Protein AF-0000000085050202 (afdb_homodimer)

Nearest PDB structures (foldseek):
  3bhq-assembly1_B  TM=9.056E-01  e=1.295E-11  Mesorhizobium japonicum MAFF 303099
  2g3b-assembly1_B  TM=7.176E-01  e=5.788E-06  Rhodococcus jostii RHA1
  3bti-assembly1_A  TM=6.705E-01  e=1.036E-05  Staphylococcus aureus subsp. aureus Mu50
  4kwa-assembly1_B  TM=7.167E-01  e=1.817E-04  Saccharomonospora viridis DSM 43017
  4gfk-assembly1_A  TM=6.713E-01  e=2.317E-04  Vibrio cholerae O1 biovar El Tor str. N16961

Sequence (414 aa):
MQELKSRPDKDARREAILDVASRIFLEEGFDATSMSAIAAKLGGSKGTLYNYFKSKEELFEAFVDRHCAIHARLIDSFEVEGGGYREALRRWARQYLRIVTSDSTMRNYRVIMAVSERWPDIGRAFYENGPLRGARNVANFLAEAAHAGEFVIDDTLRAAHQFIALCQSRYQKARFLNYLPEPDEAEIAAEVEAAVDTFYSAYGRRSMQELKSRPDKDARREAILDVASRIFLEEGFDATSMSAIAAKLGGSKGTLYNYFKSKEELFEAFVDRHCAIHARLIDSFEVEGGGYREALRRWARQYLRIVTSDSTMRNYRVIMAVSERWPDIGRAFYENGPLRGARNVANFLAEAAHAGEFVIDDTLRAAHQFIALCQSRYQKARFLNYLPEPDEAEIAAEVEAAVDTFYSAYGRRS

pLDDT: mean 91.56, std 10.5, range [34.25, 98.69]

Radius of gyration: 24.24 Å; Cα contacts (8 Å, |Δi|>4): 446; chains: 2; bounding box: 86×62×42 Å

Structure (mmCIF, N/CA/C/O backbone):
data_AF-0000000085050202-model_v1
#
loop_
_entity.id
_entity.type
_entity.pdbx_description
1 polymer 'Regulatory protein TetR'
#
loop_
_atom_site.group_PDB
_atom_site.id
_atom_site.type_symbol
_atom_site.label_atom_id
_atom_site.label_alt_id
_atom_site.label_comp_id
_atom_site.label_asym_id
_atom_site.label_entity_id
_atom_site.label_seq_id
_atom_site.pdbx_PDB_ins_code
_atom_site.Cartn_x
_atom_site.Cartn_y
_atom_site.Cartn_z
_atom_site.occupancy
_atom_site.B_iso_or_equiv
_atom_site.auth_seq_id
_atom_site.auth_comp_id
_atom_site.auth_asym_id
_atom_site.auth_atom_id
_atom_site.pdbx_PDB_model_num
ATOM 1 N N . MET A 1 1 ? -38.844 30.297 11.633 1 34.25 1 MET A N 1
ATOM 2 C CA . MET A 1 1 ? -39.375 28.953 11.523 1 34.25 1 MET A CA 1
ATOM 3 C C . MET A 1 1 ? -38.344 27.984 10.992 1 34.25 1 MET A C 1
ATOM 5 O O . MET A 1 1 ? -37.875 28.109 9.859 1 34.25 1 MET A O 1
ATOM 9 N N . GLN A 1 2 ? -37.375 27.484 11.742 1 40.16 2 GLN A N 1
ATOM 10 C CA . GLN A 1 2 ? -36.219 26.625 11.531 1 40.16 2 GLN A CA 1
ATOM 11 C C . GLN A 1 2 ? -36.594 25.375 10.75 1 40.16 2 GLN A C 1
ATOM 13 O O . GLN A 1 2 ? -37.281 24.484 11.266 1 40.16 2 GLN A O 1
ATOM 18 N N . GLU A 1 3 ? -37.062 25.406 9.633 1 45.31 3 GLU A N 1
ATOM 19 C CA . GLU A 1 3 ? -37.625 24.312 8.844 1 45.31 3 GLU A CA 1
ATOM 20 C C . GLU A 1 3 ? -36.75 23.078 8.906 1 45.31 3 GLU A C 1
ATOM 22 O O . GLU A 1 3 ? -35.531 23.156 8.625 1 45.31 3 GLU A O 1
ATOM 27 N N . LEU A 1 4 ? -37.188 22.203 9.734 1 45.69 4 LEU A N 1
ATOM 28 C CA . LEU A 1 4 ? -36.625 20.859 9.852 1 45.69 4 LEU A CA 1
ATOM 29 C C . LEU A 1 4 ? -36.281 20.297 8.477 1 45.69 4 LEU A C 1
ATOM 31 O O . LEU A 1 4 ? -37.188 20 7.68 1 45.69 4 LEU A O 1
ATOM 35 N N . LYS A 1 5 ? -35.312 20.844 8.062 1 54.69 5 LYS A N 1
ATOM 36 C CA . LYS A 1 5 ? -34.938 20.25 6.777 1 54.69 5 LYS A CA 1
ATOM 37 C C . LYS A 1 5 ? -35.156 18.75 6.785 1 54.69 5 LYS A C 1
ATOM 39 O O . LYS A 1 5 ? -34.844 18.078 7.766 1 54.69 5 LYS A O 1
ATOM 44 N N . SER A 1 6 ? -35.844 18.266 5.879 1 56.88 6 SER A N 1
ATOM 45 C CA . SER A 1 6 ? -36.125 16.844 5.719 1 56.88 6 SER A CA 1
ATOM 46 C C . SER A 1 6 ? -34.844 16.016 5.66 1 56.88 6 SER A C 1
ATOM 48 O O . SER A 1 6 ? -33.781 16.562 5.438 1 56.88 6 SER A O 1
ATOM 50 N N . ARG A 1 7 ? -34.938 14.789 6.109 1 58.72 7 ARG A N 1
ATOM 51 C CA . ARG A 1 7 ? -33.844 13.844 6.098 1 58.72 7 ARG A CA 1
ATOM 52 C C . ARG A 1 7 ? -33.094 13.883 4.762 1 58.72 7 ARG A C 1
ATOM 54 O O . ARG A 1 7 ? -31.859 13.938 4.734 1 58.72 7 ARG A O 1
ATOM 61 N N . PRO A 1 8 ? -33.875 14.047 3.805 1 63.38 8 PRO A N 1
ATOM 62 C CA . PRO A 1 8 ? -33.188 14.141 2.506 1 63.38 8 PRO A CA 1
ATOM 63 C C . PRO A 1 8 ? -32.406 15.445 2.34 1 63.38 8 PRO A C 1
ATOM 65 O O . PRO A 1 8 ? -31.344 15.445 1.731 1 63.38 8 PRO A O 1
ATOM 68 N N . ASP A 1 9 ? -32.906 16.297 2.906 1 62.94 9 ASP A N 1
ATOM 69 C CA . ASP A 1 9 ? -32.25 17.594 2.785 1 62.94 9 ASP A CA 1
ATOM 70 C C . ASP A 1 9 ? -30.953 17.625 3.576 1 62.94 9 ASP A C 1
ATOM 72 O O . ASP A 1 9 ? -29.953 18.172 3.111 1 62.94 9 ASP A O 1
ATOM 76 N N . LYS A 1 10 ? -31.141 17 4.637 1 74.06 10 LYS A N 1
ATOM 77 C CA . LYS A 1 10 ? -29.969 16.953 5.504 1 74.06 10 LYS A CA 1
ATOM 78 C C . LYS A 1 10 ? -28.844 16.141 4.871 1 74.06 10 LYS A C 1
ATOM 80 O O . LYS A 1 10 ? -27.672 16.516 4.949 1 74.06 10 LYS A O 1
ATOM 85 N N . ASP A 1 11 ? -29.312 15.148 4.281 1 81 11 ASP A N 1
ATOM 86 C CA . ASP A 1 11 ? -28.344 14.273 3.629 1 81 11 ASP A CA 1
ATOM 87 C C . ASP A 1 11 ? -27.688 14.969 2.436 1 81 11 ASP A C 1
ATOM 89 O O . ASP A 1 11 ? -26.484 14.82 2.205 1 81 11 ASP A O 1
ATOM 93 N N . ALA A 1 12 ? -28.5 15.719 1.801 1 86.94 12 ALA A N 1
ATOM 94 C CA . ALA A 1 12 ? -27.984 16.453 0.646 1 86.94 12 ALA A CA 1
ATOM 95 C C . ALA A 1 12 ? -26.984 17.516 1.074 1 86.94 12 ALA A C 1
ATOM 97 O O . ALA A 1 12 ? -25.984 17.75 0.388 1 86.94 12 ALA A O 1
ATOM 98 N N . ARG A 1 13 ? -27.297 18.141 2.129 1 87.5 13 ARG A N 1
ATOM 99 C CA . ARG A 1 13 ? -26.391 19.172 2.637 1 87.5 13 ARG A CA 1
ATOM 100 C C . ARG A 1 13 ? -25.094 18.547 3.146 1 87.5 13 ARG A C 1
ATOM 102 O O . ARG A 1 13 ? -24 19.094 2.934 1 87.5 13 ARG A O 1
ATOM 109 N N . ARG A 1 14 ? -25.25 17.5 3.826 1 92.81 14 ARG A N 1
ATOM 110 C CA . ARG A 1 14 ? -24.078 16.781 4.305 1 92.81 14 ARG A CA 1
ATOM 111 C C . ARG A 1 14 ? -23.156 16.406 3.15 1 92.81 14 ARG A C 1
ATOM 113 O O . ARG A 1 14 ? -21.938 16.562 3.248 1 92.81 14 ARG A O 1
ATOM 120 N N . GLU A 1 15 ? -23.75 15.961 2.074 1 92.88 15 GLU A N 1
ATOM 121 C CA . GLU A 1 15 ? -22.969 15.562 0.9 1 92.88 15 GLU A CA 1
ATOM 122 C C . GLU A 1 15 ? -22.328 16.766 0.229 1 92.88 15 GLU A C 1
ATOM 124 O O . GLU A 1 15 ? -21.219 16.672 -0.294 1 92.88 15 GLU A O 1
ATOM 129 N N . ALA A 1 16 ? -23 17.828 0.232 1 91.31 16 ALA A N 1
ATOM 130 C CA . ALA A 1 16 ? -22.453 19.047 -0.344 1 91.31 16 ALA A CA 1
ATOM 131 C C . ALA A 1 16 ? -21.234 19.516 0.439 1 91.31 16 ALA A C 1
ATOM 133 O O . ALA A 1 16 ? -20.25 19.984 -0.148 1 91.31 16 ALA A O 1
ATOM 134 N N . ILE A 1 17 ? -21.312 19.406 1.714 1 93.31 17 ILE A N 1
ATOM 135 C CA . ILE A 1 17 ? -20.203 19.781 2.576 1 93.31 17 ILE A CA 1
ATOM 136 C C . ILE A 1 17 ? -19.016 18.844 2.295 1 93.31 17 ILE A C 1
ATOM 138 O O . ILE A 1 17 ? -17.875 19.312 2.164 1 93.31 17 ILE A O 1
ATOM 142 N N . LEU A 1 18 ? -19.312 17.625 2.182 1 94.69 18 LEU A N 1
ATOM 143 C CA . LEU A 1 18 ? -18.266 16.641 1.933 1 94.69 18 LEU A CA 1
ATOM 144 C C . LEU A 1 18 ? -17.609 16.875 0.577 1 94.69 18 LEU A C 1
ATOM 146 O O . LEU A 1 18 ? -16.406 16.672 0.423 1 94.69 18 LEU A O 1
ATOM 150 N N . ASP A 1 19 ? -18.375 17.266 -0.406 1 94.69 19 ASP A N 1
ATOM 151 C CA . ASP A 1 19 ? -17.828 17.578 -1.727 1 94.69 19 ASP A CA 1
ATOM 152 C C . ASP A 1 19 ? -16.797 18.688 -1.65 1 94.69 19 ASP A C 1
ATOM 154 O O . ASP A 1 19 ? -15.703 18.578 -2.207 1 94.69 19 ASP A O 1
ATOM 158 N N . VAL A 1 20 ? -17.141 19.703 -0.959 1 93.88 20 VAL A N 1
ATOM 159 C CA . VAL A 1 20 ? -16.266 20.875 -0.836 1 93.88 20 VAL A CA 1
ATOM 160 C C . VAL A 1 20 ? -15.039 20.516 0 1 93.88 20 VAL A C 1
ATOM 162 O O . VAL A 1 20 ? -13.914 20.844 -0.368 1 93.88 20 VAL A O 1
ATOM 165 N N . ALA A 1 21 ? -15.312 19.906 1.106 1 94.94 21 ALA A N 1
ATOM 166 C CA . ALA A 1 21 ? -14.219 19.531 1.989 1 94.94 21 ALA A CA 1
ATOM 167 C C . ALA A 1 21 ? -13.234 18.594 1.277 1 94.94 21 ALA A C 1
ATOM 169 O O . ALA A 1 21 ? -12.016 18.719 1.443 1 94.94 21 ALA A O 1
ATOM 170 N N . SER A 1 22 ? -13.766 17.656 0.504 1 95 22 SER A N 1
ATOM 171 C CA . SER A 1 22 ? -12.93 16.719 -0.224 1 95 22 SER A CA 1
ATOM 172 C C . SER A 1 22 ? -11.992 17.422 -1.187 1 95 22 SER A C 1
ATOM 174 O O . SER A 1 22 ? -10.805 17.094 -1.263 1 95 22 SER A O 1
ATOM 176 N N . ARG A 1 23 ? -12.516 18.359 -1.868 1 94.62 23 ARG A N 1
ATOM 177 C CA . ARG A 1 23 ? -11.703 19.125 -2.799 1 94.62 23 ARG A CA 1
ATOM 178 C C . ARG A 1 23 ? -10.586 19.859 -2.068 1 94.62 23 ARG A C 1
ATOM 180 O O . ARG A 1 23 ? -9.453 19.906 -2.539 1 94.62 23 ARG A O 1
ATOM 187 N N . ILE A 1 24 ? -10.875 20.391 -0.924 1 94.38 24 ILE A N 1
ATOM 188 C CA . ILE A 1 24 ? -9.906 21.156 -0.149 1 94.38 24 ILE A CA 1
ATOM 189 C C . ILE A 1 24 ? -8.844 20.219 0.411 1 94.38 24 ILE A C 1
ATOM 191 O O . ILE A 1 24 ? -7.645 20.516 0.352 1 94.38 24 ILE A O 1
ATOM 195 N N . PHE A 1 25 ? -9.32 19.078 0.972 1 94.88 25 PHE A N 1
ATOM 196 C CA . PHE A 1 25 ? -8.375 18.078 1.483 1 94.88 25 PHE A CA 1
ATOM 197 C C . PHE A 1 25 ? -7.422 17.625 0.385 1 94.88 25 PHE A C 1
ATOM 199 O O . PHE A 1 25 ? -6.23 17.438 0.629 1 94.88 25 PHE A O 1
ATOM 206 N N . LEU A 1 26 ? -7.898 17.469 -0.786 1 92.56 26 LEU A N 1
ATOM 207 C CA . LEU A 1 26 ? -7.098 16.953 -1.891 1 92.56 26 LEU A CA 1
ATOM 208 C C . LEU A 1 26 ? -6.152 18.031 -2.424 1 92.56 26 LEU A C 1
ATOM 210 O O . LEU A 1 26 ? -5.051 17.719 -2.879 1 92.56 26 LEU A O 1
ATOM 214 N N . GLU A 1 27 ? -6.562 19.266 -2.361 1 90.06 27 GLU A N 1
ATOM 215 C CA . GLU A 1 27 ? -5.773 20.375 -2.898 1 90.06 27 GLU A CA 1
ATOM 216 C C . GLU A 1 27 ? -4.75 20.875 -1.879 1 90.06 27 GLU A C 1
ATOM 218 O O . GLU A 1 27 ? -3.607 21.172 -2.23 1 90.06 27 GLU A O 1
ATOM 223 N N . GLU A 1 28 ? -5.184 20.906 -0.562 1 89.75 28 GLU A N 1
ATOM 224 C CA . GLU A 1 28 ? -4.375 21.609 0.432 1 89.75 28 GLU A CA 1
ATOM 225 C C . GLU A 1 28 ? -3.834 20.641 1.482 1 89.75 28 GLU A C 1
ATOM 227 O O . GLU A 1 28 ? -2.896 20.969 2.213 1 89.75 28 GLU A O 1
ATOM 232 N N . GLY A 1 29 ? -4.43 19.484 1.476 1 90.25 29 GLY A N 1
ATOM 233 C CA . GLY A 1 29 ? -4.059 18.562 2.527 1 90.25 29 GLY A CA 1
ATOM 234 C C . GLY A 1 29 ? -4.84 18.766 3.811 1 90.25 29 GLY A C 1
ATOM 235 O O . GLY A 1 29 ? -5.547 19.766 3.959 1 90.25 29 GLY A O 1
ATOM 236 N N . PHE A 1 30 ? -4.695 17.875 4.715 1 92.06 30 PHE A N 1
ATOM 237 C CA . PHE A 1 30 ? -5.434 17.891 5.973 1 92.06 30 PHE A CA 1
ATOM 238 C C . PHE A 1 30 ? -4.914 18.984 6.891 1 92.06 30 PHE A C 1
ATOM 240 O O . PHE A 1 30 ? -5.699 19.734 7.473 1 92.06 30 PHE A O 1
ATOM 247 N N . ASP A 1 31 ? -3.676 19.078 7.016 1 87.31 31 ASP A N 1
ATOM 248 C CA . ASP A 1 31 ? -3.07 19.984 8 1 87.31 31 ASP A CA 1
ATOM 249 C C . ASP A 1 31 ? -3.305 21.438 7.629 1 87.31 31 ASP A C 1
ATOM 251 O O . ASP A 1 31 ? -3.516 22.281 8.508 1 87.31 31 ASP A O 1
ATOM 255 N N . ALA A 1 32 ? -3.338 21.719 6.398 1 88.81 32 ALA A N 1
ATOM 256 C CA . ALA A 1 32 ? -3.479 23.094 5.926 1 88.81 32 ALA A CA 1
ATOM 257 C C . ALA A 1 32 ? -4.945 23.516 5.887 1 88.81 32 ALA A C 1
ATOM 259 O O . ALA A 1 32 ? -5.258 24.688 5.637 1 88.81 32 ALA A O 1
ATOM 260 N N . THR A 1 33 ? -5.785 22.578 6.145 1 93.75 33 THR A N 1
ATOM 261 C CA . THR A 1 33 ? -7.219 22.844 6.07 1 93.75 33 THR A CA 1
ATOM 262 C C . THR A 1 33 ? -7.785 23.141 7.453 1 93.75 33 THR A C 1
ATOM 264 O O . THR A 1 33 ? -7.367 22.547 8.445 1 93.75 33 THR A O 1
ATOM 267 N N . SER A 1 34 ? -8.758 24.109 7.48 1 93.62 34 SER A N 1
ATOM 268 C CA . SER A 1 34 ? -9.469 24.406 8.719 1 93.62 34 SER A CA 1
ATOM 269 C C . SER A 1 34 ? -10.977 24.406 8.508 1 93.62 34 SER A C 1
ATOM 271 O O . SER A 1 34 ? -11.461 24.578 7.383 1 93.62 34 SER A O 1
ATOM 273 N N . MET A 1 35 ? -11.617 24.203 9.648 1 94 35 MET A N 1
ATOM 274 C CA . MET A 1 35 ? -13.07 24.25 9.594 1 94 35 MET A CA 1
ATOM 275 C C . MET A 1 35 ? -13.555 25.625 9.117 1 94 35 MET A C 1
ATOM 277 O O . MET A 1 35 ? -14.531 25.719 8.383 1 94 35 MET A O 1
ATOM 281 N N . SER A 1 36 ? -12.891 26.609 9.516 1 91.94 36 SER A N 1
ATOM 282 C CA . SER A 1 36 ? -13.234 27.969 9.109 1 91.94 36 SER A CA 1
ATOM 283 C C . SER A 1 36 ? -13.07 28.156 7.602 1 91.94 36 SER A C 1
ATOM 285 O O . SER A 1 36 ? -13.906 28.766 6.953 1 91.94 36 SER A O 1
ATOM 287 N N . ALA A 1 37 ? -12 27.672 7.035 1 90.5 37 ALA A N 1
ATOM 288 C CA . ALA A 1 37 ? -11.75 27.766 5.602 1 90.5 37 ALA A CA 1
ATOM 289 C C . ALA A 1 37 ? -12.82 27.031 4.805 1 90.5 37 ALA A C 1
ATOM 291 O O . ALA A 1 37 ? -13.25 27.5 3.744 1 90.5 37 ALA A O 1
ATOM 292 N N . ILE A 1 38 ? -13.195 25.828 5.309 1 93.06 38 ILE A N 1
ATOM 293 C CA . ILE A 1 38 ? -14.227 25.047 4.648 1 93.06 38 ILE A CA 1
ATOM 294 C C . ILE A 1 38 ? -15.555 25.797 4.699 1 93.06 38 ILE A C 1
ATOM 296 O O . ILE A 1 38 ? -16.281 25.859 3.701 1 93.06 38 ILE A O 1
ATOM 300 N N . ALA A 1 39 ? -15.852 26.344 5.801 1 92.38 39 ALA A N 1
ATOM 301 C CA . ALA A 1 39 ? -17.078 27.109 5.969 1 92.38 39 ALA A CA 1
ATOM 302 C C . ALA A 1 39 ? -17.125 28.297 5.008 1 92.38 39 ALA A C 1
ATOM 304 O O . ALA A 1 39 ? -18.172 28.594 4.43 1 92.38 39 ALA A O 1
ATOM 305 N N . ALA A 1 40 ? -16.016 28.938 4.898 1 90.62 40 ALA A N 1
ATOM 306 C CA . ALA A 1 40 ? -15.922 30.109 4.02 1 90.62 40 ALA A CA 1
ATOM 307 C C . ALA A 1 40 ? -16.188 29.719 2.568 1 90.62 40 ALA A C 1
ATOM 309 O O . ALA A 1 40 ? -16.844 30.469 1.832 1 90.62 40 ALA A O 1
ATOM 310 N N . LYS A 1 41 ? -15.727 28.625 2.143 1 89.81 41 LYS A N 1
ATOM 311 C CA . LYS A 1 41 ? -15.891 28.172 0.764 1 89.81 41 LYS A CA 1
ATOM 312 C C . LYS A 1 41 ? -17.312 27.688 0.511 1 89.81 41 LYS A C 1
ATOM 314 O O . LYS A 1 41 ? -17.797 27.703 -0.628 1 89.81 41 LYS A O 1
ATOM 319 N N . LEU A 1 42 ? -17.922 27.125 1.479 1 87.19 42 LEU A N 1
ATOM 320 C CA . LEU A 1 42 ? -19.297 26.656 1.37 1 87.19 42 LEU A CA 1
ATOM 321 C C . LEU A 1 42 ? -20.266 27.812 1.264 1 87.19 42 LEU A C 1
ATOM 323 O O . LEU A 1 42 ? -21.391 27.641 0.783 1 87.19 42 LEU A O 1
ATOM 327 N N . GLY A 1 43 ? -19.828 28.984 1.609 1 82.25 43 GLY A N 1
ATOM 328 C CA . GLY A 1 43 ? -20.703 30.141 1.64 1 82.25 43 GLY A CA 1
ATOM 329 C C . GLY A 1 43 ? -21.703 30.109 2.779 1 82.25 43 GLY A C 1
ATOM 330 O O . GLY A 1 43 ? -22.688 30.844 2.773 1 82.25 43 GLY A O 1
ATOM 331 N N . GLY A 1 44 ? -21.562 29.281 3.611 1 72.69 44 GLY A N 1
ATOM 332 C CA . GLY A 1 44 ? -22.438 29.219 4.766 1 72.69 44 GLY A CA 1
ATOM 333 C C . GLY A 1 44 ? -21.75 29.594 6.066 1 72.69 44 GLY A C 1
ATOM 334 O O . GLY A 1 44 ? -20.578 29.984 6.066 1 72.69 44 GLY A O 1
ATOM 335 N N . SER A 1 45 ? -22.594 29.484 7.078 1 75.88 45 SER A N 1
ATOM 336 C CA . SER A 1 45 ? -22.062 29.797 8.398 1 75.88 45 SER A CA 1
ATOM 337 C C . SER A 1 45 ? -21.25 28.641 8.961 1 75.88 45 SER A C 1
ATOM 339 O O . SER A 1 45 ? -21.484 27.484 8.609 1 75.88 45 SER A O 1
ATOM 341 N N . LYS A 1 46 ? -20.266 29 9.789 1 85.38 46 LYS A N 1
ATOM 342 C CA . LYS A 1 46 ? -19.5 28.031 10.57 1 85.38 46 LYS A CA 1
ATOM 343 C C . LYS A 1 46 ? -20.422 27.156 11.406 1 85.38 46 LYS A C 1
ATOM 345 O O . LYS A 1 46 ? -20.172 25.953 11.57 1 85.38 46 LYS A O 1
ATOM 350 N N . GLY A 1 47 ? -21.438 27.766 11.758 1 85.69 47 GLY A N 1
ATOM 351 C CA . GLY A 1 47 ? -22.391 27.031 12.57 1 85.69 47 GLY A CA 1
ATOM 352 C C . GLY A 1 47 ? -23.062 25.891 11.828 1 85.69 47 GLY A C 1
ATOM 353 O O . GLY A 1 47 ? -23.234 24.797 12.391 1 85.69 47 GLY A O 1
ATOM 354 N N . THR A 1 48 ? -23.406 26.125 10.664 1 84.69 48 THR A N 1
ATOM 355 C CA . THR A 1 48 ? -24.016 25.094 9.844 1 84.69 48 THR A CA 1
ATOM 356 C C . THR A 1 48 ? -23.062 23.922 9.656 1 84.69 48 THR A C 1
ATOM 358 O O . THR A 1 48 ? -23.453 22.766 9.781 1 84.69 48 THR A O 1
ATOM 361 N N . LEU A 1 49 ? -21.828 24.188 9.367 1 92.06 49 LEU A N 1
ATOM 362 C CA . LEU A 1 49 ? -20.828 23.141 9.188 1 92.06 49 LEU A CA 1
ATOM 363 C C . LEU A 1 49 ? -20.688 22.312 10.453 1 92.06 49 LEU A C 1
ATOM 365 O O . LEU A 1 49 ? -20.641 21.078 10.391 1 92.06 49 LEU A O 1
ATOM 369 N N . TYR A 1 50 ? -20.766 22.953 11.57 1 93.06 50 TYR A N 1
ATOM 370 C CA . TYR A 1 50 ? -20.531 22.297 12.852 1 93.06 50 TYR A CA 1
ATOM 371 C C . TYR A 1 50 ? -21.766 21.5 13.281 1 93.06 50 TYR A C 1
ATOM 373 O O . TYR A 1 50 ? -21.672 20.609 14.133 1 93.06 50 TYR A O 1
ATOM 381 N N . ASN A 1 51 ? -22.906 21.859 12.734 1 92.06 51 ASN A N 1
ATOM 382 C CA . ASN A 1 51 ? -24.094 21.062 12.969 1 92.06 51 ASN A CA 1
ATOM 383 C C . ASN A 1 51 ? -23.984 19.672 12.352 1 92.06 51 ASN A C 1
ATOM 385 O O . ASN A 1 51 ? -24.562 18.719 12.859 1 92.06 51 ASN A O 1
ATOM 389 N N . TYR A 1 52 ? -23.203 19.625 11.367 1 93.75 52 TYR A N 1
ATOM 390 C CA . TYR A 1 52 ? -23.062 18.359 10.656 1 93.75 52 TYR A CA 1
ATOM 391 C C . TYR A 1 52 ? -21.797 17.609 11.078 1 93.75 52 TYR A C 1
ATOM 393 O O . TYR A 1 52 ? -21.797 16.391 11.188 1 93.75 52 TYR A O 1
ATOM 401 N N . PHE A 1 53 ? -20.656 18.344 11.305 1 96.19 53 PHE A N 1
ATOM 402 C CA . PHE A 1 53 ? -19.375 17.781 11.695 1 96.19 53 PHE A CA 1
ATOM 403 C C . PHE A 1 53 ? -18.75 18.562 12.836 1 96.19 53 PHE A C 1
ATOM 405 O O . PHE A 1 53 ? -18.406 19.75 12.672 1 96.19 53 PHE A O 1
ATOM 412 N N . LYS A 1 54 ? -18.484 17.953 13.836 1 95.44 54 LYS A N 1
ATOM 413 C CA . LYS A 1 54 ? -18.094 18.625 15.07 1 95.44 54 LYS A CA 1
ATOM 414 C C . LYS A 1 54 ? -16.609 19 15.039 1 95.44 54 LYS A C 1
ATOM 416 O O . LYS A 1 54 ? -16.156 19.828 15.836 1 95.44 54 LYS A O 1
ATOM 421 N N . SER A 1 55 ? -15.883 18.297 14.156 1 95.38 55 SER A N 1
ATOM 422 C CA . SER A 1 55 ? -14.453 18.562 14.07 1 95.38 55 SER A CA 1
ATOM 423 C C . SER A 1 55 ? -13.914 18.266 12.68 1 95.38 55 SER A C 1
ATOM 425 O O . SER A 1 55 ? -14.578 17.609 11.875 1 95.38 55 SER A O 1
ATOM 427 N N . LYS A 1 56 ? -12.828 18.797 12.422 1 95.38 56 LYS A N 1
ATOM 428 C CA . LYS A 1 56 ? -12.133 18.5 11.172 1 95.38 56 LYS A CA 1
ATOM 429 C C . LYS A 1 56 ? -11.852 17 11.039 1 95.38 56 LYS A C 1
ATOM 431 O O . LYS A 1 56 ? -11.898 16.453 9.938 1 95.38 56 LYS A O 1
ATOM 436 N N . GLU A 1 57 ? -11.562 16.344 12.203 1 95.75 57 GLU A N 1
ATOM 437 C CA . GLU A 1 57 ? -11.289 14.906 12.242 1 95.75 57 GLU A CA 1
ATOM 438 C C . GLU A 1 57 ? -12.523 14.102 11.844 1 95.75 57 GLU A C 1
ATOM 440 O O . GLU A 1 57 ? -12.422 13.164 11.047 1 95.75 57 GLU A O 1
ATOM 445 N N . GLU A 1 58 ? -13.578 14.508 12.32 1 96.75 58 GLU A N 1
ATOM 446 C CA . GLU A 1 58 ? -14.82 13.836 11.953 1 96.75 58 GLU A CA 1
ATOM 447 C C . GLU A 1 58 ? -15.125 14 10.469 1 96.75 58 GLU A C 1
ATOM 449 O O . GLU A 1 58 ? -15.578 13.062 9.812 1 96.75 58 GLU A O 1
ATOM 454 N N . LEU A 1 59 ? -14.922 15.195 10.062 1 96.69 59 LEU A N 1
ATOM 455 C CA . LEU A 1 59 ? -15.117 15.484 8.648 1 96.69 59 LEU A CA 1
ATOM 456 C C . LEU A 1 59 ? -14.172 14.656 7.785 1 96.69 59 LEU A C 1
ATOM 458 O O . LEU A 1 59 ? -14.57 14.148 6.734 1 96.69 59 LEU A O 1
ATOM 462 N N . PHE A 1 60 ? -12.961 14.531 8.195 1 97.25 60 PHE A N 1
ATOM 463 C CA . PHE A 1 60 ? -11.977 13.75 7.457 1 97.25 60 PHE A CA 1
ATOM 464 C C . PHE A 1 60 ? -12.336 12.273 7.469 1 97.25 60 PHE A C 1
ATOM 466 O O . PHE A 1 60 ? -12.164 11.578 6.461 1 97.25 60 PHE A O 1
ATOM 473 N N . GLU A 1 61 ? -12.859 11.758 8.578 1 97.5 61 GLU A N 1
ATOM 474 C CA . GLU A 1 61 ? -13.344 10.383 8.633 1 97.5 61 GLU A CA 1
ATOM 475 C C . GLU A 1 61 ? -14.453 10.141 7.609 1 97.5 61 GLU A C 1
ATOM 477 O O . GLU A 1 61 ? -14.477 9.109 6.941 1 97.5 61 GLU A O 1
ATOM 482 N N . ALA A 1 62 ? -15.297 11.07 7.547 1 97.19 62 ALA A N 1
ATOM 483 C CA . ALA A 1 62 ? -16.391 10.969 6.582 1 97.19 62 ALA A CA 1
ATOM 484 C C . ALA A 1 62 ? -15.859 10.984 5.148 1 97.19 62 ALA A C 1
ATOM 486 O O . ALA A 1 62 ? -16.391 10.297 4.277 1 97.19 62 ALA A O 1
ATOM 487 N N . PHE A 1 63 ? -14.883 11.852 4.887 1 96.81 63 PHE A N 1
ATOM 488 C CA . PHE A 1 63 ? -14.195 11.906 3.598 1 96.81 63 PHE A CA 1
ATOM 489 C C . PHE A 1 63 ? -13.617 10.547 3.232 1 96.81 63 PHE A C 1
ATOM 491 O O . PHE A 1 63 ? -13.805 10.062 2.111 1 96.81 63 PHE A O 1
ATOM 498 N N . VAL A 1 64 ? -12.984 9.836 4.188 1 97.31 64 VAL A N 1
ATOM 499 C CA . VAL A 1 64 ? -12.367 8.531 3.973 1 97.31 64 VAL A CA 1
ATOM 500 C C . VAL A 1 64 ? -13.453 7.48 3.736 1 97.31 64 VAL A C 1
ATOM 502 O O . VAL A 1 64 ? -13.344 6.664 2.814 1 97.31 64 VAL A O 1
ATOM 505 N N . ASP A 1 65 ? -14.469 7.559 4.496 1 96.62 65 ASP A N 1
ATOM 506 C CA . ASP A 1 65 ? -15.57 6.609 4.371 1 96.62 65 ASP A CA 1
ATOM 507 C C . ASP A 1 65 ? -16.234 6.723 3.002 1 96.62 65 ASP A C 1
ATOM 509 O O . ASP A 1 65 ? -16.578 5.711 2.389 1 96.62 65 ASP A O 1
ATOM 513 N N . ARG A 1 66 ? -16.438 7.879 2.625 1 94.75 66 ARG A N 1
ATOM 514 C CA . ARG A 1 66 ? -17.078 8.109 1.329 1 94.75 66 ARG A CA 1
ATOM 515 C C . ARG A 1 66 ? -16.203 7.586 0.195 1 94.75 66 ARG A C 1
ATOM 517 O O . ARG A 1 66 ? -16.703 7.035 -0.783 1 94.75 66 ARG A O 1
ATOM 524 N N . HIS A 1 67 ? -14.93 7.875 0.264 1 94.25 67 HIS A N 1
ATOM 525 C CA . HIS A 1 67 ? -13.992 7.352 -0.728 1 94.25 67 HIS A CA 1
ATOM 526 C C . HIS A 1 67 ? -14.102 5.836 -0.836 1 94.25 67 HIS A C 1
ATOM 528 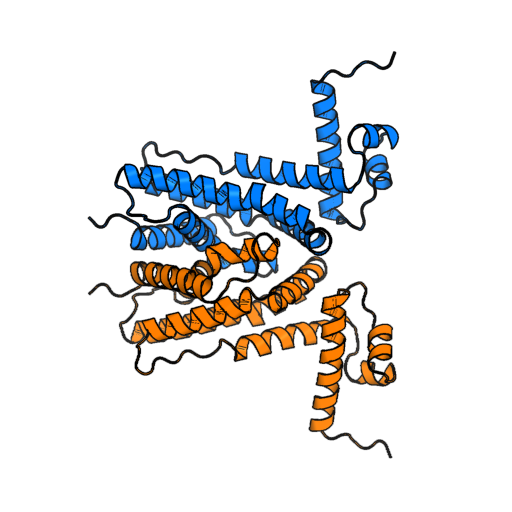O O . HIS A 1 67 ? -14.188 5.293 -1.939 1 94.25 67 HIS A O 1
ATOM 534 N N . CYS A 1 68 ? -14.141 5.133 0.295 1 95.75 68 CYS A N 1
ATOM 535 C CA . CYS A 1 68 ? -14.234 3.678 0.318 1 95.75 68 CYS A CA 1
ATOM 536 C C . CYS A 1 68 ? -15.562 3.211 -0.275 1 95.75 68 CYS A C 1
ATOM 538 O O . CYS A 1 68 ? -15.602 2.242 -1.035 1 95.75 68 CYS A O 1
ATOM 540 N N . ALA A 1 69 ? -16.594 3.949 0.014 1 94 69 ALA A N 1
ATOM 541 C CA . ALA A 1 69 ? -17.922 3.572 -0.468 1 94 69 ALA A CA 1
ATOM 542 C C . ALA A 1 69 ? -18.016 3.717 -1.984 1 94 69 ALA A C 1
ATOM 544 O O . ALA A 1 69 ? -18.609 2.871 -2.66 1 94 69 ALA A O 1
ATOM 545 N N . ILE A 1 70 ? -17.516 4.695 -2.486 1 90.62 70 ILE A N 1
ATOM 546 C CA . ILE A 1 70 ? -17.531 4.953 -3.924 1 90.62 70 ILE A CA 1
ATOM 547 C C . ILE A 1 70 ? -16.75 3.861 -4.652 1 90.62 70 ILE A C 1
ATOM 549 O O . ILE A 1 70 ? -17.219 3.314 -5.652 1 90.62 70 ILE A O 1
ATOM 553 N N . HIS A 1 71 ? -15.609 3.535 -4.16 1 91.62 71 HIS A N 1
ATOM 554 C CA . HIS A 1 71 ? -14.773 2.516 -4.789 1 91.62 71 HIS A CA 1
ATOM 555 C C . HIS A 1 71 ? -15.422 1.137 -4.688 1 91.62 71 HIS A C 1
ATOM 557 O O . HIS A 1 71 ? -15.375 0.353 -5.637 1 91.62 71 HIS A O 1
ATOM 563 N N . ALA A 1 72 ? -16 0.879 -3.568 1 90.5 72 ALA A N 1
ATOM 564 C CA . ALA A 1 72 ? -16.703 -0.388 -3.389 1 90.5 72 ALA A CA 1
ATOM 565 C C . ALA A 1 72 ? -17.797 -0.559 -4.434 1 90.5 72 ALA A C 1
ATOM 567 O O . ALA A 1 72 ? -17.969 -1.645 -4.992 1 90.5 72 ALA A O 1
ATOM 568 N N . ARG A 1 73 ? -18.453 0.47 -4.707 1 89.06 73 ARG A N 1
ATOM 569 C CA . ARG A 1 73 ? -19.562 0.412 -5.668 1 89.06 73 ARG A CA 1
ATOM 570 C C . ARG A 1 73 ? -19.031 0.173 -7.078 1 89.06 73 ARG A C 1
ATOM 572 O O . ARG A 1 73 ? -19.688 -0.49 -7.887 1 89.06 73 ARG A O 1
ATOM 579 N N . LEU A 1 74 ? -17.891 0.614 -7.297 1 86.38 74 LEU A N 1
ATOM 580 C CA . LEU A 1 74 ? -17.328 0.548 -8.641 1 86.38 74 LEU A CA 1
ATOM 581 C C . LEU A 1 74 ? -16.734 -0.83 -8.914 1 86.38 74 LEU A C 1
ATOM 583 O O . LEU A 1 74 ? -16.672 -1.271 -10.07 1 86.38 74 LEU A O 1
ATOM 587 N N . ILE A 1 75 ? -16.344 -1.543 -7.879 1 84.19 75 ILE A N 1
ATOM 588 C CA . ILE A 1 75 ? -15.625 -2.787 -8.133 1 84.19 75 ILE A CA 1
ATOM 589 C C . ILE A 1 75 ? -16.266 -3.928 -7.352 1 84.19 75 ILE A C 1
ATOM 591 O O . ILE A 1 75 ? -15.602 -4.914 -7.02 1 84.19 75 ILE A O 1
ATOM 595 N N . ASP A 1 76 ? -17.422 -3.879 -7.043 1 80.81 76 ASP A N 1
ATOM 596 C CA . ASP A 1 76 ? -18.047 -4.844 -6.145 1 80.81 76 ASP A CA 1
ATOM 597 C C . ASP A 1 76 ? -18.641 -6.016 -6.926 1 80.81 76 ASP A C 1
ATOM 599 O O . ASP A 1 76 ? -18.891 -7.082 -6.359 1 80.81 76 ASP A O 1
ATOM 603 N N . SER A 1 77 ? -18.734 -5.898 -8.047 1 83.06 77 SER A N 1
ATOM 604 C CA . SER A 1 77 ? -19.562 -6.914 -8.688 1 83.06 77 SER A CA 1
ATOM 605 C C . SER A 1 77 ? -18.766 -7.746 -9.68 1 83.06 77 SER A C 1
ATOM 607 O O . SER A 1 77 ? -17.938 -7.211 -10.422 1 83.06 77 SER A O 1
ATOM 609 N N . PHE A 1 78 ? -18.891 -9.031 -9.5 1 89.44 78 PHE A N 1
ATOM 610 C CA . PHE A 1 78 ? -18.453 -10 -10.492 1 89.44 78 PHE A CA 1
ATOM 611 C C . PHE A 1 78 ? -19.641 -10.523 -11.297 1 89.44 78 PHE A C 1
ATOM 613 O O . PHE A 1 78 ? -20.672 -10.891 -10.727 1 89.44 78 PHE A O 1
ATOM 620 N N . GLU A 1 79 ? -19.625 -10.406 -12.516 1 84 79 GLU A N 1
ATOM 621 C CA . GLU A 1 79 ? -20.656 -10.977 -13.375 1 84 79 GLU A CA 1
ATOM 622 C C . GLU A 1 79 ? -20.141 -12.18 -14.141 1 84 79 GLU A C 1
ATOM 624 O O . GLU A 1 79 ? -19.359 -12.039 -15.086 1 84 79 GLU A O 1
ATOM 629 N N . VAL A 1 80 ? -20.609 -13.352 -13.844 1 85.44 80 VAL A N 1
ATOM 630 C CA . VAL A 1 80 ? -20.125 -14.602 -14.438 1 85.44 80 VAL A CA 1
ATOM 631 C C . VAL A 1 80 ? -21 -14.969 -15.633 1 85.44 80 VAL A C 1
ATOM 633 O O . VAL A 1 80 ? -20.531 -15.633 -16.562 1 85.44 80 VAL A O 1
ATOM 636 N N . GLU A 1 81 ? -21.875 -14.266 -16.047 1 76 81 GLU A N 1
ATOM 637 C CA . GLU A 1 81 ? -22.75 -14.75 -17.125 1 76 81 GLU A CA 1
ATOM 638 C C . GLU A 1 81 ? -22.047 -14.727 -18.469 1 76 81 GLU A C 1
ATOM 640 O O . GLU A 1 81 ? -21.297 -13.789 -18.766 1 76 81 GLU A O 1
ATOM 645 N N . GLY A 1 82 ? -22.078 -15.734 -19.297 1 77.44 82 GLY A N 1
ATOM 646 C CA . GLY A 1 82 ? -21.734 -15.883 -20.703 1 77.44 82 GLY A CA 1
ATOM 647 C C . GLY A 1 82 ? -20.25 -16.078 -20.922 1 77.44 82 GLY A C 1
ATOM 648 O O . GLY A 1 82 ? -19.844 -16.75 -21.875 1 77.44 82 GLY A O 1
ATOM 649 N N . GLY A 1 83 ? -19.359 -15.617 -20.078 1 82.94 83 GLY A N 1
ATOM 650 C CA . GLY A 1 83 ? -17.922 -15.695 -20.344 1 82.94 83 GLY A CA 1
ATOM 651 C C . GLY A 1 83 ? -17.188 -16.547 -19.328 1 82.94 83 GLY A C 1
ATOM 652 O O . GLY A 1 83 ? -15.992 -16.828 -19.5 1 82.94 83 GLY A O 1
ATOM 653 N N . GLY A 1 84 ? -17.938 -16.969 -18.281 1 93.5 84 GLY A N 1
ATOM 654 C CA . GLY A 1 84 ? -17.328 -17.844 -17.297 1 93.5 84 GLY A CA 1
ATOM 655 C C . GLY A 1 84 ? -16.531 -17.094 -16.234 1 93.5 84 GLY A C 1
ATOM 656 O O . GLY A 1 84 ? -16.5 -15.859 -16.25 1 93.5 84 GLY A O 1
ATOM 657 N N . TYR A 1 85 ? -15.953 -17.812 -15.352 1 95.19 85 TYR A N 1
ATOM 658 C CA . TYR A 1 85 ? -15.258 -17.25 -14.203 1 95.19 85 TYR A CA 1
ATOM 659 C C . TYR A 1 85 ? -14.008 -16.5 -14.641 1 95.19 85 TYR A C 1
ATOM 661 O O . TYR A 1 85 ? -13.68 -15.445 -14.078 1 95.19 85 TYR A O 1
ATOM 669 N N . ARG A 1 86 ? -13.336 -17 -15.641 1 95.56 86 ARG A N 1
ATOM 670 C CA . ARG A 1 86 ? -12.109 -16.359 -16.109 1 95.56 86 ARG A CA 1
ATOM 671 C C . ARG A 1 86 ? -12.398 -14.977 -16.672 1 95.56 86 ARG A C 1
ATOM 673 O O . ARG A 1 86 ? -11.672 -14.016 -16.375 1 95.56 86 ARG A O 1
ATOM 680 N N . GLU A 1 87 ? -13.414 -14.875 -17.5 1 96.06 87 GLU A N 1
ATOM 681 C CA . GLU A 1 87 ? -13.789 -13.578 -18.078 1 96.06 87 GLU A CA 1
ATOM 682 C C . GLU A 1 87 ? -14.297 -12.625 -17 1 96.06 87 GLU A C 1
ATOM 684 O O . GLU A 1 87 ? -14.062 -11.414 -17.078 1 96.06 87 GLU A O 1
ATOM 689 N N . ALA A 1 88 ? -15.055 -13.125 -16.031 1 96.25 88 ALA A N 1
ATOM 690 C CA . ALA A 1 88 ? -15.516 -12.305 -14.914 1 96.25 88 ALA A CA 1
ATOM 691 C C . ALA A 1 88 ? -14.344 -11.727 -14.133 1 96.25 88 ALA A C 1
ATOM 693 O O . ALA A 1 88 ? -14.352 -10.555 -13.758 1 96.25 88 ALA A O 1
ATOM 694 N N . LEU A 1 89 ? -13.375 -12.57 -13.898 1 96.44 89 LEU A N 1
ATOM 695 C CA . LEU A 1 89 ? -12.18 -12.141 -13.18 1 96.44 89 LEU A CA 1
ATOM 696 C C . LEU A 1 89 ? -11.414 -11.094 -13.977 1 96.44 89 LEU A C 1
ATOM 698 O O . LEU A 1 89 ? -10.938 -10.109 -13.414 1 96.44 89 LEU A O 1
ATOM 702 N N . ARG A 1 90 ? -11.273 -11.289 -15.273 1 96.62 90 ARG A N 1
ATOM 703 C CA . ARG A 1 90 ? -10.602 -10.352 -16.172 1 96.62 90 ARG A CA 1
ATOM 704 C C . ARG A 1 90 ? -11.289 -8.992 -16.172 1 96.62 90 ARG A C 1
ATOM 706 O O . ARG A 1 90 ? -10.633 -7.957 -16.062 1 96.62 90 ARG A O 1
ATOM 713 N N . ARG A 1 91 ? -12.586 -8.969 -16.234 1 95.56 91 ARG A N 1
ATOM 714 C CA . ARG A 1 91 ? -13.352 -7.73 -16.25 1 95.56 91 ARG A CA 1
ATOM 715 C C . ARG A 1 91 ? -13.219 -6.977 -14.938 1 95.56 91 ARG A C 1
ATOM 717 O O . ARG A 1 91 ? -13.055 -5.758 -14.922 1 95.56 91 ARG A O 1
ATOM 724 N N . TRP A 1 92 ? -13.336 -7.711 -13.914 1 96.5 92 TRP A N 1
ATOM 725 C CA . TRP A 1 92 ? -13.164 -7.098 -12.602 1 96.5 92 TRP A CA 1
ATOM 726 C C . TRP A 1 92 ? -11.781 -6.465 -12.477 1 96.5 92 TRP A C 1
ATOM 728 O O . TRP A 1 92 ? -11.648 -5.328 -12.016 1 96.5 92 TRP A O 1
ATOM 738 N N . ALA A 1 93 ? -10.789 -7.215 -12.859 1 97.81 93 ALA A N 1
ATOM 739 C CA . ALA A 1 93 ? -9.406 -6.766 -12.719 1 97.81 93 ALA A CA 1
ATOM 740 C C . ALA A 1 93 ? -9.148 -5.512 -13.547 1 97.81 93 ALA A C 1
ATOM 742 O O . ALA A 1 93 ? -8.414 -4.617 -13.117 1 97.81 93 ALA A O 1
ATOM 743 N N . ARG A 1 94 ? -9.664 -5.418 -14.766 1 97.19 94 ARG A N 1
ATOM 744 C CA . ARG A 1 94 ? -9.5 -4.238 -15.609 1 97.19 94 ARG A CA 1
ATOM 745 C C . ARG A 1 94 ? -10.117 -3.008 -14.953 1 97.19 94 ARG A C 1
ATOM 747 O O . ARG A 1 94 ? -9.508 -1.935 -14.945 1 97.19 94 ARG A O 1
ATOM 754 N N . GLN A 1 95 ? -11.32 -3.199 -14.422 1 96.25 95 GLN A N 1
ATOM 755 C CA . GLN A 1 95 ? -11.977 -2.096 -13.734 1 96.25 95 GLN A CA 1
ATOM 756 C C . GLN A 1 95 ? -11.211 -1.69 -12.477 1 96.25 95 GLN A C 1
ATOM 758 O O . GLN A 1 95 ? -11.023 -0.501 -12.211 1 96.25 95 GLN A O 1
ATOM 763 N N . TYR A 1 96 ? -10.797 -2.65 -11.766 1 97 96 TYR A N 1
ATOM 764 C CA . TYR A 1 96 ? -10.031 -2.424 -10.547 1 97 96 TYR A CA 1
ATOM 765 C C . TYR A 1 96 ? -8.758 -1.64 -10.836 1 97 96 TYR A C 1
ATOM 767 O O . TYR A 1 96 ? -8.484 -0.626 -10.188 1 97 96 TYR A O 1
ATOM 775 N N . LEU A 1 97 ? -7.984 -2.18 -11.789 1 97.62 97 LEU A N 1
ATOM 776 C CA . LEU A 1 97 ? -6.707 -1.549 -12.094 1 97.62 97 LEU A CA 1
ATOM 777 C C . LEU A 1 97 ? -6.91 -0.121 -12.594 1 97.62 97 LEU A C 1
ATOM 779 O O . LEU A 1 97 ? -6.133 0.774 -12.25 1 97.62 97 LEU A O 1
ATOM 783 N N . ARG A 1 98 ? -7.934 0.114 -13.383 1 96.5 98 ARG A N 1
ATOM 784 C CA . ARG A 1 98 ? -8.273 1.448 -13.875 1 96.5 98 ARG A CA 1
ATOM 785 C C . ARG A 1 98 ? -8.508 2.412 -12.711 1 96.5 98 ARG A C 1
ATOM 787 O O . ARG A 1 98 ? -7.992 3.531 -12.719 1 96.5 98 ARG A O 1
ATOM 794 N N . ILE A 1 99 ? -9.148 1.96 -11.773 1 95.5 99 ILE A N 1
ATOM 795 C CA . ILE A 1 99 ? -9.555 2.809 -10.656 1 95.5 99 ILE A CA 1
ATOM 796 C C . ILE A 1 99 ? -8.359 3.062 -9.742 1 95.5 99 ILE A C 1
ATOM 798 O O . ILE A 1 99 ? -8.07 4.211 -9.398 1 95.5 99 ILE A O 1
ATOM 802 N N . VAL A 1 100 ? -7.652 2.043 -9.398 1 95.69 100 VAL A N 1
ATOM 803 C CA . VAL A 1 100 ? -6.652 2.154 -8.336 1 95.69 100 VAL A CA 1
ATOM 804 C C . VAL A 1 100 ? -5.398 2.834 -8.883 1 95.69 100 VAL A C 1
ATOM 806 O O . VAL A 1 100 ? -4.555 3.297 -8.109 1 95.69 100 VAL A O 1
ATOM 809 N N . THR A 1 101 ? -5.27 2.943 -10.227 1 96.94 101 THR A N 1
ATOM 810 C CA . THR A 1 101 ? -4.094 3.586 -10.797 1 96.94 101 THR A CA 1
ATOM 811 C C . THR A 1 101 ? -4.434 4.988 -11.297 1 96.94 101 THR A C 1
ATOM 813 O O . THR A 1 101 ? -3.57 5.688 -11.828 1 96.94 101 THR A O 1
ATOM 816 N N . SER A 1 102 ? -5.641 5.453 -11.094 1 96.06 102 SER A N 1
ATOM 817 C CA . SER A 1 102 ? -6.047 6.777 -11.555 1 96.06 102 SER A CA 1
ATOM 818 C C . SER A 1 102 ? -5.398 7.879 -10.727 1 96.06 102 SER A C 1
ATOM 820 O O . SER A 1 102 ? -5.105 7.684 -9.547 1 96.06 102 SER A O 1
ATOM 822 N N . ASP A 1 103 ? -5.234 9.008 -11.305 1 93.62 103 ASP A N 1
ATOM 823 C CA . ASP A 1 103 ? -4.66 10.156 -10.602 1 93.62 103 ASP A CA 1
ATOM 824 C C . ASP A 1 103 ? -5.516 10.547 -9.398 1 93.62 103 ASP A C 1
ATOM 826 O O . ASP A 1 103 ? -4.988 10.938 -8.359 1 93.62 103 ASP A O 1
ATOM 830 N N . SER A 1 104 ? -6.75 10.461 -9.602 1 92.62 104 SER A N 1
ATOM 831 C CA . SER A 1 104 ? -7.664 10.82 -8.523 1 92.62 104 SER A CA 1
ATOM 832 C C . SER A 1 104 ? -7.488 9.898 -7.32 1 92.62 104 SER A C 1
ATOM 834 O O . SER A 1 104 ? -7.41 10.359 -6.184 1 92.62 104 SER A O 1
ATOM 836 N N . THR A 1 105 ? -7.457 8.602 -7.539 1 94.19 105 THR A N 1
ATOM 837 C CA . THR A 1 105 ? -7.281 7.641 -6.457 1 94.19 105 THR A CA 1
ATOM 838 C C . THR A 1 105 ? -5.926 7.828 -5.781 1 94.19 105 THR A C 1
ATOM 840 O O . THR A 1 105 ? -5.816 7.734 -4.555 1 94.19 105 THR A O 1
ATOM 843 N N . MET A 1 106 ? -4.887 8.086 -6.582 1 92.12 106 MET A N 1
ATOM 844 C CA . MET A 1 106 ? -3.549 8.305 -6.039 1 92.12 106 MET A CA 1
ATOM 845 C C . MET A 1 106 ? -3.521 9.516 -5.117 1 92.12 106 MET A C 1
ATOM 847 O O . MET A 1 106 ? -2.885 9.484 -4.062 1 92.12 106 MET A O 1
ATOM 851 N N . ARG A 1 107 ? -4.164 10.57 -5.496 1 90.88 107 ARG A N 1
ATOM 852 C CA . ARG A 1 107 ? -4.227 11.766 -4.664 1 90.88 107 ARG A CA 1
ATOM 853 C C . ARG A 1 107 ? -4.918 11.477 -3.338 1 90.88 107 ARG A C 1
ATOM 855 O O . ARG A 1 107 ? -4.473 11.93 -2.283 1 90.88 107 ARG A O 1
ATOM 862 N N . ASN A 1 108 ? -6.027 10.742 -3.441 1 93.38 108 ASN A N 1
ATOM 863 C CA . ASN A 1 108 ? -6.738 10.352 -2.229 1 93.38 108 ASN A CA 1
ATOM 864 C C . ASN A 1 108 ? -5.855 9.531 -1.298 1 93.38 108 ASN A C 1
ATOM 866 O O . ASN A 1 108 ? -5.793 9.797 -0.096 1 93.38 108 ASN A O 1
ATOM 870 N N . TYR A 1 109 ? -5.188 8.578 -1.806 1 91.75 109 TYR A N 1
ATOM 871 C CA . TYR A 1 109 ? -4.316 7.707 -1.02 1 91.75 109 TYR A CA 1
ATOM 872 C C . TYR A 1 109 ? -3.219 8.516 -0.333 1 91.75 109 TYR A C 1
ATOM 874 O O . TYR A 1 109 ? -2.922 8.289 0.843 1 91.75 109 TYR A O 1
ATOM 882 N N . ARG A 1 110 ? -2.613 9.414 -1.041 1 88.94 110 ARG A N 1
ATOM 883 C CA . ARG A 1 110 ? -1.522 10.219 -0.502 1 88.94 110 ARG A CA 1
ATOM 884 C C . ARG A 1 110 ? -1.994 11.062 0.679 1 88.94 110 ARG A C 1
ATOM 886 O O . ARG A 1 110 ? -1.297 11.164 1.689 1 88.94 110 ARG A O 1
ATOM 893 N N . VAL A 1 111 ? -3.168 11.656 0.55 1 91.44 111 VAL A N 1
ATOM 894 C CA . VAL A 1 111 ? -3.693 12.492 1.619 1 91.44 111 VAL A CA 1
ATOM 895 C C . VAL A 1 111 ? -3.996 11.641 2.85 1 91.44 111 VAL A C 1
ATOM 897 O O . VAL A 1 111 ? -3.695 12.039 3.977 1 91.44 111 VAL A O 1
ATOM 900 N N . ILE A 1 112 ? -4.523 10.484 2.621 1 93.06 112 ILE A N 1
ATOM 901 C CA . ILE A 1 112 ? -4.891 9.602 3.723 1 93.06 112 ILE A CA 1
ATOM 902 C C . ILE A 1 112 ? -3.629 9.07 4.402 1 93.06 112 ILE A C 1
ATOM 904 O O . ILE A 1 112 ? -3.549 9.031 5.633 1 93.06 112 ILE A O 1
ATOM 908 N N . MET A 1 113 ? -2.695 8.703 3.643 1 89.69 113 MET A N 1
ATOM 909 C CA . MET A 1 113 ? -1.438 8.18 4.172 1 89.69 113 MET A CA 1
ATOM 910 C C . MET A 1 113 ? -0.72 9.234 5.008 1 89.69 113 MET A C 1
ATOM 912 O O . MET A 1 113 ? -0.153 8.922 6.055 1 89.69 113 MET A O 1
ATOM 916 N N . ALA A 1 114 ? -0.737 10.43 4.527 1 86.25 114 ALA A N 1
ATOM 917 C CA . ALA A 1 114 ? -0.06 11.523 5.219 1 86.25 114 ALA A CA 1
ATOM 918 C C . ALA A 1 114 ? -0.641 11.734 6.613 1 86.25 114 ALA A C 1
ATOM 920 O O . ALA A 1 114 ? 0.085 12.086 7.547 1 86.25 114 ALA A O 1
ATOM 921 N N . VAL A 1 115 ? -1.873 11.461 6.75 1 90.31 115 VAL A N 1
ATOM 922 C CA . VAL A 1 115 ? -2.561 11.703 8.016 1 90.31 115 VAL A CA 1
ATOM 923 C C . VAL A 1 115 ? -2.414 10.477 8.922 1 90.31 115 VAL A C 1
ATOM 925 O O . VAL A 1 115 ? -2.418 10.609 10.148 1 90.31 115 VAL A O 1
ATOM 928 N N . SER A 1 116 ? -2.229 9.359 8.359 1 90.62 116 SER A N 1
ATOM 929 C CA . SER A 1 116 ? -2.223 8.086 9.07 1 90.62 116 SER A CA 1
ATOM 930 C C . SER A 1 116 ? -1.014 7.977 9.992 1 90.62 116 SER A C 1
ATOM 932 O O . SER A 1 116 ? -1.01 7.172 10.93 1 90.62 116 SER A O 1
ATOM 934 N N . GLU A 1 117 ? 0.05 8.656 9.688 1 82.5 117 GLU A N 1
ATOM 935 C CA . GLU A 1 117 ? 1.235 8.625 10.539 1 82.5 117 GLU A CA 1
ATOM 936 C C . GLU A 1 117 ? 0.927 9.164 11.938 1 82.5 117 GLU A C 1
ATOM 938 O O . GLU A 1 117 ? 1.396 8.617 12.938 1 82.5 117 GLU A O 1
ATOM 943 N N . ARG A 1 118 ? 0.169 10.203 12.016 1 84.62 118 ARG A N 1
ATOM 944 C CA . ARG A 1 118 ? -0.147 10.82 13.297 1 84.62 118 ARG A CA 1
ATOM 945 C C . ARG A 1 118 ? -1.49 10.328 13.828 1 84.62 118 ARG A C 1
ATOM 947 O O . ARG A 1 118 ? -1.8 10.508 15.008 1 84.62 118 ARG A O 1
ATOM 954 N N . TRP A 1 119 ? -2.283 9.758 12.945 1 92.81 119 TRP A N 1
ATOM 955 C CA . TRP A 1 119 ? -3.602 9.227 13.273 1 92.81 119 TRP A CA 1
ATOM 956 C C . TRP A 1 119 ? -3.762 7.809 12.742 1 92.81 119 TRP A C 1
ATOM 958 O O . TRP A 1 119 ? -4.57 7.562 11.844 1 92.81 119 TRP A O 1
ATOM 968 N N . PRO A 1 120 ? -3.084 6.855 13.375 1 92.94 120 PRO A N 1
ATOM 969 C CA . PRO A 1 120 ? -3.037 5.48 12.875 1 92.94 120 PRO A CA 1
ATOM 970 C C . PRO A 1 120 ? -4.426 4.863 12.711 1 92.94 120 PRO A C 1
ATOM 972 O O . PRO A 1 120 ? -4.637 4.043 11.812 1 92.94 120 PRO A O 1
ATOM 975 N N . ASP A 1 121 ? -5.367 5.312 13.453 1 95.81 121 ASP A N 1
ATOM 976 C CA . ASP A 1 121 ? -6.703 4.727 13.406 1 95.81 121 ASP A CA 1
ATOM 977 C C . ASP A 1 121 ? -7.387 5.027 12.07 1 95.81 121 ASP A C 1
ATOM 979 O O . ASP A 1 121 ? -8.164 4.211 11.57 1 95.81 121 ASP A O 1
ATOM 983 N N . ILE A 1 122 ? -7.129 6.184 11.531 1 96.19 122 ILE A N 1
ATOM 984 C CA . ILE A 1 122 ? -7.742 6.52 10.25 1 96.19 122 ILE A CA 1
ATOM 985 C C . ILE A 1 122 ? -7.172 5.629 9.156 1 96.19 122 ILE A C 1
ATOM 987 O O . ILE A 1 122 ? -7.875 5.273 8.203 1 96.19 122 ILE A O 1
ATOM 991 N N . GLY A 1 123 ? -5.852 5.328 9.25 1 95.69 123 GLY A N 1
ATOM 992 C CA . GLY A 1 123 ? -5.242 4.391 8.32 1 95.69 123 GLY A CA 1
ATOM 993 C C . GLY A 1 123 ? -5.824 2.994 8.414 1 95.69 123 GLY A C 1
ATOM 994 O O . GLY A 1 123 ? -6.098 2.363 7.391 1 95.69 123 GLY A O 1
ATOM 995 N N . ARG A 1 124 ? -6.078 2.6 9.602 1 97.12 124 ARG A N 1
ATOM 996 C CA . ARG A 1 124 ? -6.656 1.276 9.82 1 97.12 124 ARG A CA 1
ATOM 997 C C . ARG A 1 124 ? -8.086 1.205 9.289 1 97.12 124 ARG A C 1
ATOM 999 O O . ARG A 1 124 ? -8.477 0.209 8.68 1 97.12 124 ARG A O 1
ATOM 1006 N N . ALA A 1 125 ? -8.781 2.229 9.562 1 96.75 125 ALA A N 1
ATOM 1007 C CA . ALA A 1 125 ? -10.156 2.285 9.07 1 96.75 125 ALA A CA 1
ATOM 1008 C C . ALA A 1 125 ? -10.188 2.279 7.539 1 96.75 125 ALA A C 1
ATOM 1010 O O . ALA A 1 125 ? -11.031 1.61 6.934 1 96.75 125 ALA A O 1
ATOM 1011 N N . PHE A 1 126 ? -9.375 3.02 6.977 1 97.19 126 PHE A N 1
ATOM 1012 C CA . PHE A 1 126 ? -9.281 3.055 5.523 1 97.19 126 PHE A CA 1
ATOM 1013 C C . PHE A 1 126 ? -8.953 1.673 4.969 1 97.19 126 PHE A C 1
ATOM 1015 O O . PHE A 1 126 ? -9.586 1.218 4.012 1 97.19 126 PHE A O 1
ATOM 1022 N N . TYR A 1 127 ? -7.984 1.021 5.555 1 97.44 127 TYR A N 1
ATOM 1023 C CA . TYR A 1 127 ? -7.602 -0.309 5.094 1 97.44 127 TYR A CA 1
ATOM 1024 C C .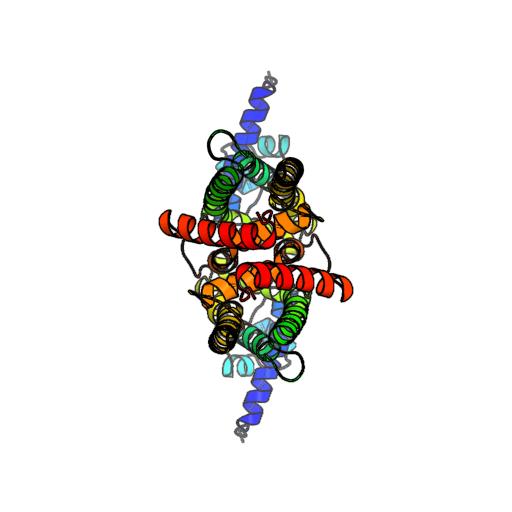 TYR A 1 127 ? -8.773 -1.279 5.199 1 97.44 127 TYR A C 1
ATOM 1026 O O . TYR A 1 127 ? -9.047 -2.041 4.27 1 97.44 127 TYR A O 1
ATOM 1034 N N . GLU A 1 128 ? -9.43 -1.312 6.332 1 97.12 128 GLU A N 1
ATOM 1035 C CA . GLU A 1 128 ? -10.516 -2.25 6.621 1 97.12 128 GLU A CA 1
ATOM 1036 C C . GLU A 1 128 ? -11.688 -2.049 5.664 1 97.12 128 GLU A C 1
ATOM 1038 O O . GLU A 1 128 ? -12.273 -3.02 5.184 1 97.12 128 GLU A O 1
ATOM 1043 N N . ASN A 1 129 ? -11.938 -0.76 5.406 1 96.12 129 ASN A N 1
ATOM 1044 C CA . ASN A 1 129 ? -13.156 -0.461 4.656 1 96.12 129 ASN A CA 1
ATOM 1045 C C . ASN A 1 129 ? -12.867 -0.307 3.166 1 96.12 129 ASN A C 1
ATOM 1047 O O . ASN A 1 129 ? -13.797 -0.19 2.361 1 96.12 129 ASN A O 1
ATOM 1051 N N . GLY A 1 130 ? -11.68 -0.342 2.807 1 96 130 GLY A N 1
ATOM 1052 C CA . GLY A 1 130 ? -11.266 -0.213 1.416 1 96 130 GLY A CA 1
ATOM 1053 C C . GLY A 1 130 ? -10.523 -1.43 0.896 1 96 130 GLY A C 1
ATOM 1054 O O . GLY A 1 130 ? -11.141 -2.367 0.385 1 96 130 GLY A O 1
ATOM 1055 N N . PRO A 1 131 ? -9.195 -1.476 1.072 1 96.5 131 PRO A N 1
ATOM 1056 C CA . PRO A 1 131 ? -8.391 -2.568 0.525 1 96.5 131 PRO A CA 1
ATOM 1057 C C . PRO A 1 131 ? -8.836 -3.941 1.019 1 96.5 131 PRO A C 1
ATOM 1059 O O . PRO A 1 131 ? -8.992 -4.871 0.221 1 96.5 131 PRO A O 1
ATOM 1062 N N . LEU A 1 132 ? -9.07 -4.055 2.293 1 97.5 132 LEU A N 1
ATOM 1063 C CA . LEU A 1 132 ? -9.445 -5.355 2.838 1 97.5 132 LEU A CA 1
ATOM 1064 C C . LEU A 1 132 ? -10.844 -5.758 2.369 1 97.5 132 LEU A C 1
ATOM 1066 O O . LEU A 1 132 ? -11.094 -6.934 2.088 1 97.5 132 LEU A O 1
ATOM 1070 N N . ARG A 1 133 ? -11.719 -4.844 2.395 1 96.19 133 ARG A N 1
ATOM 1071 C CA . ARG A 1 133 ? -13.055 -5.129 1.872 1 96.19 133 ARG A CA 1
ATOM 1072 C C . ARG A 1 133 ? -12.984 -5.602 0.424 1 96.19 133 ARG A C 1
ATOM 1074 O O . ARG A 1 133 ? -13.695 -6.527 0.033 1 96.19 133 ARG A O 1
ATOM 1081 N N . GLY A 1 134 ? -12.164 -4.949 -0.374 1 95.56 134 GLY A N 1
ATOM 1082 C CA . GLY A 1 134 ? -11.945 -5.391 -1.742 1 95.56 134 GLY A CA 1
ATOM 1083 C C . GLY A 1 134 ? -11.406 -6.809 -1.832 1 95.56 134 GLY A C 1
ATOM 1084 O O . GLY A 1 134 ? -11.875 -7.602 -2.648 1 95.56 134 GLY A O 1
ATOM 1085 N N . ALA A 1 135 ? -10.461 -7.121 -1.019 1 97.25 135 ALA A N 1
ATOM 1086 C CA . ALA A 1 135 ? -9.875 -8.461 -0.995 1 97.25 135 ALA A CA 1
ATOM 1087 C C . ALA A 1 135 ? -10.914 -9.508 -0.585 1 97.25 135 ALA A C 1
ATOM 1089 O O . ALA A 1 135 ? -10.945 -10.609 -1.137 1 97.25 135 ALA A O 1
ATOM 1090 N N . ARG A 1 136 ? -11.719 -9.172 0.363 1 97.31 136 ARG A N 1
ATOM 1091 C CA . ARG A 1 136 ? -12.773 -10.086 0.812 1 97.31 136 ARG A CA 1
ATOM 1092 C C . ARG A 1 136 ? -13.789 -10.336 -0.295 1 97.31 136 ARG A C 1
ATOM 1094 O O . ARG A 1 136 ? -14.297 -11.453 -0.435 1 97.31 136 ARG A O 1
ATOM 1101 N N . ASN A 1 137 ? -14.086 -9.281 -0.989 1 96.44 137 ASN A N 1
ATOM 1102 C CA . ASN A 1 137 ? -14.984 -9.445 -2.131 1 96.44 137 ASN A CA 1
ATOM 1103 C C . ASN A 1 137 ? -14.414 -10.43 -3.15 1 96.44 137 ASN A C 1
ATOM 1105 O O . ASN A 1 137 ? -15.125 -11.297 -3.648 1 96.44 137 ASN A O 1
ATOM 1109 N N . VAL A 1 138 ? -13.188 -10.297 -3.529 1 97.75 138 VAL A N 1
ATOM 1110 C CA . VAL A 1 138 ? -12.523 -11.219 -4.453 1 97.75 138 VAL A CA 1
ATOM 1111 C C . VAL A 1 138 ? -12.492 -12.617 -3.852 1 97.75 138 VAL A C 1
ATOM 1113 O O . VAL A 1 138 ? -12.727 -13.609 -4.551 1 97.75 138 VAL A O 1
ATOM 1116 N N . ALA A 1 139 ? -12.188 -12.711 -2.576 1 98.19 139 ALA A N 1
ATOM 1117 C CA . ALA A 1 139 ? -12.133 -14 -1.896 1 98.19 139 ALA A CA 1
ATOM 1118 C C . ALA A 1 139 ? -13.469 -14.727 -1.994 1 98.19 139 ALA A C 1
ATOM 1120 O O . ALA A 1 139 ? -13.516 -15.945 -2.188 1 98.19 139 ALA A O 1
ATOM 1121 N N . ASN A 1 140 ? -14.531 -14 -1.808 1 97.38 140 ASN A N 1
ATOM 1122 C CA . ASN A 1 140 ? -15.859 -14.578 -1.918 1 97.38 140 ASN A CA 1
ATOM 1123 C C . ASN A 1 140 ? -16.125 -15.109 -3.324 1 97.38 140 ASN A C 1
ATOM 1125 O O . ASN A 1 140 ? -16.688 -16.188 -3.49 1 97.38 140 ASN A O 1
ATOM 1129 N N . PHE A 1 141 ? -15.781 -14.336 -4.281 1 97.06 141 PHE A N 1
ATOM 1130 C CA . PHE A 1 141 ? -15.914 -14.773 -5.668 1 97.06 141 PHE A CA 1
ATOM 1131 C C . PHE A 1 141 ? -15.109 -16.047 -5.914 1 97.06 141 PHE A C 1
ATOM 1133 O O . PHE A 1 141 ? -15.594 -16.984 -6.555 1 97.06 141 PHE A O 1
ATOM 1140 N N . LEU A 1 142 ? -13.859 -16.078 -5.398 1 98 142 LEU A N 1
ATOM 1141 C CA . LEU A 1 142 ? -12.977 -17.219 -5.594 1 98 142 LEU A CA 1
ATOM 1142 C C . LEU A 1 142 ? -13.531 -18.469 -4.902 1 98 142 LEU A C 1
ATOM 1144 O O . LEU A 1 142 ? -13.391 -19.578 -5.41 1 98 142 LEU A O 1
ATOM 1148 N N . ALA A 1 143 ? -14.109 -18.266 -3.76 1 97.69 143 ALA A N 1
ATOM 1149 C CA . ALA A 1 143 ? -14.734 -19.391 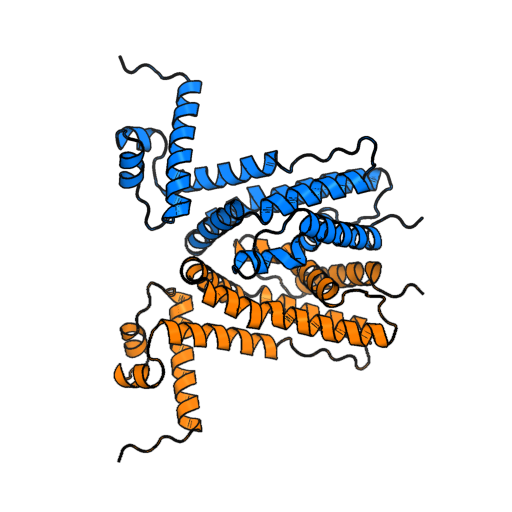-3.049 1 97.69 143 ALA A CA 1
ATOM 1150 C C . ALA A 1 143 ? -15.867 -20 -3.867 1 97.69 143 ALA A C 1
ATOM 1152 O O . ALA A 1 143 ? -15.984 -21.219 -3.951 1 97.69 143 ALA A O 1
ATOM 1153 N N . GLU A 1 144 ? -16.672 -19.156 -4.406 1 95.88 144 GLU A N 1
ATOM 1154 C CA . GLU A 1 144 ? -17.766 -19.625 -5.266 1 95.88 144 GLU A CA 1
ATOM 1155 C C . GLU A 1 144 ? -17.219 -20.359 -6.488 1 95.88 144 GLU A C 1
ATOM 1157 O O . GLU A 1 144 ? -17.75 -21.406 -6.863 1 95.88 144 GLU A O 1
ATOM 1162 N N . ALA A 1 145 ? -16.297 -19.766 -7.102 1 96.62 145 ALA A N 1
ATOM 1163 C CA . ALA A 1 145 ? -15.688 -20.359 -8.289 1 96.62 145 ALA A CA 1
ATOM 1164 C C . ALA A 1 145 ? -15.031 -21.703 -7.953 1 96.62 145 ALA A C 1
ATOM 1166 O O . ALA A 1 145 ? -15.055 -22.625 -8.766 1 96.62 145 ALA A O 1
ATOM 1167 N N . ALA A 1 146 ? -14.398 -21.781 -6.812 1 96.94 146 ALA A N 1
ATOM 1168 C CA . ALA A 1 146 ? -13.797 -23.047 -6.367 1 96.94 146 ALA A CA 1
ATOM 1169 C C . ALA A 1 146 ? -14.859 -24.109 -6.137 1 96.94 146 ALA A C 1
ATOM 1171 O O . ALA A 1 146 ? -14.656 -25.281 -6.477 1 96.94 146 ALA A O 1
ATOM 1172 N N . HIS A 1 147 ? -15.906 -23.75 -5.527 1 96.12 147 HIS A N 1
ATOM 1173 C CA . HIS A 1 147 ? -17.016 -24.672 -5.309 1 96.12 147 HIS A CA 1
ATOM 1174 C C . HIS A 1 147 ? -17.562 -25.188 -6.633 1 96.12 147 HIS A C 1
ATOM 1176 O O . HIS A 1 147 ? -18.016 -26.344 -6.711 1 96.12 147 HIS A O 1
ATOM 1182 N N . ALA A 1 148 ? -17.531 -24.375 -7.617 1 94.94 148 ALA A N 1
ATOM 1183 C CA . ALA A 1 148 ? -18 -24.75 -8.953 1 94.94 148 ALA A CA 1
ATOM 1184 C C . ALA A 1 148 ? -16.938 -25.562 -9.688 1 94.94 148 ALA A C 1
ATOM 1186 O O . ALA A 1 148 ? -17.172 -26.016 -10.82 1 94.94 148 ALA A O 1
ATOM 1187 N N . GLY A 1 149 ? -15.773 -25.719 -9.141 1 95.12 149 GLY A N 1
ATOM 1188 C CA . GLY A 1 149 ? -14.742 -26.578 -9.703 1 95.12 149 GLY A CA 1
ATOM 1189 C C . GLY A 1 149 ? -13.75 -25.844 -10.57 1 95.12 149 GLY A C 1
ATOM 1190 O O . GLY A 1 149 ? -12.93 -26.453 -11.258 1 95.12 149 GLY A O 1
ATOM 1191 N N . GLU A 1 150 ? -13.805 -24.5 -10.562 1 95.25 150 GLU A N 1
ATOM 1192 C CA . GLU A 1 150 ? -12.93 -23.688 -11.398 1 95.25 150 GLU A CA 1
ATOM 1193 C C . GLU A 1 150 ? -11.516 -23.625 -10.828 1 95.25 150 GLU A C 1
ATOM 1195 O O . GLU A 1 150 ? -10.539 -23.578 -11.578 1 95.25 150 GLU A O 1
ATOM 1200 N N . PHE A 1 151 ? -11.477 -23.547 -9.492 1 96.5 151 PHE A N 1
ATOM 1201 C CA . PHE A 1 151 ? -10.203 -23.344 -8.805 1 96.5 151 PHE A CA 1
ATOM 1202 C C . PHE A 1 151 ? -10.016 -24.406 -7.719 1 96.5 151 PHE A C 1
ATOM 1204 O O . PHE A 1 151 ? -10.992 -24.969 -7.215 1 96.5 151 PHE A O 1
ATOM 1211 N N . VAL A 1 152 ? -8.766 -24.75 -7.402 1 96.94 152 VAL A N 1
ATOM 1212 C CA . VAL A 1 152 ? -8.367 -25.453 -6.191 1 96.94 152 VAL A CA 1
ATOM 1213 C C . VAL A 1 152 ? -7.637 -24.5 -5.25 1 96.94 152 VAL A C 1
ATOM 1215 O O . VAL A 1 152 ? -6.469 -24.172 -5.469 1 96.94 152 VAL A O 1
ATOM 1218 N N . ILE A 1 153 ? -8.391 -24.047 -4.254 1 96.75 153 ILE A N 1
ATOM 1219 C CA . ILE A 1 153 ? -7.859 -23.016 -3.361 1 96.75 153 ILE A CA 1
ATOM 1220 C C . ILE A 1 153 ? -8.133 -23.406 -1.91 1 96.75 153 ILE A C 1
ATOM 1222 O O . ILE A 1 153 ? -9.281 -23.625 -1.524 1 96.75 153 ILE A O 1
ATOM 1226 N N . ASP A 1 154 ? -7.02 -23.453 -1.118 1 94.31 154 ASP A N 1
ATOM 1227 C CA . ASP A 1 154 ? -7.164 -23.781 0.299 1 94.31 154 ASP A CA 1
ATOM 1228 C C . ASP A 1 154 ? -7.465 -22.516 1.117 1 94.31 154 ASP A C 1
ATOM 1230 O O . ASP A 1 154 ? -8.195 -22.578 2.109 1 94.31 154 ASP A O 1
ATOM 1234 N N . ASP A 1 155 ? -6.941 -21.359 0.753 1 97.19 155 ASP A N 1
ATOM 1235 C CA . ASP A 1 155 ? -7.086 -20.078 1.43 1 97.19 155 ASP A CA 1
ATOM 1236 C C . ASP A 1 155 ? -7.488 -18.984 0.446 1 97.19 155 ASP A C 1
ATOM 1238 O O . ASP A 1 155 ? -6.629 -18.312 -0.13 1 97.19 155 ASP A O 1
ATOM 1242 N N . THR A 1 156 ? -8.812 -18.75 0.377 1 98.12 156 THR A N 1
ATOM 1243 C CA . THR A 1 156 ? -9.328 -17.859 -0.653 1 98.12 156 THR A CA 1
ATOM 1244 C C . THR A 1 156 ? -8.914 -16.422 -0.378 1 98.12 156 THR A C 1
ATOM 1246 O O . THR A 1 156 ? -8.75 -15.633 -1.308 1 98.12 156 THR A O 1
ATOM 1249 N N . LEU A 1 157 ? -8.742 -16.031 0.856 1 98.25 157 LEU A N 1
ATOM 1250 C CA . LEU A 1 157 ? -8.32 -14.672 1.152 1 98.25 157 LEU A CA 1
ATOM 1251 C C . LEU A 1 157 ? -6.871 -14.453 0.725 1 98.25 157 LEU A C 1
ATOM 1253 O O . LEU A 1 157 ? -6.531 -13.398 0.183 1 98.25 157 LEU A O 1
ATOM 1257 N N . ARG A 1 158 ? -6.016 -15.406 0.967 1 97.44 158 ARG A N 1
ATOM 1258 C CA . ARG A 1 158 ? -4.645 -15.305 0.478 1 97.44 158 ARG A CA 1
ATOM 1259 C C . ARG A 1 158 ? -4.609 -15.234 -1.045 1 97.44 158 ARG A C 1
ATOM 1261 O O . ARG A 1 158 ? -3.883 -14.422 -1.616 1 97.44 158 ARG A O 1
ATOM 1268 N N . ALA A 1 159 ? -5.387 -16.125 -1.651 1 98.31 159 ALA A N 1
ATOM 1269 C CA . ALA A 1 159 ? -5.445 -16.141 -3.111 1 98.31 159 ALA A CA 1
ATOM 1270 C C . ALA A 1 159 ? -5.938 -14.797 -3.648 1 98.31 159 ALA A C 1
ATOM 1272 O O . ALA A 1 159 ? -5.457 -14.32 -4.676 1 98.31 159 ALA A O 1
ATOM 1273 N N . ALA A 1 160 ? -6.93 -14.188 -2.957 1 98.5 160 ALA A N 1
ATOM 1274 C CA . ALA A 1 160 ? -7.457 -12.891 -3.357 1 98.5 160 ALA A CA 1
ATOM 1275 C C . ALA A 1 160 ? -6.383 -11.812 -3.275 1 98.5 160 ALA A C 1
ATOM 1277 O O . ALA A 1 160 ? -6.242 -10.992 -4.191 1 98.5 160 ALA A O 1
ATOM 1278 N N . HIS A 1 161 ? -5.637 -11.773 -2.186 1 98.5 161 HIS A N 1
ATOM 1279 C CA . HIS A 1 161 ? -4.531 -10.836 -2.043 1 98.5 161 HIS A CA 1
ATOM 1280 C C . HIS A 1 161 ? -3.496 -11.023 -3.145 1 98.5 161 HIS A C 1
ATOM 1282 O O . HIS A 1 161 ? -2.98 -10.047 -3.695 1 98.5 161 HIS A O 1
ATOM 1288 N N . GLN A 1 162 ? -3.162 -12.273 -3.449 1 98.56 162 GLN A N 1
ATOM 1289 C CA . GLN A 1 162 ? -2.186 -12.555 -4.496 1 98.56 162 GLN A CA 1
ATOM 1290 C C . GLN A 1 162 ? -2.684 -12.07 -5.855 1 98.56 162 GLN A C 1
ATOM 1292 O O . GLN A 1 162 ? -1.917 -11.508 -6.641 1 98.56 162 GLN A O 1
ATOM 1297 N N . PHE A 1 163 ? -3.973 -12.289 -6.141 1 98.69 163 PHE A N 1
ATOM 1298 C CA . PHE A 1 163 ? -4.516 -11.867 -7.426 1 98.69 163 PHE A CA 1
ATOM 1299 C C . PHE A 1 163 ? -4.457 -10.352 -7.562 1 98.69 163 PHE A C 1
ATOM 1301 O O . PHE A 1 163 ? -4.039 -9.828 -8.602 1 98.69 163 PHE A O 1
ATOM 1308 N N . ILE A 1 164 ? -4.859 -9.664 -6.555 1 98.25 164 ILE A N 1
ATOM 1309 C CA . ILE A 1 164 ? -4.848 -8.203 -6.551 1 98.25 164 ILE A CA 1
ATOM 1310 C C . ILE A 1 164 ? -3.416 -7.695 -6.715 1 98.25 164 ILE A C 1
ATOM 1312 O O . ILE A 1 164 ? -3.168 -6.754 -7.469 1 98.25 164 ILE A O 1
ATOM 1316 N N . ALA A 1 165 ? -2.525 -8.312 -6.031 1 98.38 165 ALA A N 1
ATOM 1317 C CA . ALA A 1 165 ? -1.116 -7.938 -6.133 1 98.38 165 ALA A CA 1
ATOM 1318 C C . ALA A 1 165 ? -0.596 -8.133 -7.551 1 98.38 165 ALA A C 1
ATOM 1320 O O . ALA A 1 165 ? 0.145 -7.297 -8.07 1 98.38 165 ALA A O 1
ATOM 1321 N N . LEU A 1 166 ? -0.932 -9.242 -8.164 1 98.5 166 LEU A N 1
ATOM 1322 C CA . LEU A 1 166 ? -0.533 -9.516 -9.539 1 98.5 166 LEU A CA 1
ATOM 1323 C C . LEU A 1 166 ? -1.046 -8.438 -10.484 1 98.5 166 LEU A C 1
ATOM 1325 O O . LEU A 1 166 ? -0.332 -8.016 -11.398 1 98.5 166 LEU A O 1
ATOM 1329 N N . CYS A 1 167 ? -2.26 -7.984 -10.242 1 98 167 CYS A N 1
ATOM 1330 C CA . CYS A 1 167 ? -2.881 -6.996 -11.117 1 98 167 CYS A CA 1
ATOM 1331 C C . CYS A 1 167 ? -2.131 -5.672 -11.062 1 98 167 CYS A C 1
ATOM 1333 O O . CYS A 1 167 ? -2.061 -4.949 -12.055 1 98 167 CYS A O 1
ATOM 1335 N N . GLN A 1 168 ? -1.567 -5.379 -9.969 1 96.81 168 GLN A N 1
ATOM 1336 C CA . GLN A 1 168 ? -1.005 -4.047 -9.805 1 96.81 168 GLN A CA 1
ATOM 1337 C C . GLN A 1 168 ? 0.516 -4.102 -9.68 1 96.81 168 GLN A C 1
ATOM 1339 O O . GLN A 1 168 ? 1.146 -3.123 -9.273 1 96.81 168 GLN A O 1
ATOM 1344 N N . SER A 1 169 ? 1.128 -5.176 -10.016 1 97.31 169 SER A N 1
ATOM 1345 C CA . SER A 1 169 ? 2.518 -5.473 -9.68 1 97.31 169 SER A CA 1
ATOM 1346 C C . SER A 1 169 ? 3.459 -4.414 -10.242 1 97.31 169 SER A C 1
ATOM 1348 O O . SER A 1 169 ? 4.395 -3.986 -9.57 1 97.31 169 SER A O 1
ATOM 1350 N N . ARG A 1 170 ? 3.232 -3.918 -11.414 1 96.12 170 ARG A N 1
ATOM 1351 C CA . ARG A 1 170 ? 4.121 -2.951 -12.055 1 96.12 170 ARG A CA 1
ATOM 1352 C C . ARG A 1 170 ? 3.725 -1.524 -11.695 1 96.12 170 ARG A C 1
ATOM 1354 O O . ARG A 1 170 ? 4.562 -0.619 -11.711 1 96.12 170 ARG A O 1
ATOM 1361 N N . TYR A 1 171 ? 2.549 -1.353 -11.273 1 96.75 171 TYR A N 1
ATOM 1362 C CA . TYR A 1 171 ? 2.035 0.012 -11.344 1 96.75 171 TYR A CA 1
ATOM 1363 C C . TYR A 1 171 ? 1.89 0.608 -9.945 1 96.75 171 TYR A C 1
ATOM 1365 O O . TYR A 1 171 ? 1.967 1.827 -9.773 1 96.75 171 TYR A O 1
ATOM 1373 N N . GLN A 1 172 ? 1.653 -0.156 -8.945 1 93.88 172 GLN A N 1
ATOM 1374 C CA . GLN A 1 172 ? 1.244 0.405 -7.66 1 93.88 172 GLN A CA 1
ATOM 1375 C C . GLN A 1 172 ? 2.312 1.344 -7.105 1 93.88 172 GLN A C 1
ATOM 1377 O O . GLN A 1 172 ? 2.064 2.539 -6.934 1 93.88 172 GLN A O 1
ATOM 1382 N N . LYS A 1 173 ? 3.521 0.852 -6.875 1 94.38 173 LYS A N 1
ATOM 1383 C CA . LYS A 1 173 ? 4.586 1.682 -6.32 1 94.38 173 LYS A CA 1
ATOM 1384 C C . LYS A 1 173 ? 5.012 2.764 -7.309 1 94.38 173 LYS A C 1
ATOM 1386 O O . LYS A 1 173 ? 5.328 3.887 -6.91 1 94.38 173 LYS A O 1
ATOM 1391 N N . ALA A 1 174 ? 5.078 2.41 -8.625 1 96.94 174 ALA A N 1
ATOM 1392 C CA . ALA A 1 174 ? 5.492 3.361 -9.656 1 96.94 174 ALA A CA 1
ATOM 1393 C C . ALA A 1 174 ? 4.547 4.559 -9.703 1 96.94 174 ALA A C 1
ATOM 1395 O O . ALA A 1 174 ? 4.984 5.695 -9.914 1 96.94 174 ALA A O 1
ATOM 1396 N N . ARG A 1 175 ? 3.24 4.285 -9.555 1 95.12 175 ARG A N 1
ATOM 1397 C CA . ARG A 1 175 ? 2.258 5.363 -9.547 1 95.12 175 ARG A CA 1
ATOM 1398 C C . ARG A 1 175 ? 2.361 6.188 -8.266 1 95.12 175 ARG A C 1
ATOM 1400 O O . ARG A 1 175 ? 2.326 7.418 -8.312 1 95.12 175 ARG A O 1
ATOM 1407 N N . PHE A 1 176 ? 2.516 5.504 -7.156 1 91.38 176 PHE A N 1
ATOM 1408 C CA . PHE A 1 176 ? 2.611 6.184 -5.871 1 91.38 176 PHE A CA 1
ATOM 1409 C C . PHE A 1 176 ? 3.787 7.156 -5.855 1 91.38 176 PHE A C 1
ATOM 1411 O O . PHE A 1 176 ? 3.723 8.211 -5.219 1 91.38 176 PHE A O 1
ATOM 1418 N N . LEU A 1 177 ? 4.805 6.781 -6.566 1 93.44 177 LEU A N 1
ATOM 1419 C CA . LEU A 1 177 ? 6.043 7.551 -6.504 1 93.44 177 LEU A CA 1
ATOM 1420 C C . LEU A 1 177 ? 6.215 8.406 -7.754 1 93.44 177 LEU A C 1
ATOM 1422 O O . LEU A 1 177 ? 7.324 8.859 -8.055 1 93.44 177 LEU A O 1
ATOM 1426 N N . ASN A 1 178 ? 5.168 8.516 -8.562 1 92.38 178 ASN A N 1
ATOM 1427 C CA . ASN A 1 178 ? 5.086 9.414 -9.703 1 92.38 178 ASN A CA 1
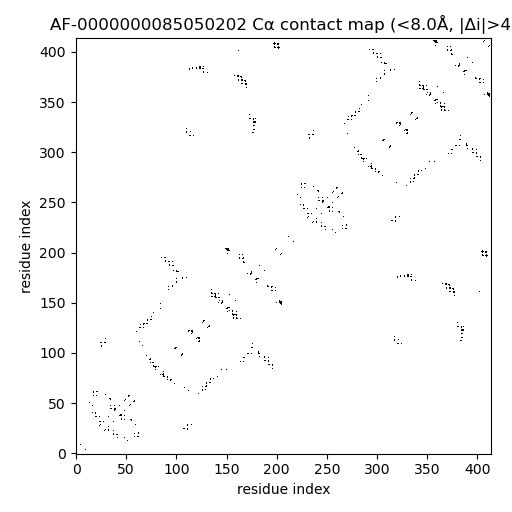ATOM 1428 C C . ASN A 1 178 ? 6.062 9.016 -10.805 1 92.38 178 ASN A C 1
ATOM 1430 O O . ASN A 1 178 ? 6.559 9.875 -11.539 1 92.38 178 ASN A O 1
ATOM 1434 N N . TYR A 1 179 ? 6.406 7.781 -10.828 1 96.5 179 TYR A N 1
ATOM 1435 C CA . TYR A 1 179 ? 7.371 7.305 -11.812 1 96.5 179 TYR A CA 1
ATOM 1436 C C . TYR A 1 179 ? 6.691 6.996 -13.141 1 96.5 179 TYR A C 1
ATOM 1438 O O . TYR A 1 179 ? 7.242 7.273 -14.203 1 96.5 179 TYR A O 1
ATOM 1446 N N . LEU A 1 180 ? 5.473 6.406 -13.094 1 97 180 LEU A N 1
ATOM 1447 C CA . LEU A 1 180 ? 4.684 6.121 -14.281 1 97 180 LEU A CA 1
ATOM 1448 C C . LEU A 1 180 ? 3.395 6.938 -14.289 1 97 180 LEU A C 1
ATOM 1450 O O . LEU A 1 180 ? 2.809 7.184 -13.234 1 97 180 LEU A O 1
ATOM 1454 N N . PRO A 1 181 ? 2.99 7.332 -15.445 1 96.06 181 PRO A N 1
ATOM 1455 C CA . PRO A 1 181 ? 1.665 7.945 -15.547 1 96.06 181 PRO A CA 1
ATOM 1456 C C . PRO A 1 181 ? 0.534 6.922 -15.5 1 96.06 181 PRO A C 1
ATOM 1458 O O . PRO A 1 181 ? 0.79 5.719 -15.422 1 96.06 181 PRO A O 1
ATOM 1461 N N . GLU A 1 182 ? -0.676 7.441 -15.438 1 96.75 182 GLU A N 1
ATOM 1462 C CA . GLU A 1 182 ? -1.838 6.566 -15.555 1 96.75 182 GLU A CA 1
ATOM 1463 C C . GLU A 1 182 ? -1.738 5.672 -16.781 1 96.75 182 GLU A C 1
ATOM 1465 O O . GLU A 1 182 ? -1.452 6.152 -17.891 1 96.75 182 GLU A O 1
ATOM 1470 N N . PRO A 1 183 ? -1.872 4.367 -16.562 1 97.75 183 PRO A N 1
ATOM 1471 C CA . PRO A 1 183 ? -1.834 3.494 -17.75 1 97.75 183 PRO A CA 1
ATOM 1472 C C . PRO A 1 183 ? -3.039 3.686 -18.656 1 97.75 183 PRO A C 1
ATOM 1474 O O . PRO A 1 183 ? -4.129 4.027 -18.188 1 97.75 183 PRO A O 1
ATOM 1477 N N . ASP A 1 184 ? -2.799 3.498 -19.906 1 97.75 184 ASP A N 1
ATOM 1478 C CA . ASP A 1 184 ? -3.928 3.512 -20.828 1 97.75 184 ASP A CA 1
ATOM 1479 C C . ASP A 1 184 ? -4.598 2.141 -20.906 1 97.75 184 ASP A C 1
ATOM 1481 O O . ASP A 1 184 ? -4.188 1.208 -20.203 1 97.75 184 ASP A O 1
ATOM 1485 N N . GLU A 1 185 ? -5.605 2.053 -21.719 1 97.81 185 GLU A N 1
ATOM 1486 C CA . GLU A 1 185 ? -6.43 0.848 -21.75 1 97.81 185 GLU A CA 1
ATOM 1487 C C . GLU A 1 185 ? -5.629 -0.355 -22.25 1 97.81 185 GLU A C 1
ATOM 1489 O O . GLU A 1 185 ? -5.848 -1.479 -21.781 1 97.81 185 GLU A O 1
ATOM 1494 N N . ALA A 1 186 ? -4.75 -0.165 -23.172 1 98.12 186 ALA A N 1
ATOM 1495 C CA . ALA A 1 186 ? -3.934 -1.257 -23.703 1 98.12 186 ALA A CA 1
ATOM 1496 C C . ALA A 1 186 ? -2.971 -1.777 -22.641 1 98.12 186 ALA A C 1
ATOM 1498 O O . ALA A 1 186 ? -2.744 -2.986 -22.531 1 98.12 186 ALA A O 1
ATOM 1499 N N . GLU A 1 187 ? -2.355 -0.885 -21.875 1 97.69 187 GLU A N 1
ATOM 1500 C CA . GLU A 1 187 ? -1.458 -1.258 -20.781 1 97.69 187 GLU A CA 1
ATOM 1501 C C . GLU A 1 187 ? -2.205 -2.016 -19.688 1 97.69 187 GLU A C 1
ATOM 1503 O O . GLU A 1 187 ? -1.7 -3.008 -19.156 1 97.69 187 GLU A O 1
ATOM 1508 N N . ILE A 1 188 ? -3.379 -1.532 -19.391 1 98.31 188 ILE A N 1
ATOM 1509 C CA . ILE A 1 188 ? -4.215 -2.193 -18.391 1 98.31 188 ILE A CA 1
ATOM 1510 C C . ILE A 1 188 ? -4.551 -3.607 -18.859 1 98.31 188 ILE A C 1
ATOM 1512 O O . ILE A 1 188 ? -4.43 -4.566 -18.078 1 98.31 188 ILE A O 1
ATOM 1516 N N . ALA A 1 189 ? -4.98 -3.719 -20.078 1 98.06 189 ALA A N 1
ATOM 1517 C CA . ALA A 1 189 ? -5.344 -5.023 -20.625 1 98.06 189 ALA A CA 1
ATOM 1518 C C . ALA A 1 189 ? -4.16 -5.988 -20.578 1 98.06 189 ALA A C 1
ATOM 1520 O O . ALA A 1 189 ? -4.324 -7.16 -20.219 1 98.06 189 ALA A O 1
ATOM 1521 N N . ALA A 1 190 ? -2.98 -5.516 -20.906 1 97.38 190 ALA A N 1
ATOM 1522 C CA . ALA A 1 190 ? -1.787 -6.355 -20.922 1 97.38 190 ALA A CA 1
ATOM 1523 C C . ALA A 1 190 ? -1.439 -6.828 -19.516 1 97.38 190 ALA A C 1
ATOM 1525 O O . ALA A 1 190 ? -1.079 -7.992 -19.312 1 97.38 190 ALA A O 1
ATOM 1526 N N . GLU A 1 191 ? -1.538 -5.922 -18.531 1 97.31 191 GLU A N 1
ATOM 1527 C CA . GLU A 1 191 ? -1.232 -6.262 -17.141 1 97.31 191 GLU A CA 1
ATOM 1528 C C . GLU A 1 191 ? -2.23 -7.277 -16.594 1 97.31 191 GLU A C 1
ATOM 1530 O O . GLU A 1 191 ? -1.844 -8.219 -15.891 1 97.31 191 GLU A O 1
ATOM 1535 N N . VAL A 1 192 ? -3.414 -7.035 -16.875 1 98.25 192 VAL A N 1
ATOM 1536 C CA . VAL A 1 192 ? -4.48 -7.891 -16.359 1 98.25 192 VAL A CA 1
ATOM 1537 C C . VAL A 1 192 ? -4.375 -9.281 -16.984 1 98.25 192 VAL A C 1
ATOM 1539 O O . VAL A 1 192 ? -4.559 -10.289 -16.312 1 98.25 192 VAL A O 1
ATOM 1542 N N . GLU A 1 193 ? -4.164 -9.352 -18.281 1 98 193 GLU A N 1
ATOM 1543 C CA . GLU A 1 193 ? -4.012 -10.648 -18.938 1 98 193 GLU A CA 1
ATOM 1544 C C . GLU A 1 193 ? -2.881 -11.453 -18.312 1 98 193 GLU A C 1
ATOM 1546 O O . GLU A 1 193 ? -3.035 -12.648 -18.062 1 98 193 GLU A O 1
ATOM 1551 N N . ALA A 1 194 ? -1.745 -10.82 -18.094 1 97.19 194 ALA A N 1
ATOM 1552 C CA . ALA A 1 194 ? -0.611 -11.492 -17.469 1 97.19 194 ALA A CA 1
ATOM 1553 C C . ALA A 1 194 ? -0.959 -11.953 -16.062 1 97.19 194 ALA A C 1
ATOM 1555 O O . ALA A 1 194 ? -0.552 -13.039 -15.641 1 97.19 194 ALA A O 1
ATOM 1556 N N . ALA A 1 195 ? -1.703 -11.109 -15.305 1 98.38 195 ALA A N 1
ATOM 1557 C CA . ALA A 1 195 ? -2.104 -11.438 -13.938 1 98.38 195 ALA A CA 1
ATOM 1558 C C . ALA A 1 195 ? -3.053 -12.633 -13.914 1 98.38 195 ALA A C 1
ATOM 1560 O O . ALA A 1 195 ? -2.893 -13.547 -13.109 1 98.38 195 ALA A O 1
ATOM 1561 N N . VAL A 1 196 ? -4.035 -12.625 -14.805 1 98.06 196 VAL A N 1
ATOM 1562 C CA . VAL A 1 196 ? -5.023 -13.695 -14.875 1 98.06 196 VAL A CA 1
ATOM 1563 C C . VAL A 1 196 ? -4.34 -15 -15.273 1 98.06 196 VAL A C 1
ATOM 1565 O O . VAL A 1 196 ? -4.605 -16.062 -14.688 1 98.06 196 VAL A O 1
ATOM 1568 N N . ASP A 1 197 ? -3.457 -14.953 -16.25 1 96.94 197 ASP A N 1
ATOM 1569 C CA . ASP A 1 197 ? -2.729 -16.141 -16.703 1 96.94 197 ASP A CA 1
ATOM 1570 C C . ASP A 1 197 ? -1.911 -16.734 -15.555 1 96.94 197 ASP A C 1
ATOM 1572 O O . ASP A 1 197 ? -1.925 -17.953 -15.352 1 96.94 197 ASP A O 1
ATOM 1576 N N . THR A 1 198 ? -1.187 -15.883 -14.859 1 97.19 198 THR A N 1
ATOM 1577 C CA . THR A 1 198 ? -0.375 -16.344 -13.734 1 97.19 198 THR A CA 1
ATOM 1578 C C . THR A 1 198 ? -1.253 -16.953 -12.648 1 97.19 198 THR A C 1
ATOM 1580 O O . THR A 1 198 ? -0.936 -18.016 -12.117 1 97.19 198 THR A O 1
ATOM 1583 N N . PHE A 1 199 ? -2.338 -16.297 -12.328 1 98.12 199 PHE A N 1
ATOM 1584 C CA . PHE A 1 199 ? -3.236 -16.766 -11.273 1 98.12 199 PHE A CA 1
ATOM 1585 C C . PHE A 1 199 ? -3.828 -18.125 -11.633 1 98.12 199 PHE A C 1
ATOM 1587 O O . PHE A 1 199 ? -3.887 -19.016 -10.797 1 98.12 199 PHE A O 1
ATOM 1594 N N . TYR A 1 200 ? -4.301 -18.297 -12.867 1 97.19 200 TYR A N 1
ATOM 1595 C CA . TYR A 1 200 ? -4.902 -19.562 -13.305 1 97.19 200 TYR A CA 1
ATOM 1596 C C . TYR A 1 200 ? -3.867 -20.672 -13.344 1 97.19 200 TYR A C 1
ATOM 1598 O O . TYR A 1 200 ? -4.188 -21.828 -13.07 1 97.19 200 TYR A O 1
ATOM 1606 N N . SER A 1 201 ? -2.613 -20.391 -13.711 1 95 201 SER A N 1
ATOM 1607 C CA . SER A 1 201 ? -1.562 -21.391 -13.688 1 95 201 SER A CA 1
ATOM 1608 C C . SER A 1 201 ? -1.356 -21.953 -12.281 1 95 201 SER A C 1
ATOM 1610 O O . SER A 1 201 ? -1.031 -23.125 -12.117 1 95 201 SER A O 1
ATOM 1612 N N . ALA A 1 202 ? -1.601 -21.141 -11.297 1 94 202 ALA A N 1
ATOM 1613 C CA . ALA A 1 202 ? -1.348 -21.531 -9.914 1 94 202 ALA A CA 1
ATOM 1614 C C . ALA A 1 202 ? -2.578 -22.188 -9.297 1 94 202 ALA A C 1
ATOM 1616 O O . ALA A 1 202 ? -2.463 -23.188 -8.562 1 94 202 ALA A O 1
ATOM 1617 N N . TYR A 1 203 ? -3.723 -21.641 -9.664 1 95.12 203 TYR A N 1
ATOM 1618 C CA . TYR A 1 203 ? -4.895 -22.016 -8.883 1 95.12 203 TYR A CA 1
ATOM 1619 C C . TYR A 1 203 ? -5.934 -22.703 -9.766 1 95.12 203 TYR A C 1
ATOM 1621 O O . TYR A 1 203 ? -6.859 -23.344 -9.258 1 95.12 203 TYR A O 1
ATOM 1629 N N . GLY A 1 204 ? -5.809 -22.469 -11.031 1 93.75 204 GLY A N 1
ATOM 1630 C CA . GLY A 1 204 ? -6.781 -23.078 -11.922 1 93.75 204 GLY A CA 1
ATOM 1631 C C . GLY A 1 204 ? -6.781 -24.594 -11.867 1 93.75 204 GLY A C 1
ATOM 1632 O O . GLY A 1 204 ? -5.727 -25.203 -11.703 1 93.75 204 GLY A O 1
ATOM 1633 N N . ARG A 1 205 ? -7.93 -25.141 -11.953 1 86.81 205 ARG A N 1
ATOM 1634 C CA . ARG A 1 205 ? -8 -26.609 -11.984 1 86.81 205 ARG A CA 1
ATOM 1635 C C . ARG A 1 205 ? -7.344 -27.156 -13.242 1 86.81 205 ARG A C 1
ATOM 1637 O O . ARG A 1 205 ? -7.586 -26.656 -14.344 1 86.81 205 ARG A O 1
ATOM 1644 N N . ARG A 1 206 ? -6.375 -27.969 -12.93 1 72.38 206 ARG A N 1
ATOM 1645 C CA . ARG A 1 206 ? -5.66 -28.625 -14.023 1 72.38 206 ARG A CA 1
ATOM 1646 C C . ARG A 1 206 ? -6.547 -29.656 -14.719 1 72.38 206 ARG A C 1
ATOM 1648 O O . ARG A 1 206 ? -7.324 -30.359 -14.07 1 72.38 206 ARG A O 1
ATOM 1655 N N . SER A 1 207 ? -6.949 -29.359 -15.961 1 55 207 SER A N 1
ATOM 1656 C CA . SER A 1 207 ? -7.645 -30.422 -16.672 1 55 207 SER A CA 1
ATOM 1657 C C . SER A 1 207 ? -6.797 -31.688 -16.75 1 55 207 SER A C 1
ATOM 1659 O O . SER A 1 207 ? -5.566 -31.625 -16.75 1 55 207 SER A O 1
ATOM 1661 N N . MET B 1 1 ? 45.875 26.234 10.758 1 34.91 1 MET B N 1
ATOM 1662 C CA . MET B 1 1 ? 46.312 25.188 9.828 1 34.91 1 MET B CA 1
ATOM 1663 C C . MET B 1 1 ? 45.125 24.281 9.469 1 34.91 1 MET B C 1
ATOM 1665 O O . MET B 1 1 ? 44.562 23.594 10.336 1 34.91 1 MET B O 1
ATOM 1669 N N . GLN B 1 2 ? 44.125 24.672 8.648 1 41.19 2 GLN B N 1
ATOM 1670 C CA . GLN B 1 2 ? 42.938 24.031 8.117 1 41.19 2 GLN B CA 1
ATOM 1671 C C . GLN B 1 2 ? 43.219 22.594 7.68 1 41.19 2 GLN B C 1
ATOM 1673 O O . GLN B 1 2 ? 43.875 22.375 6.664 1 41.19 2 GLN B O 1
ATOM 1678 N N . GLU B 1 3 ? 43.562 21.75 8.484 1 45.25 3 GLU B N 1
ATOM 1679 C CA . GLU B 1 3 ? 44 20.391 8.156 1 45.25 3 GLU B CA 1
ATOM 1680 C C . GLU B 1 3 ? 43 19.75 7.176 1 45.25 3 GLU B C 1
ATOM 1682 O O . GLU B 1 3 ? 41.812 19.703 7.426 1 45.25 3 GLU B O 1
ATOM 1687 N N . LEU B 1 4 ? 43.406 19.75 5.965 1 46.47 4 LEU B N 1
ATOM 1688 C CA . LEU B 1 4 ? 42.75 19.047 4.879 1 46.47 4 LEU B CA 1
ATOM 1689 C C . LEU B 1 4 ? 42.281 17.672 5.332 1 46.47 4 LEU B C 1
ATOM 1691 O O . LEU B 1 4 ? 43.094 16.781 5.559 1 46.47 4 LEU B O 1
ATOM 1695 N N . LYS B 1 5 ? 41.25 17.828 6.082 1 55.12 5 LYS B N 1
ATOM 1696 C CA . LYS B 1 5 ? 40.781 16.516 6.477 1 55.12 5 LYS B CA 1
ATOM 1697 C C . LYS B 1 5 ? 40.844 15.531 5.305 1 55.12 5 LYS B C 1
ATOM 1699 O O . LYS B 1 5 ? 40.5 15.891 4.176 1 55.12 5 LYS B O 1
ATOM 1704 N N . SER B 1 6 ? 41.438 14.422 5.469 1 56.91 6 SER B N 1
ATOM 1705 C CA . SER B 1 6 ? 41.594 13.375 4.469 1 56.91 6 SER B CA 1
ATOM 1706 C C . SER B 1 6 ? 40.219 12.914 3.939 1 56.91 6 SER B C 1
ATOM 1708 O O . SER B 1 6 ? 39.188 13.164 4.559 1 56.91 6 SER B O 1
ATOM 1710 N N . ARG B 1 7 ? 40.188 12.477 2.717 1 58.84 7 ARG B N 1
ATOM 1711 C CA . ARG B 1 7 ? 39 11.961 2.049 1 58.84 7 ARG B CA 1
ATOM 1712 C C . ARG B 1 7 ? 38.219 11.031 2.967 1 58.84 7 ARG B C 1
ATOM 1714 O O . ARG B 1 7 ? 37 11.148 3.084 1 58.84 7 ARG B O 1
ATOM 1721 N N . PRO B 1 8 ? 38.938 10.312 3.682 1 62.78 8 PRO B N 1
ATOM 1722 C CA . PRO B 1 8 ? 38.219 9.438 4.617 1 62.78 8 PRO B CA 1
ATOM 1723 C C . PRO B 1 8 ? 37.562 10.211 5.75 1 62.78 8 PRO B C 1
ATOM 1725 O O . PRO B 1 8 ? 36.469 9.836 6.191 1 62.78 8 PRO B O 1
ATOM 1728 N N . ASP B 1 9 ? 38.156 11.164 6.035 1 63.25 9 ASP B N 1
ATOM 1729 C CA . ASP B 1 9 ? 37.594 11.953 7.133 1 63.25 9 ASP B CA 1
ATOM 1730 C C . ASP B 1 9 ? 36.344 12.688 6.699 1 63.25 9 ASP B C 1
ATOM 1732 O O . ASP B 1 9 ? 35.375 12.758 7.449 1 63.25 9 ASP B O 1
ATOM 1736 N N . LYS B 1 10 ? 36.5 13.094 5.527 1 73.81 10 LYS B N 1
ATOM 1737 C CA . LYS B 1 10 ? 35.375 13.836 4.992 1 73.81 10 LYS B CA 1
ATOM 1738 C C . LYS B 1 10 ? 34.156 12.922 4.812 1 73.81 10 LYS B C 1
ATOM 1740 O O . LYS B 1 10 ? 33.031 13.32 5.102 1 73.81 10 LYS B O 1
ATOM 1745 N N . ASP B 1 11 ? 34.531 11.805 4.422 1 81 11 ASP B N 1
ATOM 1746 C CA . ASP B 1 11 ? 33.469 10.828 4.207 1 81 11 ASP B CA 1
ATOM 1747 C C . ASP B 1 11 ? 32.812 10.414 5.531 1 81 11 ASP B C 1
ATOM 1749 O O . ASP B 1 11 ? 31.609 10.258 5.617 1 81 11 ASP B O 1
ATOM 1753 N N . ALA B 1 12 ? 33.688 10.328 6.473 1 86.94 12 ALA B N 1
ATOM 1754 C CA . ALA B 1 12 ? 33.188 9.945 7.797 1 86.94 12 ALA B CA 1
ATOM 1755 C C . ALA B 1 12 ? 32.281 11.039 8.375 1 86.94 12 ALA B C 1
ATOM 1757 O O . ALA B 1 12 ? 31.281 10.742 9.023 1 86.94 12 ALA B O 1
ATOM 1758 N N . ARG B 1 13 ? 32.688 12.227 8.164 1 87.38 13 ARG B N 1
ATOM 1759 C CA . ARG B 1 13 ? 31.906 13.344 8.664 1 87.38 13 ARG B CA 1
ATOM 1760 C C . ARG B 1 13 ? 30.578 13.453 7.91 1 87.38 13 ARG B C 1
ATOM 1762 O O . ARG B 1 13 ? 29.531 13.727 8.508 1 87.38 13 ARG B O 1
ATOM 1769 N N . ARG B 1 14 ? 30.656 13.289 6.68 1 92.75 14 ARG B N 1
ATOM 1770 C CA . ARG B 1 14 ? 29.453 13.297 5.859 1 92.75 14 ARG B CA 1
ATOM 1771 C C . ARG B 1 14 ? 28.453 12.258 6.352 1 92.75 14 ARG B C 1
ATOM 1773 O O . ARG B 1 14 ? 27.266 12.539 6.461 1 92.75 14 ARG B O 1
ATOM 1780 N N . GLU B 1 15 ? 28.969 11.109 6.684 1 92.88 15 GLU B N 1
ATOM 1781 C CA . GLU B 1 15 ? 28.109 10.023 7.156 1 92.88 15 GLU B CA 1
ATOM 1782 C C . GLU B 1 15 ? 27.547 10.336 8.539 1 92.88 15 GLU B C 1
ATOM 1784 O O . GLU B 1 15 ? 26.406 9.969 8.844 1 92.88 15 GLU B O 1
ATOM 1789 N N . ALA B 1 16 ? 28.312 10.938 9.305 1 91.19 16 ALA B N 1
ATOM 1790 C CA . ALA B 1 16 ? 27.859 11.32 10.633 1 91.19 16 ALA B CA 1
ATOM 1791 C C . ALA B 1 16 ? 26.719 12.328 10.547 1 91.19 16 ALA B C 1
ATOM 1793 O O . ALA B 1 16 ? 25.75 12.258 11.32 1 91.19 16 ALA B O 1
ATOM 1794 N N . ILE B 1 17 ? 26.844 13.234 9.648 1 93.25 17 ILE B N 1
ATOM 1795 C CA . ILE B 1 17 ? 25.797 14.219 9.414 1 93.25 17 ILE B CA 1
ATOM 1796 C C . ILE B 1 17 ? 24.531 13.516 8.938 1 93.25 17 ILE B C 1
ATOM 1798 O O . ILE B 1 17 ? 23.422 13.805 9.422 1 93.25 17 ILE B O 1
ATOM 1802 N N . LEU B 1 18 ? 24.703 12.625 8.062 1 94.75 18 LEU B N 1
ATOM 1803 C CA . LEU B 1 18 ? 23.562 11.898 7.508 1 94.75 18 LEU B CA 1
ATOM 1804 C C . LEU B 1 18 ? 22.875 11.062 8.586 1 94.75 18 LEU B C 1
ATOM 1806 O O . LEU B 1 18 ? 21.641 10.922 8.57 1 94.75 18 LEU B O 1
ATOM 1810 N N . ASP B 1 19 ? 23.641 10.5 9.469 1 94.62 19 ASP B N 1
ATOM 1811 C CA . ASP B 1 19 ? 23.078 9.734 10.57 1 94.62 19 ASP B CA 1
ATOM 1812 C C . ASP B 1 19 ? 22.141 10.594 11.422 1 94.62 19 ASP B C 1
ATOM 1814 O O . ASP B 1 19 ? 21.016 10.188 11.719 1 94.62 19 ASP B O 1
ATOM 1818 N N . VAL B 1 20 ? 22.594 11.719 11.742 1 93.75 20 VAL B N 1
ATOM 1819 C CA . VAL B 1 20 ? 21.828 12.625 12.594 1 93.75 20 VAL B CA 1
ATOM 1820 C C . VAL B 1 20 ? 20.625 13.148 11.836 1 93.75 20 VAL B C 1
ATOM 1822 O O . VAL B 1 20 ? 19.5 13.172 12.367 1 93.75 20 VAL B O 1
ATOM 1825 N N . ALA B 1 21 ? 20.875 13.602 10.648 1 94.94 21 ALA B N 1
ATOM 1826 C CA . ALA B 1 21 ? 19.797 14.125 9.836 1 94.94 21 ALA B CA 1
ATOM 1827 C C . ALA B 1 21 ? 18.703 13.078 9.617 1 94.94 21 ALA B C 1
ATOM 1829 O O . ALA B 1 21 ? 17.516 13.383 9.656 1 94.94 21 ALA B O 1
ATOM 1830 N N . SER B 1 22 ? 19.109 11.836 9.375 1 94.94 22 SER B N 1
ATOM 1831 C CA . SER B 1 22 ? 18.172 10.75 9.141 1 94.94 22 SER B CA 1
ATOM 1832 C C . SER B 1 22 ? 17.25 10.547 10.344 1 94.94 22 SER B C 1
ATOM 1834 O O . SER B 1 22 ? 16.047 10.383 10.188 1 94.94 22 SER B O 1
ATOM 1836 N N . ARG B 1 23 ? 17.844 10.57 11.453 1 94.62 23 ARG B N 1
ATOM 1837 C CA . ARG B 1 23 ? 17.062 10.414 12.68 1 94.62 23 ARG B CA 1
ATOM 1838 C C . ARG B 1 23 ? 16.047 11.539 12.812 1 94.62 23 ARG B C 1
ATOM 1840 O O . ARG B 1 23 ? 14.891 11.297 13.188 1 94.62 23 ARG B O 1
ATOM 1847 N N . ILE B 1 24 ? 16.438 12.711 12.492 1 94.38 24 ILE B N 1
ATOM 1848 C CA . ILE B 1 24 ? 15.555 13.867 12.617 1 94.38 24 ILE B CA 1
ATOM 1849 C C . ILE B 1 24 ? 14.438 13.789 11.578 1 94.38 24 ILE B C 1
ATOM 1851 O O . ILE B 1 24 ? 13.273 14.031 11.891 1 94.38 24 ILE B O 1
ATOM 1855 N N . PHE B 1 25 ? 14.82 13.484 10.32 1 94.94 25 PHE B N 1
ATOM 1856 C CA . PHE B 1 25 ? 13.82 13.328 9.273 1 94.94 25 PHE B CA 1
ATOM 1857 C C . PHE B 1 25 ? 12.789 12.281 9.656 1 94.94 25 PHE B C 1
ATOM 1859 O O . PHE B 1 25 ? 11.594 12.445 9.406 1 94.94 25 PHE B O 1
ATOM 1866 N N . LEU B 1 26 ? 13.203 11.219 10.266 1 92.5 26 LEU B N 1
ATOM 1867 C CA . LEU B 1 26 ? 12.32 10.117 10.617 1 92.5 26 LEU B CA 1
ATOM 1868 C C . LEU B 1 26 ? 11.445 10.469 11.812 1 92.5 26 LEU B C 1
ATOM 1870 O O . LEU B 1 26 ? 10.305 10.016 11.914 1 92.5 26 LEU B O 1
ATOM 1874 N N . GLU B 1 27 ? 11.984 11.297 12.703 1 90.12 27 GLU B N 1
ATOM 1875 C CA . GLU B 1 27 ? 11.266 11.648 13.922 1 90.12 27 GLU B CA 1
ATOM 1876 C C . GLU B 1 27 ? 10.328 12.836 13.695 1 90.12 27 GLU B C 1
ATOM 1878 O O . GLU B 1 27 ? 9.203 12.852 14.188 1 90.12 27 GLU B O 1
ATOM 1883 N N . GLU B 1 28 ? 10.828 13.812 12.883 1 89.75 28 GLU B N 1
ATOM 1884 C CA . GLU B 1 28 ? 10.117 15.086 12.812 1 89.75 28 GLU B CA 1
ATOM 1885 C C . GLU B 1 28 ? 9.547 15.32 11.422 1 89.75 28 GLU B C 1
ATOM 1887 O O . GLU B 1 28 ? 8.672 16.172 11.234 1 89.75 28 GLU B O 1
ATOM 1892 N N . GLY B 1 29 ? 9.984 14.547 10.508 1 90.25 29 GLY B N 1
ATOM 1893 C CA . GLY B 1 29 ? 9.578 14.797 9.133 1 90.25 29 GLY B CA 1
ATOM 1894 C C . GLY B 1 29 ? 10.43 15.836 8.438 1 90.25 29 GLY B C 1
ATOM 1895 O O . GLY B 1 29 ? 11.227 16.531 9.078 1 90.25 29 GLY B O 1
ATOM 1896 N N . PHE B 1 30 ? 10.289 15.961 7.164 1 92.06 30 PHE B N 1
ATOM 1897 C CA . PHE B 1 30 ? 11.07 16.875 6.344 1 92.06 30 PHE B CA 1
ATOM 1898 C C . PHE B 1 30 ? 10.688 18.328 6.613 1 92.06 30 PHE B C 1
ATOM 1900 O O . PHE B 1 30 ? 11.555 19.172 6.793 1 92.06 30 PHE B O 1
ATOM 1907 N N . ASP B 1 31 ? 9.438 18.578 6.684 1 87.38 31 ASP B N 1
ATOM 1908 C CA . ASP B 1 31 ? 8.953 19.953 6.754 1 87.38 31 ASP B CA 1
ATOM 1909 C C . ASP B 1 31 ? 9.289 20.594 8.102 1 87.38 31 ASP B C 1
ATOM 1911 O O . ASP B 1 31 ? 9.609 21.781 8.18 1 87.38 31 ASP B O 1
ATOM 1915 N N . ALA B 1 32 ? 9.328 19.844 9.086 1 88.88 32 ALA B N 1
ATOM 1916 C CA . ALA B 1 32 ? 9.555 20.344 10.438 1 88.88 32 ALA B CA 1
ATOM 1917 C C . ALA B 1 32 ? 11.055 20.453 10.734 1 88.88 32 ALA B C 1
ATOM 1919 O O . ALA B 1 32 ? 11.445 20.969 11.781 1 88.88 32 ALA B O 1
ATOM 1920 N N . THR B 1 33 ? 11.789 19.969 9.836 1 93.81 33 THR B N 1
ATOM 1921 C CA . THR B 1 33 ? 13.234 19.938 10.039 1 93.81 33 THR B CA 1
ATOM 1922 C C . THR B 1 33 ? 13.891 21.141 9.359 1 93.81 33 THR B C 1
ATOM 1924 O O . THR B 1 33 ? 13.477 21.547 8.273 1 93.81 33 THR B O 1
ATOM 1927 N N . SER B 1 34 ? 14.938 21.734 10.039 1 93.69 34 SER B N 1
ATOM 1928 C CA . SER B 1 34 ? 15.727 22.812 9.453 1 93.69 34 SER B CA 1
ATOM 1929 C C . SER B 1 34 ? 17.219 22.516 9.523 1 93.69 34 SER B C 1
ATOM 1931 O O . SER B 1 34 ? 17.656 21.719 10.359 1 93.69 34 SER B O 1
ATOM 1933 N N . MET B 1 35 ? 17.891 23.188 8.609 1 93.94 35 MET B N 1
ATOM 1934 C CA . MET B 1 35 ? 19.344 23.062 8.633 1 93.94 35 MET B CA 1
ATOM 1935 C C . MET B 1 35 ? 19.906 23.531 9.969 1 93.94 35 MET B C 1
ATOM 1937 O O . MET B 1 35 ? 20.875 22.938 10.477 1 93.94 35 MET B O 1
ATOM 1941 N N . SER B 1 36 ? 19.328 24.5 10.508 1 91.94 36 SER B N 1
ATOM 1942 C CA . SER B 1 36 ? 19.766 25.031 11.797 1 91.94 36 SER B CA 1
ATOM 1943 C C . SER B 1 36 ? 19.562 24.016 12.914 1 91.94 36 SER B C 1
ATOM 1945 O O . SER B 1 36 ? 20.422 23.844 13.773 1 91.94 36 SER B O 1
ATOM 1947 N N . ALA B 1 37 ? 18.469 23.375 12.914 1 90.5 37 ALA B N 1
ATOM 1948 C CA . ALA B 1 37 ? 18.172 22.359 13.922 1 90.5 37 ALA B CA 1
ATOM 1949 C C . ALA B 1 37 ? 19.141 21.188 13.82 1 90.5 37 ALA B C 1
ATOM 1951 O O . ALA B 1 37 ? 19.562 20.625 14.844 1 90.5 37 ALA B O 1
ATOM 1952 N N . ILE B 1 38 ? 19.406 20.766 12.594 1 93.06 38 ILE B N 1
ATOM 1953 C CA . ILE B 1 38 ? 20.344 19.672 12.367 1 93.06 38 ILE B CA 1
ATOM 1954 C C . ILE B 1 38 ? 21.734 20.078 12.852 1 93.06 38 ILE B C 1
ATOM 1956 O O . ILE B 1 38 ? 22.422 19.297 13.516 1 93.06 38 ILE B O 1
ATOM 1960 N N . ALA B 1 39 ? 22.125 21.25 12.562 1 92.38 39 ALA B N 1
ATOM 1961 C CA . ALA B 1 39 ? 23.422 21.766 12.992 1 92.38 39 ALA B CA 1
ATOM 1962 C C . ALA B 1 39 ? 23.531 21.781 14.516 1 92.38 39 ALA B C 1
ATOM 1964 O O . ALA B 1 39 ? 24.578 21.438 15.078 1 92.38 39 ALA B O 1
ATOM 1965 N N . ALA B 1 40 ? 22.5 22.188 15.117 1 90.62 40 ALA B N 1
ATOM 1966 C CA . ALA B 1 40 ? 22.469 22.266 16.578 1 90.62 40 ALA B CA 1
ATOM 1967 C C . ALA B 1 40 ? 22.641 20.891 17.203 1 90.62 40 ALA B C 1
ATOM 1969 O O . ALA B 1 40 ? 23.328 20.734 18.219 1 90.62 40 ALA B O 1
ATOM 1970 N N . LYS B 1 41 ? 22.047 19.922 16.656 1 89.88 41 LYS B N 1
ATOM 1971 C CA . LYS B 1 41 ? 22.125 18.562 17.188 1 89.88 41 LYS B CA 1
ATOM 1972 C C . LYS B 1 41 ? 23.484 17.953 16.922 1 89.88 41 LYS B C 1
ATOM 1974 O O . LYS B 1 41 ? 23.906 17.047 17.641 1 89.88 41 LYS B O 1
ATOM 1979 N N . LEU B 1 42 ? 24.094 18.266 15.836 1 87.12 42 LEU B N 1
ATOM 1980 C CA . LEU B 1 42 ? 25.406 17.75 15.484 1 87.12 42 LEU B CA 1
ATOM 1981 C C . LEU B 1 42 ? 26.484 18.328 16.406 1 87.12 42 LEU B C 1
ATOM 1983 O O . LEU B 1 42 ? 27.562 17.75 16.547 1 87.12 42 LEU B O 1
ATOM 1987 N N . GLY B 1 43 ? 26.156 19.375 17.141 1 82 43 GLY B N 1
ATOM 1988 C CA . GLY B 1 43 ? 27.125 20.062 17.984 1 82 43 GLY B CA 1
ATOM 1989 C C . GLY B 1 43 ? 28.172 20.828 17.188 1 82 43 GLY B C 1
ATOM 1990 O O . GLY B 1 43 ? 29.203 21.203 17.719 1 82 43 GLY B O 1
ATOM 1991 N N . GLY B 1 44 ? 28 20.938 16.016 1 72.5 44 GLY B N 1
ATOM 1992 C CA . GLY B 1 44 ? 28.922 21.719 15.195 1 72.5 44 GLY B CA 1
ATOM 1993 C C . GLY B 1 44 ? 28.328 23 14.672 1 72.5 44 GLY B C 1
ATOM 1994 O O . GLY B 1 44 ? 27.188 23.344 15.008 1 72.5 44 GLY B O 1
ATOM 1995 N N . SER B 1 45 ? 29.172 23.656 13.898 1 76 45 SER B N 1
ATOM 1996 C CA . SER B 1 45 ? 28.734 24.922 13.312 1 76 45 SER B CA 1
ATOM 1997 C C . SER B 1 45 ? 27.844 24.672 12.102 1 76 45 SER B C 1
ATOM 1999 O O . SER B 1 45 ? 27.953 23.641 11.438 1 76 45 SER B O 1
ATOM 2001 N N . LYS B 1 46 ? 26.906 25.609 11.891 1 85.38 46 LYS B N 1
ATOM 2002 C CA . LYS B 1 46 ? 26.109 25.656 10.672 1 85.38 46 LYS B CA 1
ATOM 2003 C C . LYS B 1 46 ? 26.984 25.641 9.422 1 85.38 46 LYS B C 1
ATOM 2005 O O . LYS B 1 46 ? 26.641 25.031 8.422 1 85.38 46 LYS B O 1
ATOM 2010 N N . GLY B 1 47 ? 28.062 26.25 9.617 1 85.75 47 GLY B N 1
ATOM 2011 C CA . GLY B 1 47 ? 28.984 26.328 8.5 1 85.75 47 GLY B CA 1
ATOM 2012 C C . GLY B 1 47 ? 29.516 24.969 8.062 1 85.75 47 GLY B C 1
ATOM 2013 O O . GLY B 1 47 ? 29.625 24.688 6.867 1 85.75 47 GLY B O 1
ATOM 2014 N N . THR B 1 48 ? 29.859 24.156 8.984 1 84.69 48 THR B N 1
ATOM 2015 C CA . THR B 1 48 ? 30.344 22.812 8.688 1 84.69 48 THR B CA 1
ATOM 2016 C C . THR B 1 48 ? 29.281 22.016 7.941 1 84.69 48 THR B C 1
ATOM 2018 O O . THR B 1 48 ? 29.578 21.344 6.953 1 84.69 48 THR B O 1
ATOM 2021 N N . LEU B 1 49 ? 28.047 22.094 8.391 1 92.06 49 LEU B N 1
ATOM 2022 C CA . LEU B 1 49 ? 26.938 21.391 7.742 1 92.06 49 LEU B CA 1
ATOM 2023 C C . LEU B 1 49 ? 26.781 21.844 6.297 1 92.06 49 LEU B C 1
ATOM 2025 O O . LEU B 1 49 ? 26.625 21.016 5.395 1 92.06 49 LEU B O 1
ATOM 2029 N N . TYR B 1 50 ? 26.969 23.078 6.074 1 93.12 50 TYR B N 1
ATOM 2030 C CA . TYR B 1 50 ? 26.734 23.656 4.758 1 93.12 50 TYR B CA 1
ATOM 2031 C C . TYR B 1 50 ? 27.906 23.391 3.822 1 93.12 50 TYR B C 1
ATOM 2033 O O . TYR B 1 50 ? 27.766 23.484 2.602 1 93.12 50 TYR B O 1
ATOM 2041 N N . ASN B 1 51 ? 29.047 23.109 4.406 1 92.12 51 ASN B N 1
ATOM 2042 C CA . ASN B 1 51 ? 30.172 22.688 3.592 1 9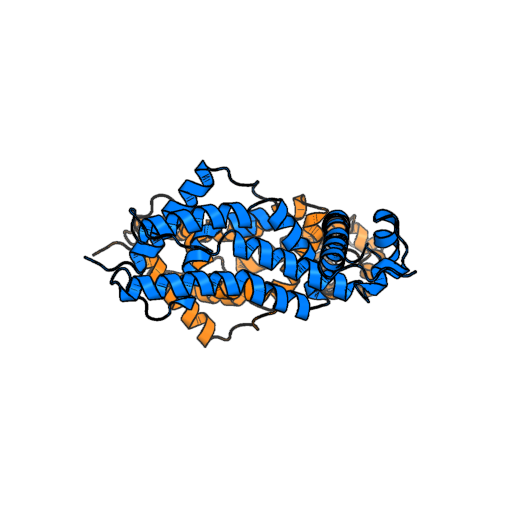2.12 51 ASN B CA 1
ATOM 2043 C C . ASN B 1 51 ? 29.922 21.328 2.926 1 92.12 51 ASN B C 1
ATOM 2045 O O . ASN B 1 51 ? 30.438 21.062 1.843 1 92.12 51 ASN B O 1
ATOM 2049 N N . TYR B 1 52 ? 29.109 20.594 3.533 1 93.69 52 TYR B N 1
ATOM 2050 C CA . TYR B 1 52 ? 28.844 19.25 3.023 1 93.69 52 TYR B CA 1
ATOM 2051 C C . TYR B 1 52 ? 27.531 19.219 2.232 1 93.69 52 TYR B C 1
ATOM 2053 O O . TYR B 1 52 ? 27.438 18.531 1.219 1 93.69 52 TYR B O 1
ATOM 2061 N N . PHE B 1 53 ? 26.469 19.969 2.744 1 96.19 53 PHE B N 1
ATOM 2062 C CA . PHE B 1 53 ? 25.156 20.016 2.109 1 96.19 53 PHE B CA 1
ATOM 2063 C C . PHE B 1 53 ? 24.656 21.453 2.01 1 96.19 53 PHE B C 1
ATOM 2065 O O . PHE B 1 53 ? 24.406 22.094 3.029 1 96.19 53 PHE B O 1
ATOM 2072 N N . LYS B 1 54 ? 24.344 21.859 0.838 1 95.44 54 LYS B N 1
ATOM 2073 C CA . LYS B 1 54 ? 24.062 23.266 0.572 1 95.44 54 LYS B CA 1
ATOM 2074 C C . LYS B 1 54 ? 22.625 23.609 0.946 1 95.44 54 LYS B C 1
ATOM 2076 O O . LYS B 1 54 ? 22.266 24.781 1.084 1 95.44 54 LYS B O 1
ATOM 2081 N N . SER B 1 55 ? 21.844 22.516 1.07 1 95.38 55 SER B N 1
ATOM 2082 C CA . SER B 1 55 ? 20.438 22.75 1.39 1 95.38 55 SER B CA 1
ATOM 2083 C C . SER B 1 55 ? 19.812 21.531 2.068 1 95.38 55 SER B C 1
ATOM 2085 O O . SER B 1 55 ? 20.391 20.438 2.049 1 95.38 55 SER B O 1
ATOM 2087 N N . LYS B 1 56 ? 18.734 21.766 2.627 1 95.38 56 LYS B N 1
ATOM 2088 C CA . LYS B 1 56 ? 17.953 20.688 3.221 1 95.38 56 LYS B CA 1
ATOM 2089 C C . LYS B 1 56 ? 17.562 19.656 2.166 1 95.38 56 LYS B C 1
ATOM 2091 O O . LYS B 1 56 ? 17.516 18.453 2.445 1 95.38 56 LYS B O 1
ATOM 2096 N N . GLU B 1 57 ? 17.281 20.156 0.979 1 95.81 57 GLU B N 1
ATOM 2097 C CA . GLU B 1 57 ? 16.891 19.297 -0.134 1 95.81 57 GLU B CA 1
ATOM 2098 C C . GLU B 1 57 ? 18.031 18.375 -0.543 1 95.81 57 GLU B C 1
ATOM 2100 O O . GLU B 1 57 ? 17.828 17.188 -0.754 1 95.81 57 GLU B O 1
ATOM 2105 N N . GLU B 1 58 ? 19.141 18.922 -0.62 1 96.81 58 GLU B N 1
ATOM 2106 C CA . GLU B 1 58 ? 20.312 18.109 -0.947 1 96.81 58 GLU B CA 1
ATOM 2107 C C . GLU B 1 58 ? 20.562 17.047 0.12 1 96.81 58 GLU B C 1
ATOM 2109 O O . GLU B 1 58 ? 20.922 15.906 -0.198 1 96.81 58 GLU B O 1
ATOM 2114 N N . LEU B 1 59 ? 20.438 17.5 1.311 1 96.69 59 LEU B N 1
ATOM 2115 C CA . LEU B 1 59 ? 20.609 16.578 2.432 1 96.69 59 LEU B CA 1
ATOM 2116 C C . LEU B 1 59 ? 19.562 15.469 2.383 1 96.69 59 LEU B C 1
ATOM 2118 O O . LEU B 1 59 ? 19.859 14.305 2.646 1 96.69 59 LEU B O 1
ATOM 2122 N N . PHE B 1 60 ? 18.375 15.805 2.057 1 97.31 60 PHE B N 1
ATOM 2123 C CA . PHE B 1 60 ? 17.297 14.82 1.964 1 97.31 60 PHE B CA 1
ATOM 2124 C C . PHE B 1 60 ? 17.531 13.859 0.806 1 97.31 60 PHE B C 1
ATOM 2126 O O . PHE B 1 60 ? 17.266 12.664 0.923 1 97.31 60 PHE B O 1
ATOM 2133 N N . GLU B 1 61 ? 18.031 14.359 -0.302 1 97.5 61 GLU B N 1
ATOM 2134 C CA . GLU B 1 61 ? 18.406 13.484 -1.412 1 97.5 61 GLU B CA 1
ATOM 2135 C C . GLU B 1 61 ? 19.453 12.461 -0.983 1 97.5 61 GLU B C 1
ATOM 2137 O O . GLU B 1 61 ? 19.359 11.289 -1.354 1 97.5 61 GLU B O 1
ATOM 2142 N N . ALA B 1 62 ? 20.391 12.906 -0.268 1 97.19 62 ALA B N 1
ATOM 2143 C CA . ALA B 1 62 ? 21.438 12.016 0.233 1 97.19 62 ALA B CA 1
ATOM 2144 C C . ALA B 1 62 ? 20.844 10.977 1.186 1 97.19 62 ALA B C 1
ATOM 2146 O O . ALA B 1 62 ? 21.281 9.82 1.201 1 97.19 62 ALA B O 1
ATOM 2147 N N . PHE B 1 63 ? 19.922 11.414 2.025 1 96.88 63 PHE B N 1
ATOM 2148 C CA . PHE B 1 63 ? 19.203 10.523 2.922 1 96.88 63 PHE B CA 1
ATOM 2149 C C . PHE B 1 63 ? 18.484 9.422 2.137 1 96.88 63 PHE B C 1
ATOM 2151 O O . PHE B 1 63 ? 18.594 8.242 2.477 1 96.88 63 PHE B O 1
ATOM 2158 N N . VAL B 1 64 ? 17.844 9.758 1.056 1 97.38 64 VAL B N 1
ATOM 2159 C CA . VAL B 1 64 ? 17.109 8.82 0.216 1 97.38 64 VAL B CA 1
ATOM 2160 C C . VAL B 1 64 ? 18.094 7.875 -0.479 1 97.38 64 VAL B C 1
ATOM 2162 O O . VAL B 1 64 ? 17.875 6.66 -0.504 1 97.38 64 VAL B O 1
ATOM 2165 N N . ASP B 1 65 ? 19.141 8.43 -1.008 1 96.62 65 ASP B N 1
ATOM 2166 C CA . ASP B 1 65 ? 20.156 7.641 -1.698 1 96.62 65 ASP B CA 1
ATOM 2167 C C . ASP B 1 65 ? 20.766 6.605 -0.762 1 96.62 65 ASP B C 1
ATOM 2169 O O . ASP B 1 65 ? 21.016 5.461 -1.159 1 96.62 65 ASP B O 1
ATOM 2173 N N . ARG B 1 66 ? 21.047 7.031 0.389 1 94.75 66 ARG B N 1
ATOM 2174 C CA . ARG B 1 66 ? 21.641 6.133 1.374 1 94.75 66 ARG B CA 1
ATOM 2175 C C . ARG B 1 66 ? 20.688 5 1.733 1 94.75 66 ARG B C 1
ATOM 2177 O O . ARG B 1 66 ? 21.109 3.857 1.911 1 94.75 66 ARG B O 1
ATOM 2184 N N . HIS B 1 67 ? 19.469 5.336 1.92 1 94.25 67 HIS B N 1
ATOM 2185 C CA . HIS B 1 67 ? 18.453 4.32 2.189 1 94.25 67 HIS B CA 1
ATOM 2186 C C . HIS B 1 67 ? 18.422 3.266 1.088 1 94.25 67 HIS B C 1
ATOM 2188 O O . HIS B 1 67 ? 18.422 2.064 1.371 1 94.25 67 HIS B O 1
ATOM 2194 N N . CYS B 1 68 ? 18.422 3.701 -0.13 1 95.81 68 CYS B N 1
ATOM 2195 C CA . CYS B 1 68 ? 18.406 2.785 -1.267 1 95.81 68 CYS B CA 1
ATOM 2196 C C . CYS B 1 68 ? 19.656 1.921 -1.295 1 95.81 68 CYS B C 1
ATOM 2198 O O . CYS B 1 68 ? 19.578 0.718 -1.553 1 95.81 68 CYS B O 1
ATOM 2200 N N . ALA B 1 69 ? 20.781 2.502 -1.008 1 93.88 69 ALA B N 1
ATOM 2201 C CA . ALA B 1 69 ? 22.062 1.786 -1.038 1 93.88 69 ALA B CA 1
ATOM 2202 C C . ALA B 1 69 ? 22.109 0.709 0.041 1 93.88 69 ALA B C 1
ATOM 2204 O O . ALA B 1 69 ? 22.609 -0.396 -0.197 1 93.88 69 ALA B O 1
ATOM 2205 N N . ILE B 1 70 ? 21.656 0.999 1.147 1 90.56 70 ILE B N 1
ATOM 2206 C CA . ILE B 1 70 ? 21.641 0.059 2.264 1 90.56 70 ILE B CA 1
ATOM 2207 C C . ILE B 1 70 ? 20.734 -1.13 1.923 1 90.56 70 ILE B C 1
ATOM 2209 O O . ILE B 1 70 ? 21.125 -2.283 2.119 1 90.56 70 ILE B O 1
ATOM 2213 N N . HIS B 1 71 ? 19.594 -0.873 1.416 1 91.56 71 HIS B N 1
ATOM 2214 C CA . HIS B 1 71 ? 18.656 -1.936 1.068 1 91.56 71 HIS B CA 1
ATOM 2215 C C . HIS B 1 71 ? 19.203 -2.787 -0.078 1 91.56 71 HIS B C 1
ATOM 2217 O O . HIS B 1 71 ? 19.047 -4.012 -0.069 1 91.56 71 HIS B O 1
ATOM 2223 N N . ALA B 1 72 ? 19.781 -2.113 -1.025 1 90.5 72 ALA B N 1
ATOM 2224 C CA . ALA B 1 72 ? 20.391 -2.842 -2.141 1 90.5 72 ALA B CA 1
ATOM 2225 C C . ALA B 1 72 ? 21.438 -3.84 -1.646 1 90.5 72 ALA B C 1
ATOM 2227 O O . ALA B 1 72 ? 21.484 -4.977 -2.127 1 90.5 72 ALA B O 1
ATOM 2228 N N . ARG B 1 73 ? 22.172 -3.479 -0.716 1 88.81 73 ARG B N 1
ATOM 2229 C CA . ARG B 1 73 ? 23.234 -4.34 -0.187 1 88.81 73 ARG B CA 1
ATOM 2230 C C . ARG B 1 73 ? 22.641 -5.531 0.559 1 88.81 73 ARG B C 1
ATOM 2232 O O . ARG B 1 73 ? 23.219 -6.625 0.541 1 88.81 73 ARG B O 1
ATOM 2239 N N . LEU B 1 74 ? 21.516 -5.305 1.082 1 86.19 74 LEU B N 1
ATOM 2240 C CA . LEU B 1 74 ? 20.906 -6.332 1.919 1 86.19 74 LEU B CA 1
ATOM 2241 C C . LEU B 1 74 ? 20.188 -7.375 1.065 1 86.19 74 LEU B C 1
ATOM 2243 O O . LEU B 1 74 ? 20.047 -8.531 1.473 1 86.19 74 LEU B O 1
ATOM 2247 N N . ILE B 1 75 ? 19.766 -6.996 -0.126 1 83.88 75 ILE B N 1
ATOM 2248 C CA . ILE B 1 75 ? 18.938 -7.926 -0.89 1 83.88 75 ILE B CA 1
ATOM 2249 C C . ILE B 1 75 ? 19.516 -8.094 -2.293 1 83.88 75 ILE B C 1
ATOM 2251 O O . ILE B 1 75 ? 18.797 -8.398 -3.238 1 83.88 75 ILE B O 1
ATOM 2255 N N . ASP B 1 76 ? 20.688 -7.918 -2.506 1 80.44 76 ASP B N 1
ATOM 2256 C CA . ASP B 1 76 ? 21.266 -7.891 -3.846 1 80.44 76 ASP B CA 1
ATOM 2257 C C . ASP B 1 76 ? 21.734 -9.281 -4.277 1 80.44 76 ASP B C 1
ATOM 2259 O O . ASP B 1 76 ? 21.906 -9.547 -5.469 1 80.44 76 ASP B O 1
ATOM 2263 N N . SER B 1 77 ? 21.797 -10.102 -3.467 1 83.06 77 SER B N 1
ATOM 2264 C CA . SER B 1 77 ? 22.516 -11.305 -3.877 1 83.06 77 SER B CA 1
ATOM 2265 C C . SER B 1 77 ? 21.609 -12.523 -3.854 1 83.06 77 SER B C 1
ATOM 2267 O O . SER B 1 77 ? 20.797 -12.695 -2.934 1 83.06 77 SER B O 1
ATOM 2269 N N . PHE B 1 78 ? 21.609 -13.211 -4.977 1 89.31 78 PHE B N 1
ATOM 2270 C CA . PHE B 1 78 ? 21.062 -14.555 -5.074 1 89.31 78 PHE B CA 1
ATOM 2271 C C . PHE B 1 78 ? 22.172 -15.602 -5 1 89.31 78 PHE B C 1
ATOM 2273 O O . PHE B 1 78 ? 23.188 -15.484 -5.676 1 89.31 78 PHE B O 1
ATOM 2280 N N . GLU B 1 79 ? 22.141 -16.453 -4.141 1 84.31 79 GLU B N 1
ATOM 2281 C CA . GLU B 1 79 ? 23.094 -17.562 -4.059 1 84.31 79 GLU B CA 1
ATOM 2282 C C . GLU B 1 79 ? 22.453 -18.875 -4.48 1 84.31 79 GLU B C 1
ATOM 2284 O O . GLU B 1 79 ? 21.656 -19.453 -3.738 1 84.31 79 GLU B O 1
ATOM 2289 N N . VAL B 1 80 ? 22.781 -19.422 -5.582 1 85.5 80 VAL B N 1
ATOM 2290 C CA . VAL B 1 80 ? 22.172 -20.625 -6.145 1 85.5 80 VAL B CA 1
ATOM 2291 C C . VAL B 1 80 ? 22.969 -21.859 -5.703 1 85.5 80 VAL B C 1
ATOM 2293 O O . VAL B 1 80 ? 22.422 -22.953 -5.602 1 85.5 80 VAL B O 1
ATOM 2296 N N . GLU B 1 81 ? 23.922 -21.812 -4.93 1 76.25 81 GLU B N 1
ATOM 2297 C CA . GLU B 1 81 ? 24.703 -23.016 -4.66 1 76.25 81 GLU B CA 1
ATOM 2298 C C . GLU B 1 81 ? 23.953 -23.969 -3.75 1 76.25 81 GLU B C 1
ATOM 2300 O O . GLU B 1 81 ? 23.266 -23.547 -2.822 1 76.25 81 GLU B O 1
ATOM 2305 N N . GLY B 1 82 ? 23.875 -25.25 -4.004 1 77.75 82 GLY B N 1
ATOM 2306 C CA . GLY B 1 82 ? 23.453 -26.391 -3.205 1 77.75 82 GLY B CA 1
ATOM 2307 C C . GLY B 1 82 ? 21.953 -26.562 -3.154 1 77.75 82 GLY B C 1
ATOM 2308 O O . GLY B 1 82 ? 21.453 -27.688 -3.047 1 77.75 82 GLY B O 1
ATOM 2309 N N . GLY B 1 83 ? 21.156 -25.531 -3.297 1 83.12 83 GLY B N 1
ATOM 2310 C CA . GLY B 1 83 ? 19.719 -25.672 -3.137 1 83.12 83 GLY B CA 1
ATOM 2311 C C . GLY B 1 83 ? 18.938 -25.375 -4.41 1 83.12 83 GLY B C 1
ATOM 2312 O O . GLY B 1 83 ? 17.734 -25.594 -4.469 1 83.12 83 GLY B O 1
ATOM 2313 N N . GLY B 1 84 ? 19.672 -24.922 -5.402 1 93.44 84 GLY B N 1
ATOM 2314 C CA . GLY B 1 84 ? 19.047 -24.656 -6.691 1 93.44 84 GLY B CA 1
ATOM 2315 C C . GLY B 1 84 ? 18.359 -23.312 -6.758 1 93.44 84 GLY B C 1
ATOM 2316 O O . GLY B 1 84 ? 18.406 -22.531 -5.805 1 93.44 84 GLY B O 1
ATOM 2317 N N . TYR B 1 85 ? 17.75 -23.047 -7.848 1 95.06 85 TYR B N 1
ATOM 2318 C CA . TYR B 1 85 ? 17.141 -21.75 -8.125 1 95.06 85 TYR B CA 1
ATOM 2319 C C . TYR B 1 85 ? 15.945 -21.5 -7.211 1 95.06 85 TYR B C 1
ATOM 2321 O O . TYR B 1 85 ? 15.727 -20.375 -6.758 1 95.06 85 TYR B O 1
ATOM 2329 N N . ARG B 1 86 ? 15.203 -22.516 -6.938 1 95.56 86 ARG B N 1
ATOM 2330 C CA . ARG B 1 86 ? 14.016 -22.375 -6.102 1 95.56 86 ARG B CA 1
ATOM 2331 C C . ARG B 1 86 ? 14.391 -21.953 -4.688 1 95.56 86 ARG B C 1
ATOM 2333 O O . ARG B 1 86 ? 13.766 -21.062 -4.113 1 95.56 86 ARG B O 1
ATOM 2340 N N . GLU B 1 87 ? 15.383 -22.609 -4.137 1 96.06 87 GLU B N 1
ATOM 2341 C CA . GLU B 1 87 ? 15.836 -22.266 -2.795 1 96.06 87 GLU B CA 1
ATOM 2342 C C . GLU B 1 87 ? 16.469 -20.875 -2.766 1 96.06 87 GLU B C 1
ATOM 2344 O O . GLU B 1 87 ? 16.312 -20.141 -1.784 1 96.06 87 GLU B O 1
ATOM 2349 N N . ALA B 1 88 ? 17.219 -20.516 -3.793 1 96.25 88 ALA B N 1
ATOM 2350 C CA . ALA B 1 88 ? 17.781 -19.172 -3.893 1 96.25 88 ALA B CA 1
ATOM 2351 C C . ALA B 1 88 ? 16.688 -18.109 -3.904 1 96.25 88 ALA B C 1
ATOM 2353 O O . ALA B 1 88 ? 16.812 -17.078 -3.236 1 96.25 88 ALA B O 1
ATOM 2354 N N . LEU B 1 89 ? 15.672 -18.375 -4.641 1 96.38 89 LEU B N 1
ATOM 2355 C CA . LEU B 1 89 ? 14.547 -17.453 -4.727 1 96.38 89 LEU B CA 1
ATOM 2356 C C . LEU B 1 89 ? 13.836 -17.344 -3.383 1 96.38 89 LEU B C 1
ATOM 2358 O O . LEU B 1 89 ? 13.461 -16.234 -2.967 1 96.38 89 LEU B O 1
ATOM 2362 N N . ARG B 1 90 ? 13.625 -18.438 -2.729 1 96.62 90 ARG B N 1
ATOM 2363 C CA . ARG B 1 90 ? 13 -18.469 -1.411 1 96.62 90 ARG B CA 1
ATOM 2364 C C . ARG B 1 90 ? 13.797 -17.656 -0.399 1 96.62 90 ARG B C 1
ATOM 2366 O O . ARG B 1 90 ? 13.227 -16.875 0.361 1 96.62 90 ARG B O 1
ATOM 2373 N N . ARG B 1 91 ? 15.086 -17.828 -0.364 1 95.56 91 ARG B N 1
ATOM 2374 C CA . ARG B 1 91 ? 15.953 -17.125 0.57 1 95.56 91 ARG B CA 1
ATOM 2375 C C . ARG B 1 91 ? 15.938 -15.617 0.31 1 95.56 91 ARG B C 1
ATOM 2377 O O . ARG B 1 91 ? 15.875 -14.82 1.248 1 95.56 91 ARG B O 1
ATOM 2384 N N . TRP B 1 92 ? 16.031 -15.297 -0.924 1 96.5 92 TRP B N 1
ATOM 2385 C CA . TRP B 1 92 ? 15.953 -13.883 -1.284 1 96.5 92 TRP B CA 1
ATOM 2386 C C . TRP B 1 92 ? 14.633 -13.273 -0.822 1 96.5 92 TRP B C 1
ATOM 2388 O O . TRP B 1 92 ? 14.617 -12.188 -0.241 1 96.5 92 TRP B O 1
ATOM 2398 N N . ALA B 1 93 ? 13.57 -13.969 -1.092 1 97.81 93 ALA B N 1
ATOM 2399 C CA . ALA B 1 93 ? 12.234 -13.461 -0.785 1 97.81 93 ALA B CA 1
ATOM 2400 C C . ALA B 1 93 ? 12.055 -13.273 0.718 1 97.81 93 ALA B C 1
ATOM 2402 O O . ALA B 1 93 ? 11.414 -12.312 1.159 1 97.81 93 ALA B O 1
ATOM 2403 N N . ARG B 1 94 ? 12.539 -14.195 1.516 1 97.19 94 ARG B N 1
ATOM 2404 C CA . ARG B 1 94 ? 12.438 -14.078 2.967 1 97.19 94 ARG B CA 1
ATOM 2405 C C . ARG B 1 94 ? 13.172 -12.836 3.471 1 97.19 94 ARG B C 1
ATOM 2407 O O . ARG B 1 94 ? 12.656 -12.102 4.312 1 97.19 94 ARG B O 1
ATOM 2414 N N . GLN B 1 95 ? 14.375 -12.68 2.963 1 96.25 95 GLN B N 1
ATOM 2415 C CA . GLN B 1 95 ? 15.148 -11.5 3.344 1 96.25 95 GLN B CA 1
ATOM 2416 C C . GLN B 1 95 ? 14.461 -10.219 2.881 1 96.25 95 GLN B C 1
ATOM 2418 O O . GLN B 1 95 ? 14.398 -9.234 3.625 1 96.25 95 GLN B O 1
ATOM 2423 N N . TYR B 1 96 ? 13.992 -10.234 1.709 1 97 96 TYR B N 1
ATOM 2424 C CA . TYR B 1 96 ? 13.305 -9.086 1.131 1 97 96 TYR B CA 1
ATOM 2425 C C . TYR B 1 96 ? 12.086 -8.703 1.966 1 97 96 TYR B C 1
ATOM 2427 O O . TYR B 1 96 ? 11.93 -7.539 2.346 1 97 96 TYR B O 1
ATOM 2435 N N . LEU B 1 97 ? 11.258 -9.703 2.195 1 97.69 97 LEU B N 1
ATOM 2436 C CA . LEU B 1 97 ? 10.023 -9.43 2.924 1 97.69 97 LEU B CA 1
ATOM 2437 C C . LEU B 1 97 ? 10.328 -8.922 4.328 1 97.69 97 LEU B C 1
ATOM 2439 O O . LEU B 1 97 ? 9.641 -8.023 4.828 1 97.69 97 LEU B O 1
ATOM 2443 N N . ARG B 1 98 ? 11.328 -9.492 4.969 1 96.56 98 ARG B N 1
ATOM 2444 C CA . ARG B 1 98 ? 11.75 -9.047 6.293 1 96.56 98 ARG B CA 1
ATOM 2445 C C . ARG B 1 98 ? 12.109 -7.562 6.281 1 96.56 98 ARG B C 1
ATOM 2447 O O . ARG B 1 98 ? 11.695 -6.812 7.168 1 96.56 98 ARG B O 1
ATOM 2454 N N . ILE B 1 99 ? 12.766 -7.176 5.312 1 95.44 99 ILE B N 1
ATOM 2455 C CA . ILE B 1 99 ? 13.281 -5.812 5.234 1 95.44 99 ILE B CA 1
ATOM 2456 C C . ILE B 1 99 ? 12.148 -4.852 4.891 1 95.44 99 ILE B C 1
ATOM 2458 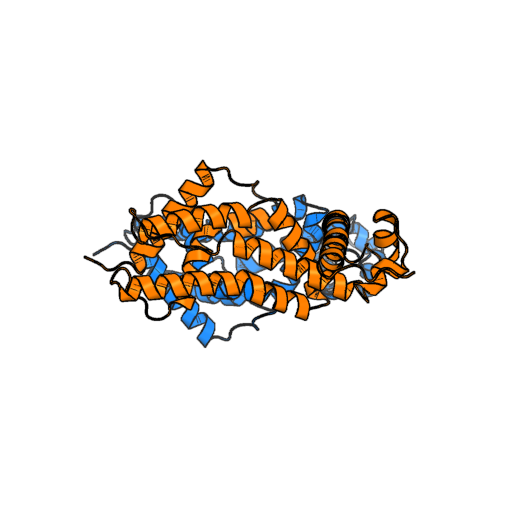O O . ILE B 1 99 ? 11.961 -3.836 5.566 1 95.44 99 ILE B O 1
ATOM 2462 N N . VAL B 1 100 ? 11.344 -5.16 3.928 1 95.69 100 VAL B N 1
ATOM 2463 C CA . VAL B 1 100 ? 10.398 -4.195 3.377 1 95.69 100 VAL B CA 1
ATOM 2464 C C . VAL B 1 100 ? 9.188 -4.078 4.293 1 95.69 100 VAL B C 1
ATOM 2466 O O . VAL B 1 100 ? 8.414 -3.123 4.191 1 95.69 100 VAL B O 1
ATOM 2469 N N . THR B 1 101 ? 9.031 -5.016 5.227 1 96.94 101 THR B N 1
ATOM 2470 C CA . THR B 1 101 ? 7.895 -4.949 6.133 1 96.94 101 THR B CA 1
ATOM 2471 C C . THR B 1 101 ? 8.328 -4.469 7.516 1 96.94 101 THR B C 1
ATOM 2473 O O . THR B 1 101 ? 7.512 -4.363 8.43 1 96.94 101 THR B O 1
ATOM 2476 N N . SER B 1 102 ? 9.562 -4.156 7.703 1 96 102 SER B N 1
ATOM 2477 C CA . SER B 1 102 ? 10.062 -3.703 9 1 96 102 SER B CA 1
ATOM 2478 C C . SER B 1 102 ? 9.539 -2.312 9.336 1 96 102 SER B C 1
ATOM 2480 O O . SER B 1 102 ? 9.273 -1.508 8.438 1 96 102 SER B O 1
ATOM 2482 N N . ASP B 1 103 ? 9.438 -2.008 10.586 1 93.69 103 ASP B N 1
ATOM 2483 C CA . ASP B 1 103 ? 8.992 -0.696 11.047 1 93.69 103 ASP B CA 1
ATOM 2484 C C . ASP B 1 103 ? 9.922 0.407 10.547 1 93.69 103 ASP B C 1
ATOM 2486 O O . ASP B 1 103 ? 9.469 1.5 10.203 1 93.69 103 ASP B O 1
ATOM 2490 N N . SER B 1 104 ? 11.156 0.119 10.57 1 92.56 104 SER B N 1
ATOM 2491 C CA . SER B 1 104 ? 12.141 1.096 10.117 1 92.56 104 SER B CA 1
ATOM 2492 C C . SER B 1 104 ? 11.938 1.446 8.648 1 92.56 104 SER B C 1
ATOM 2494 O O . SER B 1 104 ? 11.945 2.623 8.273 1 92.56 104 SER B O 1
ATOM 2496 N N . THR B 1 105 ? 11.758 0.43 7.793 1 94.12 105 THR B N 1
ATOM 2497 C CA . THR B 1 105 ? 11.547 0.662 6.371 1 94.12 105 THR B CA 1
ATOM 2498 C C . THR B 1 105 ? 10.234 1.408 6.133 1 94.12 105 THR B C 1
ATOM 2500 O O . THR B 1 105 ? 10.164 2.299 5.281 1 94.12 105 THR B O 1
ATOM 2503 N N . MET B 1 106 ? 9.242 1.069 6.879 1 92.12 106 MET B N 1
ATOM 2504 C CA . MET B 1 106 ? 7.945 1.727 6.742 1 92.12 106 MET B CA 1
ATOM 2505 C C . MET B 1 106 ? 8.047 3.211 7.078 1 92.12 106 MET B C 1
ATOM 2507 O O . MET B 1 106 ? 7.445 4.047 6.402 1 92.12 106 MET B O 1
ATOM 2511 N N . ARG B 1 107 ? 8.727 3.537 8.117 1 90.94 107 ARG B N 1
ATOM 2512 C CA . ARG B 1 107 ? 8.922 4.934 8.5 1 90.94 107 ARG B CA 1
ATOM 2513 C C . ARG B 1 107 ? 9.641 5.707 7.398 1 90.94 107 ARG B C 1
ATOM 2515 O O . ARG B 1 107 ? 9.273 6.844 7.094 1 90.94 107 ARG B O 1
ATOM 2522 N N . ASN B 1 108 ? 10.695 5.078 6.863 1 93.38 108 ASN B N 1
ATOM 2523 C CA . ASN B 1 108 ? 11.422 5.699 5.762 1 93.38 108 ASN B CA 1
ATOM 2524 C C . ASN B 1 108 ? 10.516 5.961 4.566 1 93.38 108 ASN B C 1
ATOM 2526 O O . ASN B 1 108 ? 10.516 7.055 4.004 1 93.38 108 ASN B O 1
ATOM 2530 N N . TYR B 1 109 ? 9.727 5.008 4.199 1 91.75 109 TYR B N 1
ATOM 2531 C CA . TYR B 1 109 ? 8.82 5.129 3.061 1 91.75 109 TYR B CA 1
ATOM 2532 C C . TYR B 1 109 ? 7.816 6.254 3.277 1 91.75 109 TYR B C 1
ATOM 2534 O O . TYR B 1 109 ? 7.551 7.043 2.365 1 91.75 109 TYR B O 1
ATOM 2542 N N . ARG B 1 110 ? 7.297 6.348 4.422 1 89.06 110 ARG B N 1
ATOM 2543 C CA . ARG B 1 110 ? 6.293 7.359 4.73 1 89.06 110 ARG B CA 1
ATOM 2544 C C . ARG B 1 110 ? 6.871 8.766 4.602 1 89.06 110 ARG B C 1
ATOM 2546 O O . ARG B 1 110 ? 6.223 9.664 4.059 1 89.06 110 ARG B O 1
ATOM 2553 N N . VAL B 1 111 ? 8.047 8.953 5.121 1 91.38 111 VAL B N 1
ATOM 2554 C CA . VAL B 1 111 ? 8.688 10.266 5.062 1 91.38 111 VAL B CA 1
ATOM 2555 C C . VAL B 1 111 ? 8.969 10.641 3.607 1 91.38 111 VAL B C 1
ATOM 2557 O O . VAL B 1 111 ? 8.75 11.781 3.199 1 91.38 111 VAL B O 1
ATOM 2560 N N . ILE B 1 112 ? 9.422 9.664 2.838 1 93.06 112 ILE B N 1
ATOM 2561 C CA . ILE B 1 112 ? 9.758 9.914 1.44 1 93.06 112 ILE B CA 1
ATOM 2562 C C . ILE B 1 112 ? 8.484 10.203 0.646 1 93.06 112 ILE B C 1
ATOM 2564 O O . ILE B 1 112 ? 8.445 11.125 -0.171 1 93.06 112 ILE B O 1
ATOM 2568 N N . MET B 1 113 ? 7.469 9.477 0.899 1 89.75 113 MET B N 1
ATOM 2569 C CA . MET B 1 113 ? 6.199 9.664 0.204 1 89.75 113 MET B CA 1
ATOM 2570 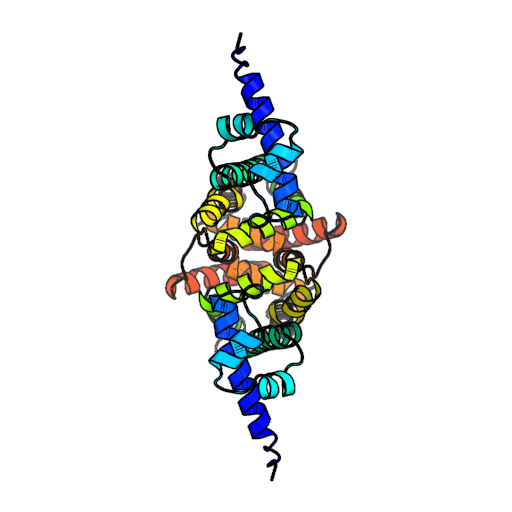C C . MET B 1 113 ? 5.602 11.031 0.51 1 89.75 113 MET B C 1
ATOM 2572 O O . MET B 1 113 ? 5.055 11.688 -0.378 1 89.75 113 MET B O 1
ATOM 2576 N N . ALA B 1 114 ? 5.715 11.406 1.703 1 86.38 114 ALA B N 1
ATOM 2577 C CA . ALA B 1 114 ? 5.156 12.688 2.123 1 86.38 114 ALA B CA 1
ATOM 2578 C C . ALA B 1 114 ? 5.809 13.844 1.372 1 86.38 114 ALA B C 1
ATOM 2580 O O . ALA B 1 114 ? 5.148 14.836 1.052 1 86.38 114 ALA B O 1
ATOM 2581 N N . VAL B 1 115 ? 7.027 13.695 1.076 1 90.38 115 VAL B N 1
ATOM 2582 C CA . VAL B 1 115 ? 7.789 14.758 0.423 1 90.38 115 VAL B CA 1
ATOM 2583 C C . VAL B 1 115 ? 7.574 14.688 -1.088 1 90.38 115 VAL B C 1
ATOM 2585 O O . VAL B 1 115 ? 7.637 15.711 -1.774 1 90.38 115 VAL B O 1
ATOM 2588 N N . SER B 1 116 ? 7.246 13.539 -1.6 1 90.62 116 SER B N 1
ATOM 2589 C CA . SER B 1 116 ? 7.16 13.281 -3.035 1 90.62 116 SER B CA 1
ATOM 2590 C C . SER B 1 116 ? 5.977 14.023 -3.654 1 90.62 116 SER B C 1
ATOM 2592 O O . SER B 1 116 ? 5.934 14.227 -4.871 1 90.62 116 SER B O 1
ATOM 2594 N N . GLU B 1 117 ? 5.012 14.328 -2.893 1 82.75 117 GLU B N 1
ATOM 2595 C CA . GLU B 1 117 ? 3.857 15.062 -3.406 1 82.75 117 GLU B CA 1
ATOM 2596 C C . GLU B 1 117 ? 4.258 16.453 -3.9 1 82.75 117 GLU B C 1
ATOM 2598 O O . GLU B 1 117 ? 3.775 16.906 -4.938 1 82.75 117 GLU B O 1
ATOM 2603 N N . ARG B 1 118 ? 5.074 17.094 -3.189 1 84.75 118 ARG B N 1
ATOM 2604 C CA . ARG B 1 118 ? 5.492 18.453 -3.551 1 84.75 118 ARG B CA 1
ATOM 2605 C C . ARG B 1 118 ? 6.809 18.422 -4.32 1 84.75 118 ARG B C 1
ATOM 2607 O O . ARG B 1 118 ? 7.18 19.422 -4.953 1 84.75 118 ARG B O 1
ATOM 2614 N N . TRP B 1 119 ? 7.52 17.328 -4.227 1 92.88 119 TRP B N 1
ATOM 2615 C CA . TRP B 1 119 ? 8.797 17.125 -4.898 1 92.88 119 TRP B CA 1
ATOM 2616 C C . TRP B 1 119 ? 8.82 15.805 -5.656 1 92.88 119 TRP B C 1
ATOM 2618 O O . TRP B 1 119 ? 9.57 14.891 -5.297 1 92.88 119 TRP B O 1
ATOM 2628 N N . PRO B 1 120 ? 8.102 15.742 -6.742 1 93.06 120 PRO B N 1
ATOM 2629 C CA . PRO B 1 120 ? 7.926 14.484 -7.469 1 93.06 120 PRO B CA 1
ATOM 2630 C C . PRO B 1 120 ? 9.25 13.852 -7.891 1 93.06 120 PRO B C 1
ATOM 2632 O O . PRO B 1 120 ? 9.359 12.625 -7.953 1 93.06 120 PRO B O 1
ATOM 2635 N N . ASP B 1 121 ? 10.234 14.641 -8.109 1 95.94 121 ASP B N 1
ATOM 2636 C CA . ASP B 1 121 ? 11.516 14.125 -8.578 1 95.94 121 ASP B CA 1
ATOM 2637 C C . ASP B 1 121 ? 12.172 13.234 -7.527 1 95.94 121 ASP B C 1
ATOM 2639 O O . ASP B 1 121 ? 12.859 12.266 -7.859 1 95.94 121 ASP B O 1
ATOM 2643 N N . ILE B 1 122 ? 11.984 13.555 -6.273 1 96.25 122 ILE B N 1
ATOM 2644 C CA . ILE B 1 122 ? 12.578 12.734 -5.223 1 96.25 122 ILE B CA 1
ATOM 2645 C C . ILE B 1 122 ? 11.891 11.375 -5.18 1 96.25 122 ILE B C 1
ATOM 2647 O O . ILE B 1 122 ? 12.531 10.359 -4.875 1 96.25 122 ILE B O 1
ATOM 2651 N N . GLY B 1 123 ? 10.57 11.375 -5.402 1 95.75 123 GLY B N 1
ATOM 2652 C CA . GLY B 1 123 ? 9.844 10.117 -5.504 1 95.75 123 GLY B CA 1
ATOM 2653 C C . GLY B 1 123 ? 10.312 9.25 -6.656 1 95.75 123 GLY B C 1
ATOM 2654 O O . GLY B 1 123 ? 10.5 8.039 -6.5 1 95.75 123 GLY B O 1
ATOM 2655 N N . ARG B 1 124 ? 10.555 9.883 -7.762 1 97.12 124 ARG B N 1
ATOM 2656 C CA . ARG B 1 124 ? 11.023 9.164 -8.938 1 97.12 124 ARG B CA 1
ATOM 2657 C C . ARG B 1 124 ? 12.422 8.594 -8.711 1 97.12 124 ARG B C 1
ATOM 2659 O O . ARG B 1 124 ? 12.711 7.461 -9.109 1 97.12 124 ARG B O 1
ATOM 2666 N N . ALA B 1 125 ? 13.266 9.391 -8.109 1 96.81 125 ALA B N 1
ATOM 2667 C CA . ALA B 1 125 ? 14.617 8.93 -7.801 1 96.81 125 ALA B CA 1
ATOM 2668 C C . ALA B 1 125 ? 14.586 7.754 -6.832 1 96.81 125 ALA B C 1
ATOM 2670 O O . ALA B 1 125 ? 15.352 6.797 -6.988 1 96.81 125 ALA B O 1
ATOM 2671 N N . PHE B 1 126 ? 13.766 7.867 -5.875 1 97.25 126 PHE B N 1
ATOM 2672 C CA . PHE B 1 126 ? 13.617 6.785 -4.914 1 97.25 126 PHE B CA 1
ATOM 2673 C C . PHE B 1 126 ? 13.148 5.508 -5.605 1 97.25 126 PHE B C 1
ATOM 2675 O O . PHE B 1 126 ? 13.703 4.43 -5.371 1 97.25 126 PHE B O 1
ATOM 2682 N N . TYR B 1 127 ? 12.188 5.633 -6.449 1 97.44 127 TYR B N 1
ATOM 2683 C CA . TYR B 1 127 ? 11.68 4.469 -7.16 1 97.44 127 TYR B CA 1
ATOM 2684 C C . TYR B 1 127 ? 12.766 3.832 -8.016 1 97.44 127 TYR B C 1
ATOM 2686 O O . TYR B 1 127 ? 12.93 2.609 -8.016 1 97.44 127 TYR B O 1
ATOM 2694 N N . GLU B 1 128 ? 13.453 4.629 -8.781 1 97.06 128 GLU B N 1
ATOM 2695 C CA . GLU B 1 128 ? 14.469 4.16 -9.727 1 97.06 128 GLU B CA 1
ATOM 2696 C C . GLU B 1 128 ? 15.609 3.457 -9.008 1 97.06 128 GLU B C 1
ATOM 2698 O O . GLU B 1 128 ? 16.109 2.424 -9.469 1 97.06 128 GLU B O 1
ATOM 2703 N N . ASN B 1 129 ? 15.969 4.047 -7.867 1 96.12 129 ASN B N 1
ATOM 2704 C CA . ASN B 1 129 ? 17.172 3.564 -7.199 1 96.12 129 ASN B CA 1
ATOM 2705 C C . ASN B 1 129 ? 16.844 2.543 -6.113 1 96.12 129 ASN B C 1
ATOM 2707 O O . ASN B 1 129 ? 17.75 1.922 -5.547 1 96.12 129 ASN B O 1
ATOM 2711 N N . GLY B 1 130 ? 15.625 2.348 -5.871 1 96.06 130 GLY B N 1
ATOM 2712 C CA . GLY B 1 130 ? 15.18 1.392 -4.871 1 96.06 130 GLY B CA 1
ATOM 2713 C C . GLY B 1 130 ? 14.32 0.28 -5.445 1 96.06 130 GLY B C 1
ATOM 2714 O O . GLY B 1 130 ? 14.844 -0.756 -5.863 1 96.06 130 GLY B O 1
ATOM 2715 N N . PRO B 1 131 ? 13.008 0.505 -5.535 1 96.5 131 PRO B N 1
ATOM 2716 C CA . PRO B 1 131 ? 12.094 -0.542 -5.996 1 96.5 131 PRO B CA 1
ATOM 2717 C C . PRO B 1 131 ? 12.453 -1.07 -7.383 1 96.5 131 PRO B C 1
ATOM 2719 O O . PRO B 1 131 ? 12.5 -2.285 -7.594 1 96.5 131 PRO B O 1
ATOM 2722 N N . LEU B 1 132 ? 12.711 -0.193 -8.305 1 97.44 132 LEU B N 1
ATOM 2723 C CA . LEU B 1 132 ? 13 -0.628 -9.672 1 97.44 132 LEU B CA 1
ATOM 2724 C C . LEU B 1 132 ? 14.336 -1.357 -9.734 1 97.44 132 LEU B C 1
ATOM 2726 O O . LEU B 1 132 ? 14.477 -2.34 -10.469 1 97.44 132 LEU B O 1
ATOM 2730 N N . ARG B 1 133 ? 15.297 -0.836 -9.078 1 96.19 133 ARG B N 1
ATOM 2731 C CA . ARG B 1 133 ? 16.578 -1.525 -9.016 1 96.19 133 ARG B CA 1
ATOM 2732 C C . ARG B 1 133 ? 16.422 -2.932 -8.445 1 96.19 133 ARG B C 1
ATOM 2734 O O . ARG B 1 133 ? 17.047 -3.879 -8.938 1 96.19 133 ARG B O 1
ATOM 2741 N N . GLY B 1 134 ? 15.602 -3.059 -7.414 1 95.56 134 GLY B N 1
ATOM 2742 C CA . GLY B 1 134 ? 15.297 -4.371 -6.867 1 95.56 134 GLY B CA 1
ATOM 2743 C C . GLY B 1 134 ? 14.641 -5.297 -7.875 1 95.56 134 GLY B C 1
ATOM 2744 O O . GLY B 1 134 ? 15.016 -6.469 -7.98 1 95.56 134 GLY B O 1
ATOM 2745 N N . ALA B 1 135 ? 13.727 -4.793 -8.586 1 97.25 135 ALA B N 1
ATOM 2746 C CA . ALA B 1 135 ? 13.039 -5.578 -9.609 1 97.25 135 ALA B CA 1
ATOM 2747 C C . ALA B 1 135 ? 14 -6.016 -10.711 1 97.25 135 ALA B C 1
ATOM 2749 O O . ALA B 1 135 ? 13.914 -7.141 -11.203 1 97.25 135 ALA B O 1
ATOM 2750 N N . ARG B 1 136 ? 14.859 -5.137 -11.109 1 97.31 136 ARG B N 1
ATOM 2751 C CA . ARG B 1 136 ? 15.844 -5.457 -12.133 1 97.31 136 ARG B CA 1
ATOM 2752 C C . ARG B 1 136 ? 16.797 -6.555 -11.664 1 97.31 136 ARG B C 1
ATOM 2754 O O . ARG B 1 136 ? 17.203 -7.41 -12.445 1 97.31 136 ARG B O 1
ATOM 2761 N N . ASN B 1 137 ? 17.156 -6.457 -10.414 1 96.38 137 ASN B N 1
ATOM 2762 C CA . ASN B 1 137 ? 17.984 -7.512 -9.844 1 96.38 137 ASN B CA 1
ATOM 2763 C C . ASN B 1 137 ? 17.297 -8.875 -9.93 1 96.38 137 ASN B C 1
ATOM 2765 O O . ASN B 1 137 ? 17.922 -9.867 -10.305 1 96.38 137 ASN B O 1
ATOM 2769 N N . VAL B 1 138 ? 16.062 -8.945 -9.555 1 97.75 138 VAL B N 1
ATOM 2770 C CA . VAL B 1 138 ? 15.289 -10.18 -9.641 1 97.75 138 VAL B CA 1
ATOM 2771 C C . VAL B 1 138 ? 15.164 -10.602 -11.102 1 97.75 138 VAL B C 1
ATOM 2773 O O . VAL B 1 138 ? 15.289 -11.789 -11.422 1 97.75 138 VAL B O 1
ATOM 2776 N N . ALA B 1 139 ? 14.922 -9.68 -11.961 1 98.19 139 ALA B N 1
ATOM 2777 C CA . ALA B 1 139 ? 14.789 -9.969 -13.383 1 98.19 139 ALA B CA 1
ATOM 2778 C C . ALA B 1 139 ? 16.062 -10.617 -13.93 1 98.19 139 ALA B C 1
ATOM 2780 O O . ALA B 1 139 ? 15.984 -11.539 -14.742 1 98.19 139 ALA B O 1
ATOM 2781 N N . ASN B 1 140 ? 17.172 -10.094 -13.531 1 97.38 140 ASN B N 1
ATOM 2782 C CA . ASN B 1 140 ? 18.453 -10.656 -13.961 1 97.38 140 ASN B CA 1
ATOM 2783 C C . ASN B 1 140 ? 18.625 -12.094 -13.477 1 97.38 140 ASN B C 1
ATOM 2785 O O . ASN B 1 140 ? 19.094 -12.961 -14.227 1 97.38 140 ASN B O 1
ATOM 2789 N N . PHE B 1 141 ? 18.281 -12.32 -12.273 1 97.12 141 PHE B N 1
ATOM 2790 C CA . PHE B 1 141 ? 18.328 -13.672 -11.727 1 97.12 141 PHE B CA 1
ATOM 2791 C C . PHE B 1 141 ? 17.406 -14.602 -12.508 1 97.12 141 PHE B C 1
ATOM 2793 O O . PHE B 1 141 ? 17.797 -15.727 -12.844 1 97.12 141 PHE B O 1
ATOM 2800 N N . LEU B 1 142 ? 16.203 -14.109 -12.82 1 98 142 LEU B N 1
ATOM 2801 C CA . LEU B 1 142 ? 15.219 -14.914 -13.539 1 98 142 LEU B CA 1
ATOM 2802 C C . LEU B 1 142 ? 15.703 -15.219 -14.953 1 98 142 LEU B C 1
ATOM 2804 O O . LEU B 1 142 ? 15.445 -16.297 -15.484 1 98 142 LEU B O 1
ATOM 2808 N N . ALA B 1 143 ? 16.344 -14.266 -15.555 1 97.69 143 ALA B N 1
ATOM 2809 C CA . ALA B 1 143 ? 16.891 -14.477 -16.891 1 97.69 143 ALA B CA 1
ATOM 2810 C C . ALA B 1 143 ? 17.938 -15.594 -16.875 1 97.69 143 ALA B C 1
ATOM 2812 O O . ALA B 1 143 ? 17.953 -16.438 -17.766 1 97.69 143 ALA B O 1
ATOM 2813 N N . GLU B 1 144 ? 18.781 -15.555 -15.922 1 95.88 144 GLU B N 1
ATOM 2814 C CA . GLU B 1 144 ? 19.797 -16.594 -15.773 1 95.88 144 GLU B CA 1
ATOM 2815 C C . GLU B 1 144 ? 19.156 -17.953 -15.531 1 95.88 144 GLU B C 1
ATOM 2817 O O . GLU B 1 144 ? 19.578 -18.953 -16.125 1 95.88 144 GLU B O 1
ATOM 2822 N N . ALA B 1 145 ? 18.25 -17.953 -14.664 1 96.62 145 ALA B N 1
ATOM 2823 C CA . ALA B 1 145 ? 17.562 -19.203 -14.344 1 96.62 145 ALA B CA 1
ATOM 2824 C C . ALA B 1 145 ? 16.797 -19.75 -15.555 1 96.62 145 ALA B C 1
ATOM 2826 O O . ALA B 1 145 ? 16.719 -20.953 -15.758 1 96.62 145 ALA B O 1
ATOM 2827 N N . ALA B 1 146 ? 16.219 -18.875 -16.312 1 96.94 146 ALA B N 1
ATOM 2828 C CA . ALA B 1 146 ? 15.531 -19.266 -17.531 1 96.94 146 ALA B CA 1
ATOM 2829 C C . ALA B 1 146 ? 16.5 -19.859 -18.547 1 96.94 146 ALA B C 1
ATOM 2831 O O . ALA B 1 146 ? 16.188 -20.844 -19.219 1 96.94 146 ALA B O 1
ATOM 2832 N N . HIS B 1 147 ? 17.609 -19.25 -18.703 1 96.06 147 HIS B N 1
ATOM 2833 C CA . HIS B 1 147 ? 18.641 -19.75 -19.594 1 96.06 147 HIS B CA 1
ATOM 2834 C C . HIS B 1 147 ? 19.094 -21.141 -19.172 1 96.06 147 HIS B C 1
ATOM 2836 O O . HIS B 1 147 ? 19.438 -21.969 -20.031 1 96.06 147 HIS B O 1
ATOM 2842 N N . ALA B 1 148 ? 19.062 -21.391 -17.906 1 94.94 148 ALA B N 1
ATOM 2843 C CA . ALA B 1 148 ? 19.453 -22.688 -17.375 1 94.94 148 ALA B CA 1
ATOM 2844 C C . ALA B 1 148 ? 18.297 -23.688 -17.484 1 94.94 148 ALA B C 1
ATOM 2846 O O . ALA B 1 148 ? 18.453 -24.859 -17.109 1 94.94 148 ALA B O 1
ATOM 2847 N N . GLY B 1 149 ? 17.156 -23.266 -17.906 1 95 149 GLY B N 1
ATOM 2848 C CA . GLY B 1 149 ? 16.047 -24.156 -18.156 1 95 149 GLY B CA 1
ATOM 2849 C C . GLY B 1 149 ? 15.086 -24.281 -16.984 1 95 149 GLY B C 1
ATOM 2850 O O . GLY B 1 149 ? 14.195 -25.125 -17 1 95 149 GLY B O 1
ATOM 2851 N N . GLU B 1 150 ? 15.234 -23.422 -15.984 1 95.19 150 GLU B N 1
ATOM 2852 C CA . GLU B 1 150 ? 14.398 -23.484 -14.789 1 95.19 150 GLU B CA 1
ATOM 2853 C C . GLU B 1 150 ? 13.023 -22.875 -15.047 1 95.19 150 GLU B C 1
ATOM 2855 O O . GLU B 1 150 ? 12.023 -23.344 -14.5 1 95.19 150 GLU B O 1
ATOM 2860 N N . PHE B 1 151 ? 13.055 -21.797 -15.836 1 96.38 151 PHE B N 1
ATOM 2861 C CA . PHE B 1 151 ? 11.836 -21.031 -16.078 1 96.38 151 PHE B CA 1
ATOM 2862 C C . PHE B 1 151 ? 11.602 -20.844 -17.578 1 96.38 151 PHE B C 1
ATOM 2864 O O . PHE B 1 151 ? 12.547 -20.891 -18.375 1 96.38 151 PHE B O 1
ATOM 2871 N N . VAL B 1 152 ? 10.328 -20.75 -17.984 1 96.88 152 VAL B N 1
ATOM 2872 C CA . VAL B 1 152 ? 9.922 -20.234 -19.297 1 96.88 152 VAL B CA 1
ATOM 2873 C C . VAL B 1 152 ? 9.312 -18.844 -19.125 1 96.88 152 VAL B C 1
ATOM 2875 O O . VAL B 1 152 ? 8.164 -18.703 -18.688 1 96.88 152 VAL B O 1
ATOM 2878 N N . ILE B 1 153 ? 10.141 -17.844 -19.453 1 96.69 153 ILE B N 1
ATOM 2879 C CA . ILE B 1 153 ? 9.734 -16.453 -19.219 1 96.69 153 ILE B CA 1
ATOM 2880 C C . ILE B 1 153 ? 10.023 -15.617 -20.453 1 96.69 153 ILE B C 1
ATOM 2882 O O . ILE B 1 153 ? 11.164 -15.555 -20.906 1 96.69 153 ILE B O 1
ATOM 2886 N N . ASP B 1 154 ? 8.969 -14.953 -20.938 1 94.31 154 ASP B N 1
ATOM 2887 C CA . ASP B 1 154 ? 9.141 -14.078 -22.094 1 94.31 154 ASP B CA 1
ATOM 2888 C C . ASP B 1 154 ? 9.578 -12.68 -21.672 1 94.31 154 ASP B C 1
ATOM 2890 O O . ASP B 1 154 ? 10.336 -12.016 -22.375 1 94.31 154 ASP B O 1
ATOM 2894 N N . ASP B 1 155 ? 9.102 -12.18 -20.547 1 97.19 155 ASP B N 1
ATOM 2895 C CA . ASP B 1 155 ? 9.375 -10.859 -20 1 97.19 155 ASP B CA 1
ATOM 2896 C C . ASP B 1 155 ? 9.828 -10.953 -18.531 1 97.19 155 ASP B C 1
ATOM 2898 O O . ASP B 1 155 ? 9 -10.898 -17.625 1 97.19 155 ASP B O 1
ATOM 2902 N N . THR B 1 156 ? 11.18 -10.961 -18.359 1 98.12 156 THR B N 1
ATOM 2903 C CA . THR B 1 156 ? 11.727 -11.227 -17.031 1 98.12 156 THR B CA 1
ATOM 2904 C C . THR B 1 156 ? 11.445 -10.07 -16.078 1 98.12 156 THR B C 1
ATOM 2906 O O . THR B 1 156 ? 11.305 -10.266 -14.875 1 98.12 156 THR B O 1
ATOM 2909 N N . LEU B 1 157 ? 11.352 -8.859 -16.578 1 98.25 157 LEU B N 1
ATOM 2910 C CA . LEU B 1 157 ? 11.047 -7.734 -15.711 1 98.25 157 LEU B CA 1
ATOM 2911 C C . LEU B 1 157 ? 9.609 -7.801 -15.219 1 98.25 157 LEU B C 1
ATOM 2913 O O . LEU B 1 157 ? 9.336 -7.52 -14.047 1 98.25 157 LEU B O 1
ATOM 2917 N N . ARG B 1 158 ? 8.68 -8.156 -16.062 1 97.44 158 ARG B N 1
ATOM 2918 C CA . ARG B 1 158 ? 7.301 -8.367 -15.617 1 97.44 158 ARG B CA 1
ATOM 2919 C C . ARG B 1 158 ? 7.215 -9.484 -14.586 1 97.44 158 ARG B C 1
ATOM 2921 O O . ARG B 1 158 ? 6.535 -9.344 -13.57 1 97.44 158 ARG B O 1
ATOM 2928 N N . ALA B 1 159 ? 7.895 -10.578 -14.914 1 98.25 159 ALA B N 1
ATOM 2929 C CA . ALA B 1 159 ? 7.895 -11.711 -13.992 1 98.25 159 ALA B CA 1
ATOM 2930 C C . ALA B 1 159 ? 8.469 -11.312 -12.641 1 98.25 159 ALA B C 1
ATOM 2932 O O . ALA B 1 159 ? 7.988 -11.75 -11.594 1 98.25 159 ALA B O 1
ATOM 2933 N N . ALA B 1 160 ? 9.547 -10.469 -12.656 1 98.5 160 ALA B N 1
ATOM 2934 C CA . ALA B 1 160 ? 10.164 -9.992 -11.422 1 98.5 160 ALA B CA 1
ATOM 2935 C C . ALA B 1 160 ? 9.18 -9.156 -10.602 1 98.5 160 ALA B C 1
ATOM 2937 O O . ALA B 1 160 ? 9.07 -9.328 -9.391 1 98.5 160 ALA B O 1
ATOM 2938 N N . HIS B 1 161 ? 8.477 -8.258 -11.234 1 98.5 161 HIS B N 1
ATOM 2939 C CA . HIS B 1 161 ? 7.457 -7.457 -10.555 1 98.5 161 HIS B CA 1
ATOM 2940 C C . HIS B 1 161 ? 6.367 -8.344 -9.961 1 98.5 161 HIS B C 1
ATOM 2942 O O . HIS B 1 161 ? 5.91 -8.109 -8.844 1 98.5 161 HIS B O 1
ATOM 2948 N N . GLN B 1 162 ? 5.93 -9.32 -10.719 1 98.56 162 GLN B N 1
ATOM 2949 C CA . GLN B 1 162 ? 4.895 -10.219 -10.227 1 98.56 162 GLN B CA 1
ATOM 2950 C C . GLN B 1 162 ? 5.379 -10.992 -9.008 1 98.56 162 GLN B C 1
ATOM 2952 O O . GLN B 1 162 ? 4.633 -11.172 -8.039 1 98.56 162 GLN B O 1
ATOM 2957 N N . PHE B 1 163 ? 6.617 -11.484 -9.047 1 98.69 163 PHE B N 1
ATOM 2958 C CA . PHE B 1 163 ? 7.145 -12.242 -7.922 1 98.69 163 PHE B CA 1
ATOM 2959 C C . PHE B 1 163 ? 7.203 -11.383 -6.668 1 98.69 163 PHE B C 1
ATOM 2961 O O . PHE B 1 163 ? 6.785 -11.812 -5.59 1 98.69 163 PHE B O 1
ATOM 2968 N N . ILE B 1 164 ? 7.727 -10.188 -6.797 1 98.25 164 ILE B N 1
ATOM 2969 C CA . ILE B 1 164 ? 7.836 -9.258 -5.676 1 98.25 164 ILE B CA 1
ATOM 2970 C C . ILE B 1 164 ? 6.445 -8.945 -5.129 1 98.25 164 ILE B C 1
ATOM 2972 O O . ILE B 1 164 ? 6.246 -8.906 -3.912 1 98.25 164 ILE B O 1
ATOM 2976 N N . ALA B 1 165 ? 5.488 -8.75 -6 1 98.38 165 ALA B N 1
ATOM 2977 C CA . ALA B 1 165 ? 4.113 -8.469 -5.59 1 98.38 165 ALA B CA 1
ATOM 2978 C C . ALA B 1 165 ? 3.525 -9.648 -4.816 1 98.38 165 ALA B C 1
ATOM 2980 O O . ALA B 1 165 ? 2.838 -9.453 -3.812 1 98.38 165 ALA B O 1
ATOM 2981 N N . LEU B 1 166 ? 3.775 -10.828 -5.301 1 98.5 166 LEU B N 1
ATOM 2982 C CA . LEU B 1 166 ? 3.291 -12.023 -4.621 1 98.5 166 LEU B CA 1
ATOM 2983 C C . LEU B 1 166 ? 3.85 -12.109 -3.203 1 98.5 166 LEU B C 1
ATOM 2985 O O . LEU B 1 166 ? 3.131 -12.469 -2.268 1 98.5 166 LEU B O 1
ATOM 2989 N N . CYS B 1 167 ? 5.105 -11.75 -3.055 1 98.06 167 CYS B N 1
ATOM 2990 C CA . CYS B 1 167 ? 5.766 -11.844 -1.758 1 98.06 167 CYS B CA 1
ATOM 2991 C C . CYS B 1 167 ? 5.129 -10.898 -0.751 1 98.06 167 CYS B C 1
ATOM 2993 O O . CYS B 1 167 ? 5.066 -11.195 0.441 1 98.06 167 CYS B O 1
ATOM 2995 N N . GLN B 1 168 ? 4.66 -9.82 -1.193 1 96.94 168 GLN B N 1
ATOM 2996 C CA . GLN B 1 168 ? 4.219 -8.797 -0.256 1 96.94 168 GLN B CA 1
ATOM 2997 C C . GLN B 1 168 ? 2.703 -8.617 -0.312 1 96.94 168 GLN B C 1
ATOM 2999 O O . GLN B 1 168 ? 2.172 -7.629 0.203 1 96.94 168 GLN B O 1
ATOM 3004 N N . SER B 1 169 ? 1.979 -9.5 -0.899 1 97.44 169 SER B N 1
ATOM 3005 C CA . SER B 1 169 ? 0.584 -9.32 -1.283 1 97.44 169 SER B CA 1
ATOM 3006 C C . SER B 1 169 ? -0.285 -9 -0.072 1 97.44 169 SER B C 1
ATOM 3008 O O . SER B 1 169 ? -1.156 -8.125 -0.138 1 97.44 169 SER B O 1
ATOM 3010 N N . ARG B 1 170 ? -0.062 -9.578 1.022 1 96.25 170 ARG B N 1
ATOM 3011 C CA . ARG B 1 170 ? -0.895 -9.383 2.203 1 96.25 170 ARG B CA 1
ATOM 3012 C C . ARG B 1 170 ? -0.371 -8.227 3.055 1 96.25 170 ARG B C 1
ATOM 3014 O O . ARG B 1 170 ? -1.132 -7.598 3.793 1 96.25 170 ARG B O 1
ATOM 3021 N N . TYR B 1 171 ? 0.832 -7.918 2.898 1 96.81 171 TYR B N 1
ATOM 3022 C CA . TYR B 1 171 ? 1.455 -7.145 3.969 1 96.81 171 TYR B CA 1
ATOM 3023 C C . TYR B 1 171 ? 1.708 -5.711 3.527 1 96.81 171 TYR B C 1
ATOM 3025 O O . TYR B 1 171 ? 1.745 -4.797 4.355 1 96.81 171 TYR B O 1
ATOM 3033 N N . GLN B 1 172 ? 1.918 -5.445 2.277 1 93.94 172 GLN B N 1
ATOM 3034 C CA . GLN B 1 172 ? 2.422 -4.137 1.871 1 93.94 172 GLN B CA 1
ATOM 3035 C C . GLN B 1 172 ? 1.46 -3.025 2.277 1 93.94 172 GLN B C 1
ATOM 3037 O O . GLN B 1 172 ? 1.81 -2.154 3.078 1 93.94 172 GLN B O 1
ATOM 3042 N N . LYS B 1 173 ? 0.235 -3.07 1.825 1 94.44 173 LYS B N 1
ATOM 3043 C CA . LYS B 1 173 ? -0.728 -2.021 2.152 1 94.44 173 LYS B CA 1
ATOM 3044 C C . LYS B 1 173 ? -1.104 -2.062 3.631 1 94.44 173 LYS B C 1
ATOM 3046 O O . LYS B 1 173 ? -1.308 -1.019 4.254 1 94.44 173 LYS B O 1
ATOM 3051 N N . ALA B 1 174 ? -1.252 -3.273 4.191 1 96.94 174 ALA B N 1
ATOM 3052 C CA . ALA B 1 174 ? -1.624 -3.432 5.598 1 96.94 174 ALA B CA 1
ATOM 3053 C C . ALA B 1 174 ? -0.589 -2.785 6.512 1 96.94 174 ALA B C 1
ATOM 3055 O O . ALA B 1 174 ? -0.941 -2.189 7.535 1 96.94 174 ALA B O 1
ATOM 3056 N N . ARG B 1 175 ? 0.687 -2.969 6.168 1 95.19 175 ARG B N 1
ATOM 3057 C CA . ARG B 1 175 ? 1.757 -2.359 6.949 1 95.19 175 ARG B CA 1
ATOM 3058 C C . ARG B 1 175 ? 1.77 -0.844 6.773 1 95.19 175 ARG B C 1
ATOM 3060 O O . ARG B 1 175 ? 1.901 -0.101 7.746 1 95.19 175 ARG B O 1
ATOM 3067 N N . PHE B 1 176 ? 1.603 -0.405 5.539 1 91.38 176 PHE B N 1
ATOM 3068 C CA . PHE B 1 176 ? 1.611 1.023 5.242 1 91.38 176 PHE B CA 1
ATOM 3069 C C . PHE B 1 176 ? 0.519 1.744 6.023 1 91.38 176 PHE B C 1
ATOM 3071 O O . PHE B 1 176 ? 0.693 2.896 6.426 1 91.38 176 PHE B O 1
ATOM 3078 N N . LEU B 1 177 ? -0.533 1.043 6.25 1 93.5 177 LEU B N 1
ATOM 3079 C CA . LEU B 1 177 ? -1.7 1.684 6.848 1 93.5 177 LEU B CA 1
ATOM 3080 C C . LEU B 1 177 ? -1.855 1.276 8.305 1 93.5 177 LEU B C 1
ATOM 3082 O O . LEU B 1 177 ? -2.932 1.432 8.891 1 93.5 177 LEU B O 1
ATOM 3086 N N . ASN B 1 178 ? -0.839 0.654 8.852 1 92.44 178 ASN B N 1
ATOM 3087 C CA . ASN B 1 178 ? -0.726 0.34 10.273 1 92.44 178 ASN B CA 1
ATOM 3088 C C . ASN B 1 178 ? -1.775 -0.68 10.711 1 92.44 178 ASN B C 1
ATOM 3090 O O . ASN B 1 178 ? -2.232 -0.66 11.852 1 92.44 178 ASN B O 1
ATOM 3094 N N . TYR B 1 179 ? -2.248 -1.461 9.789 1 96.5 179 TYR B N 1
ATOM 3095 C CA . TYR B 1 179 ? -3.287 -2.439 10.086 1 96.5 179 TYR B CA 1
ATOM 3096 C C . TYR B 1 179 ? -2.688 -3.711 10.68 1 96.5 179 TYR B C 1
ATOM 3098 O O . TYR B 1 179 ? -3.256 -4.309 11.594 1 96.5 179 TYR B O 1
ATOM 3106 N N . LEU B 1 180 ? -1.501 -4.16 10.141 1 97.06 180 LEU B N 1
ATOM 3107 C CA . LEU B 1 180 ? -0.786 -5.324 10.656 1 97.06 180 LEU B CA 1
ATOM 3108 C C . LEU B 1 180 ? 0.567 -4.918 11.234 1 97.06 180 LEU B C 1
ATOM 3110 O O . LEU B 1 180 ? 1.218 -4.004 10.719 1 97.06 180 LEU B O 1
ATOM 3114 N N . PRO B 1 181 ? 0.95 -5.578 12.258 1 96.12 181 PRO B N 1
ATOM 3115 C CA . PRO B 1 181 ? 2.316 -5.375 12.742 1 96.12 181 PRO B CA 1
ATOM 3116 C C . PRO B 1 181 ? 3.361 -6.078 11.875 1 96.12 181 PRO B C 1
ATOM 3118 O O . PRO B 1 181 ? 3.012 -6.766 10.914 1 96.12 181 PRO B O 1
ATOM 3121 N N . GLU B 1 182 ? 4.602 -5.801 12.195 1 96.88 182 GLU B N 1
ATOM 3122 C CA . GLU B 1 182 ? 5.684 -6.535 11.547 1 96.88 182 GLU B CA 1
ATOM 3123 C C . GLU B 1 182 ? 5.469 -8.047 11.656 1 96.88 182 GLU B C 1
ATOM 3125 O O . GLU B 1 182 ? 5.184 -8.562 12.734 1 96.88 182 GLU B O 1
ATOM 3130 N N . PRO B 1 183 ? 5.516 -8.719 10.523 1 97.81 183 PRO B N 1
ATOM 3131 C CA . PRO B 1 183 ? 5.359 -10.172 10.602 1 97.81 183 PRO B CA 1
ATOM 3132 C C . PRO B 1 183 ? 6.539 -10.852 11.289 1 97.81 183 PRO B C 1
ATOM 3134 O O . PRO B 1 183 ? 7.672 -10.367 11.203 1 97.81 183 PRO B O 1
ATOM 3137 N N . ASP B 1 184 ? 6.199 -11.922 11.938 1 97.75 184 ASP B N 1
ATOM 3138 C CA . ASP B 1 184 ? 7.285 -12.719 12.5 1 97.75 184 ASP B CA 1
ATOM 3139 C C . ASP B 1 184 ? 7.844 -13.695 11.461 1 97.75 184 ASP B C 1
ATOM 3141 O O . ASP B 1 184 ? 7.387 -13.719 10.32 1 97.75 184 ASP B O 1
ATOM 3145 N N . GLU B 1 185 ? 8.844 -14.453 11.875 1 97.81 185 GLU B N 1
ATOM 3146 C CA . GLU B 1 185 ? 9.562 -15.305 10.938 1 97.81 185 GLU B CA 1
ATOM 3147 C C . GLU B 1 185 ? 8.648 -16.375 10.352 1 97.81 185 GLU B C 1
ATOM 3149 O O . GLU B 1 185 ? 8.789 -16.766 9.188 1 97.81 185 GLU B O 1
ATOM 3154 N N . ALA B 1 186 ? 7.723 -16.906 11.125 1 98.12 186 ALA B N 1
ATOM 3155 C CA . ALA B 1 186 ? 6.801 -17.938 10.648 1 98.12 186 ALA B CA 1
ATOM 3156 C C . ALA B 1 186 ? 5.84 -17.375 9.609 1 98.12 186 ALA B C 1
ATOM 3158 O O . ALA B 1 186 ? 5.516 -18.031 8.625 1 98.12 186 ALA B O 1
ATOM 3159 N N . GLU B 1 187 ? 5.336 -16.188 9.836 1 97.69 187 GLU B N 1
ATOM 3160 C CA . GLU B 1 187 ? 4.453 -15.508 8.891 1 97.69 187 GLU B CA 1
ATOM 3161 C C . GLU B 1 187 ? 5.176 -15.211 7.578 1 97.69 187 GLU B C 1
ATOM 3163 O O . GLU B 1 187 ? 4.613 -15.391 6.496 1 97.69 187 GLU B O 1
ATOM 3168 N N . ILE B 1 188 ? 6.418 -14.742 7.719 1 98.31 188 ILE B N 1
ATOM 3169 C CA . ILE B 1 188 ? 7.23 -14.469 6.543 1 98.31 188 ILE B CA 1
ATOM 3170 C C . ILE B 1 188 ? 7.434 -15.75 5.738 1 98.31 188 ILE B C 1
ATOM 3172 O O . ILE B 1 188 ? 7.258 -15.758 4.516 1 98.31 188 ILE B O 1
ATOM 3176 N N . ALA B 1 189 ? 7.781 -16.812 6.41 1 98.06 189 ALA B N 1
ATOM 3177 C CA . ALA B 1 189 ? 8.016 -18.094 5.742 1 98.06 189 ALA B CA 1
ATOM 3178 C C . ALA B 1 189 ? 6.762 -18.562 5.008 1 98.06 189 ALA B C 1
ATOM 3180 O O . ALA B 1 189 ? 6.844 -19.062 3.879 1 98.06 189 ALA B O 1
ATOM 3181 N N . ALA B 1 190 ? 5.637 -18.406 5.633 1 97.38 190 ALA B N 1
ATOM 3182 C CA . ALA B 1 190 ? 4.379 -18.859 5.039 1 97.38 190 ALA B CA 1
ATOM 3183 C C . ALA B 1 190 ? 4.047 -18.047 3.789 1 97.38 190 ALA B C 1
ATOM 3185 O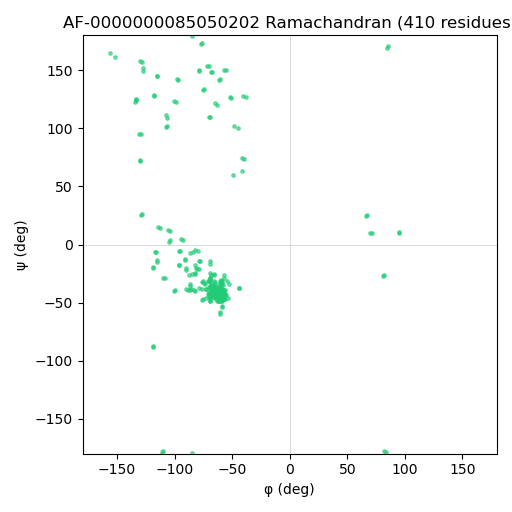 O . ALA B 1 190 ? 3.602 -18.594 2.781 1 97.38 190 ALA B O 1
ATOM 3186 N N . GLU B 1 191 ? 4.211 -16.734 3.848 1 97.38 191 GLU B N 1
ATOM 3187 C CA . GLU B 1 191 ? 3.936 -15.859 2.713 1 97.38 191 GLU B CA 1
ATOM 3188 C C . GLU B 1 191 ? 4.863 -16.156 1.542 1 97.38 191 GLU B C 1
ATOM 3190 O O . GLU B 1 191 ? 4.43 -16.188 0.389 1 97.38 191 GLU B O 1
ATOM 3195 N N . VAL B 1 192 ? 6.117 -16.312 1.877 1 98.31 192 VAL B N 1
ATOM 3196 C CA . VAL B 1 192 ? 7.129 -16.562 0.853 1 98.31 192 VAL B CA 1
ATOM 3197 C C . VAL B 1 192 ? 6.887 -17.922 0.194 1 98.31 192 VAL B C 1
ATOM 3199 O O . VAL B 1 192 ? 7.012 -18.047 -1.025 1 98.31 192 VAL B O 1
ATOM 3202 N N . GLU B 1 193 ? 6.547 -18.938 0.962 1 98 193 GLU B N 1
ATOM 3203 C CA . GLU B 1 193 ? 6.262 -20.25 0.399 1 98 193 GLU B CA 1
ATOM 3204 C C . GLU B 1 193 ? 5.098 -20.188 -0.582 1 98 193 GLU B C 1
ATOM 3206 O O . GLU B 1 193 ? 5.164 -20.766 -1.671 1 98 193 GLU B O 1
ATOM 3211 N N . ALA B 1 194 ? 4.086 -19.531 -0.18 1 97.19 194 ALA B N 1
ATOM 3212 C CA . ALA B 1 194 ? 2.924 -19.375 -1.054 1 97.19 194 ALA B CA 1
ATOM 3213 C C . ALA B 1 194 ? 3.287 -18.625 -2.324 1 97.19 194 ALA B C 1
ATOM 3215 O O . ALA B 1 194 ? 2.809 -18.953 -3.412 1 97.19 194 ALA B O 1
ATOM 3216 N N . ALA B 1 195 ? 4.086 -17.562 -2.195 1 98.38 195 ALA B N 1
ATOM 3217 C CA . ALA B 1 195 ? 4.512 -16.75 -3.336 1 98.38 195 ALA B CA 1
ATOM 3218 C C . ALA B 1 195 ? 5.359 -17.578 -4.301 1 98.38 195 ALA B C 1
ATOM 3220 O O . ALA B 1 195 ? 5.16 -17.516 -5.52 1 98.38 195 ALA B O 1
ATOM 3221 N N . VAL B 1 196 ? 6.34 -18.344 -3.766 1 98.06 196 VAL B N 1
ATOM 3222 C CA . VAL B 1 196 ? 7.234 -19.156 -4.578 1 98.06 196 VAL B CA 1
ATOM 3223 C C . VAL B 1 196 ? 6.434 -20.234 -5.301 1 98.06 196 VAL B C 1
ATOM 3225 O O . VAL B 1 196 ? 6.641 -20.484 -6.492 1 98.06 196 VAL B O 1
ATOM 3228 N N . ASP B 1 197 ? 5.496 -20.859 -4.613 1 96.94 197 ASP B N 1
ATOM 3229 C CA . ASP B 1 197 ? 4.66 -21.906 -5.215 1 96.94 197 ASP B CA 1
ATOM 3230 C C . ASP B 1 197 ? 3.836 -21.344 -6.371 1 96.94 197 ASP B C 1
ATOM 3232 O O . ASP B 1 197 ? 3.756 -21.953 -7.438 1 96.94 197 ASP B O 1
ATOM 3236 N N . THR B 1 198 ? 3.213 -20.219 -6.129 1 97.19 198 THR B N 1
ATOM 3237 C CA . THR B 1 198 ? 2.41 -19.578 -7.164 1 97.19 198 THR B CA 1
ATOM 3238 C C . THR B 1 198 ? 3.273 -19.203 -8.367 1 97.19 198 THR B C 1
ATOM 3240 O O . THR B 1 198 ? 2.889 -19.438 -9.508 1 97.19 198 THR B O 1
ATOM 3243 N N . PHE B 1 199 ? 4.434 -18.609 -8.102 1 98.12 199 PHE B N 1
ATOM 3244 C CA . PHE B 1 199 ? 5.328 -18.188 -9.164 1 98.12 199 PHE B CA 1
ATOM 3245 C C . PHE B 1 199 ? 5.797 -19.375 -10 1 98.12 199 PHE B C 1
ATOM 3247 O O . PHE B 1 199 ? 5.812 -19.312 -11.227 1 98.12 199 PHE B O 1
ATOM 3254 N N . TYR B 1 200 ? 6.18 -20.469 -9.375 1 97.19 200 TYR B N 1
ATOM 3255 C CA . TYR B 1 200 ? 6.66 -21.656 -10.078 1 97.19 200 TYR B CA 1
ATOM 3256 C C . TYR B 1 200 ? 5.539 -22.312 -10.875 1 97.19 200 TYR B C 1
ATOM 3258 O O . TYR B 1 200 ? 5.773 -22.875 -11.945 1 97.19 200 TYR B O 1
ATOM 3266 N N . SER B 1 201 ? 4.332 -22.297 -10.375 1 95 201 SER B N 1
ATOM 3267 C CA . SER B 1 201 ? 3.201 -22.828 -11.117 1 95 201 SER B CA 1
ATOM 3268 C C . SER B 1 201 ? 3.004 -22.094 -12.438 1 95 201 SER B C 1
ATOM 3270 O O . SER B 1 201 ? 2.59 -22.688 -13.43 1 95 201 SER B O 1
ATOM 3272 N N . ALA B 1 202 ? 3.322 -20.859 -12.438 1 94.12 202 ALA B N 1
ATOM 3273 C CA . ALA B 1 202 ? 3.094 -20.016 -13.617 1 94.12 202 ALA B CA 1
ATOM 3274 C C . ALA B 1 202 ? 4.289 -20.062 -14.562 1 94.12 202 ALA B C 1
ATOM 3276 O O . ALA B 1 202 ? 4.125 -20.125 -15.789 1 94.12 202 ALA B O 1
ATOM 3277 N N . TYR B 1 203 ? 5.469 -20.078 -13.969 1 95.19 203 TYR B N 1
ATOM 3278 C CA . TYR B 1 203 ? 6.633 -19.828 -14.805 1 95.19 203 TYR B CA 1
ATOM 3279 C C . TYR B 1 203 ? 7.582 -21.016 -14.805 1 95.19 203 TYR B C 1
ATOM 3281 O O . TYR B 1 203 ? 8.469 -21.109 -15.656 1 95.19 203 TYR B O 1
ATOM 3289 N N . GLY B 1 204 ? 7.422 -21.844 -13.797 1 93.81 204 GLY B N 1
ATOM 3290 C CA . GLY B 1 204 ? 8.305 -22.984 -13.727 1 93.81 204 GLY B CA 1
ATOM 3291 C C . GLY B 1 204 ? 8.18 -23.906 -14.922 1 93.81 204 GLY B C 1
ATOM 3292 O O . GLY B 1 204 ? 7.086 -24.094 -15.461 1 93.81 204 GLY B O 1
ATOM 3293 N N . ARG B 1 205 ? 9.289 -24.422 -15.367 1 86.56 205 ARG B N 1
ATOM 3294 C CA . ARG B 1 205 ? 9.242 -25.391 -16.453 1 86.56 205 ARG B CA 1
ATOM 3295 C C . ARG B 1 205 ? 8.492 -26.656 -16.047 1 86.56 205 ARG B C 1
ATOM 3297 O O . ARG B 1 205 ? 8.734 -27.203 -14.969 1 86.56 205 ARG B O 1
ATOM 3304 N N . ARG B 1 206 ? 7.469 -26.859 -16.812 1 72.12 206 ARG B N 1
ATOM 3305 C CA . ARG B 1 206 ? 6.66 -28.047 -16.578 1 72.12 206 ARG B CA 1
ATOM 3306 C C . ARG B 1 206 ? 7.426 -29.312 -16.969 1 72.12 206 ARG B C 1
ATOM 3308 O O . ARG B 1 206 ? 8.156 -29.312 -17.953 1 72.12 206 ARG B O 1
ATOM 3315 N N . SER B 1 207 ? 7.816 -30.094 -15.984 1 54.66 207 SER B N 1
ATOM 3316 C CA . SER B 1 207 ? 8.391 -31.391 -16.375 1 54.66 207 SER B CA 1
ATOM 3317 C C . SER B 1 207 ? 7.426 -32.188 -17.25 1 54.66 207 SER B C 1
ATOM 3319 O O . SER B 1 207 ? 6.207 -32.031 -17.125 1 54.66 207 SER B O 1
#

InterPro domains:
  IPR001647 DNA-binding HTH domain, TetR-type [PF00440] (17-62)
  IPR001647 DNA-binding HTH domain, TetR-type [PR00455] (17-30)
  IPR001647 DNA-binding HTH domain, TetR-type [PR00455] (38-61)
  IPR001647 DNA-binding HTH domain, TetR-type [PS50977] (11-71)
  IPR009057 Homedomain-like superfamily [SSF46689] (6-87)
  IPR036271 Tetracyclin repressor-like, C-terminal domain superfamily [SSF48498] (82-199)
  IPR039536 Transcriptional regulator TetR, C-terminal, Proteobacteria type [PF14246] (87-204)
  IPR050109 HTH-type, TetR-like transcriptional regulator [PTHR30055] (6-206)

Secondary structure (DSSP, 8-state):
------HHHHHHHHHHHHHHHHHHHHHH-STT--HHHHHHHHTS-HHHHHHH-SSHHHHHHHHHHHHHHHHHHHS-----TTTHHHHHHHHHHHHHHHHHTSHHHHHHHHHHHHHHTT-HHHHHHHHHHTHHHHHHHHHHHHHHHHHTTSB--S-HHHHHHHHHHHHTTTTHHHHHTTSSPPP-HHHHHHHHHHHHHHHHHHHB---/------HHHHHHHHHHHHHHHHHHHHHH-STT--HHHHHHHHTS-HHHHHHH-SSHHHHHHHHHHHHHHHHHHHS-----TTTHHHHHHHHHHHHHHHHHTSHHHHHHHHHHHHHHTT-HHHHHHHHHHTHHHHHHHHHHHHHHHHHTTSB--S-HHHHHHHHHHHHTTTTHHHHHTTSSPPP-HHHHHHHHHHHHHHHHHHHB---

Solvent-accessible surface area (backbone atoms only — not comparable to full-atom values): 21954 Å² total; per-residue (Å²): 130,83,69,75,62,47,72,64,49,49,51,50,50,52,48,52,49,48,54,54,45,46,52,44,35,68,75,58,26,67,85,74,51,47,64,64,59,47,20,61,73,69,70,50,53,59,62,61,51,42,72,77,33,85,39,65,66,54,45,48,51,48,50,51,51,48,53,26,52,55,51,44,69,73,61,65,67,74,60,47,77,97,59,37,66,66,46,19,51,49,51,41,44,44,54,41,48,55,49,68,51,27,68,68,46,46,47,53,50,51,49,49,52,62,47,19,76,85,35,44,65,61,19,28,48,46,39,55,57,28,60,47,43,51,28,49,52,46,13,52,54,48,47,52,40,27,74,71,58,52,32,63,73,94,50,38,56,60,52,22,26,32,49,55,22,30,46,37,31,75,46,53,67,33,44,75,26,60,61,44,73,65,73,51,72,67,55,41,50,54,38,32,51,56,25,50,52,35,46,40,47,46,27,35,51,79,127,130,84,68,75,66,48,70,66,49,49,50,51,50,52,49,53,50,47,54,54,45,46,53,44,35,67,73,57,28,68,87,73,50,48,66,66,57,48,18,59,71,70,71,50,54,59,63,60,50,43,73,77,33,86,39,65,64,56,45,48,50,50,50,52,51,49,53,26,52,55,52,45,69,73,62,64,67,74,60,48,77,96,59,38,65,66,47,20,50,50,54,42,44,43,53,42,50,55,49,68,50,27,69,68,46,46,48,52,50,51,49,50,55,61,47,20,75,84,37,45,66,59,18,30,50,47,38,55,58,30,62,47,44,52,28,49,53,44,12,52,52,47,46,54,39,28,75,72,58,52,32,63,70,94,52,38,55,60,52,23,26,34,49,55,22,30,46,38,30,74,45,52,67,33,46,75,25,60,61,44,75,65,73,51,73,69,56,42,50,53,38,33,51,54,27,52,52,36,47,40,46,48,29,35,52,77,126

Organism: Asticcacaulis excentricus (strain ATCC 15261 / DSM 4724 / KCTC 12464 / NCIMB 9791 / VKM B-1370 / CB 48) (NCBI:txid573065)

Foldseek 3Di:
DPPPQDPVRVVVVLVVLLVQLLVCCLVPFLVRDALVNSCVVSVHDSVVSCVNPVGSVRSVLVNLLVVLVVLCVQQQDFDQPPPHLLVSQLVSLLSNLLVCLAPVNLSVVVRQVVVCVVVVVSVVVSCVSHVLVQLVSQLVSVVVCVVVVFWADPRSSVLSVQLNCQQCVPRNVCSNVVNDHRDDSVVSSVSSVRSSVVSCVVIGDDD/DPPPPDPVRVVVVLVLLLVQLLVCCLVPFLVRDALVVSCVVSVHDSVVSCVNPVGSVRSVLVNLLVVLVVLCVQQQDFDQPPPHLLVSQLVSLLSNLLVCLAPVNLSVVVRQVVVCVVVVVSVVVSCVSHVLVQLVSQLVSVVVCVVVVFWDDPRSSVLSVQLNCQQCVPRNVCSNVVNDHRDDSVVSSVSSVRSSVVSCVVIGDDD